Protein AF-A0A9E0H9I8-F1 (afdb_monomer_lite)

Sequence (476 aa):
MFTVLARSRVVARTRLLGCLLALVACGGPPPPRPHRPERPPDPFLEKHEAWVYVDEQRYVVADTCGMGPYEIVFPERAADDPRFAYGRRLVFLVYGPRKLSIDNRVETRRVQTGIHVSGDEIATEHLACRAGDGVPVGTVTGTARAGGTAQPVARVGAPAAPRNWHLALDAPSDALPKLAPHDGPAPRSPQLQQSGAMVFFPQGNPYYYADEYWSQRHVGEATAAVRLRFWFPMPSDLRGMVFRVIEEALVPEELPDYAADFARRVAMVTQRHDDERPAQRRAFEERLAHCKAFPDDATRCRPGRVSMSIPPPPRAEVRPKAPPGDDLAWVPGYWSFDDELADFVWISGTYVVRPKRPVVVAAAPVASPPVASPPVASPPVASPPVVVEPARELDAAIAAAPAPKVEAVAPPPPAVAAQPNAVWVAGHWVLVGRTWRWTPGAWINGPVGTRFRAPVVHVRNQLRIYLPGGWVRLGS

Radius of gyration: 30.49 Å; chains: 1; bounding box: 104×71×80 Å

Foldseek 3Di:
DVVVVVVVVVVVVVVVVVVVVVVVVPPDDDDPDPPPPPPPDPVCCVQWKDWAFDDKFKWAAPDQKFFWQEKDKDAFADLPPVLAQFKKKKKKKKFFQDDAFKKKWKDWPVDIDIDTQDDPDDPVQCVVVVVVQVPPPDPPPDDDDDDDDDDDDDDPHDPPDPPCVVVVVPPDNVPTRYIDTDPDDDPPDPRPMRIAMEMEGALADLDDDDDPHNYDYDDHRNRTMMMMTMTGPDIGRRVGMMIMMTMIGTDTDDDPCPVVSSNVSSVVVVVVCVVCVVVVVVVLVVLVVVCVVCVPPPVSNDPPDPDPPPAPPFDDDDDPDDDDDDFWDKDAWDWDQDPVSNHTDIDGIDIDGDDDDPPPPPDDPDPDDDDDDDDDDDDDDDDDPPPPDPDPDPPQDQPPAPDDDDDPDQDPADPVLPDPQWDWDAWAWACDPRDTDIDHIDTDRDPPQWDWDCWDWDADPNDTDIDGTGIDGNPD

Secondary structure (DSSP, 8-state):
-HHHHHHHHHHHHHHHHHHHHHHHHT-SPPPPPP--PPPPP-HHHHHHEEEEEEEEEEEEESSSEE---EEEEEPPPPTT-GGGSS-EEEEEEEESSS---EEEEEE-SS-EEEEEE-----GGGGHHHHHHTS----------------------PPPPPPS-HHHHTTS-GGGSPPEEE--SPPP-S----EEEEEEEESS---S----SSEEEEEES-TTS-EEEEEE-SS-EE-TT-EEEEEEEEEEE-S-TTHHHHHHHHHHHHHHHHHHHHHHHHHHHHHHHHHHHH-TT-TTT-S--S---PPPPPPP----PPPPS-TTEEEEPPEEEEETTTTEEEEE--EEEEPPPPP---PPP-PPPPPP--SPP-----PPPP------------PPPPPPPP---S-PPPPGGG-STTEEEE--EEEEETTEEEEE--EEEEPPTTEEEE--EEEEETTEEEEE--EEEETT-

Structure (mmCIF, N/CA/C/O backbone):
data_AF-A0A9E0H9I8-F1
#
_entry.id   AF-A0A9E0H9I8-F1
#
loop_
_atom_site.group_PDB
_atom_site.id
_atom_site.type_symbol
_atom_site.label_atom_id
_atom_site.label_alt_id
_atom_site.label_comp_id
_atom_site.label_asym_id
_atom_site.label_entity_id
_atom_site.label_seq_id
_atom_site.pdbx_PDB_ins_code
_atom_site.Cartn_x
_atom_site.Cartn_y
_atom_site.Cartn_z
_atom_site.occupancy
_atom_site.B_iso_or_equiv
_atom_site.auth_seq_id
_atom_site.auth_comp_id
_atom_site.auth_asym_id
_atom_site.auth_atom_id
_atom_site.pdbx_PDB_model_num
ATOM 1 N N . MET A 1 1 ? 49.877 42.343 43.416 1.00 49.94 1 MET A N 1
ATOM 2 C CA . MET A 1 1 ? 48.965 41.185 43.240 1.00 49.94 1 MET A CA 1
ATOM 3 C C . MET A 1 1 ? 47.496 41.591 43.024 1.00 49.94 1 MET A C 1
ATOM 5 O O . MET A 1 1 ? 46.814 40.928 42.256 1.00 49.94 1 MET A O 1
ATOM 9 N N . PHE A 1 2 ? 47.013 42.713 43.580 1.00 45.50 2 PHE A N 1
ATOM 10 C CA . PHE A 1 2 ? 45.635 43.205 43.362 1.00 45.50 2 PHE A CA 1
ATOM 11 C C . PHE A 1 2 ? 45.343 43.788 41.960 1.00 45.50 2 PHE A C 1
ATOM 13 O O . PHE A 1 2 ? 44.212 43.727 41.486 1.00 45.50 2 PHE A O 1
ATOM 20 N N . THR A 1 3 ? 46.348 44.288 41.241 1.00 47.25 3 THR A N 1
ATOM 21 C CA . THR A 1 3 ? 46.175 44.935 39.924 1.00 47.25 3 THR A CA 1
ATOM 22 C C . THR A 1 3 ? 45.948 43.959 38.762 1.00 47.25 3 THR A C 1
ATOM 24 O O . THR A 1 3 ? 45.385 44.340 37.737 1.00 47.25 3 THR A O 1
ATOM 27 N N . VAL A 1 4 ? 46.323 42.683 38.916 1.00 49.44 4 VAL A N 1
ATOM 28 C CA . VAL A 1 4 ? 46.158 41.653 37.869 1.00 49.44 4 VAL A CA 1
ATOM 29 C C . VAL A 1 4 ? 44.714 41.128 37.817 1.00 49.44 4 VAL A C 1
ATOM 31 O O . VAL A 1 4 ? 44.190 40.850 36.739 1.00 49.44 4 VAL A O 1
ATOM 34 N N . LEU A 1 5 ? 44.016 41.096 38.958 1.00 49.84 5 LEU A N 1
ATOM 35 C CA . LEU A 1 5 ? 42.621 40.641 39.053 1.00 49.84 5 LEU A CA 1
ATOM 36 C C . LEU A 1 5 ? 41.606 41.646 38.480 1.00 49.84 5 LEU A C 1
ATOM 38 O O . LEU A 1 5 ? 40.541 41.245 38.011 1.00 49.84 5 LEU A O 1
ATOM 42 N N . ALA A 1 6 ? 41.928 42.943 38.463 1.00 52.03 6 ALA A N 1
ATOM 43 C CA . ALA A 1 6 ? 41.040 43.964 37.904 1.00 52.03 6 ALA A CA 1
ATOM 44 C C . ALA A 1 6 ? 41.018 43.945 36.363 1.00 52.03 6 ALA A C 1
ATOM 46 O O . ALA A 1 6 ? 39.958 44.101 35.758 1.00 52.03 6 ALA A O 1
ATOM 47 N N . ARG A 1 7 ? 42.163 43.678 35.713 1.00 51.69 7 ARG A N 1
ATOM 48 C CA . ARG A 1 7 ? 42.245 43.609 34.243 1.00 51.69 7 ARG A CA 1
ATOM 49 C C . ARG A 1 7 ? 41.574 42.360 33.662 1.00 51.69 7 ARG A C 1
ATOM 51 O O . ARG A 1 7 ? 40.986 42.455 32.587 1.00 51.69 7 ARG A O 1
ATOM 58 N N . SER A 1 8 ? 41.569 41.224 34.369 1.00 50.66 8 SER A N 1
ATOM 59 C CA . SER A 1 8 ? 40.912 40.006 33.858 1.00 50.66 8 SER A CA 1
ATOM 60 C C . SER A 1 8 ? 39.381 40.122 33.828 1.00 50.66 8 SER A C 1
ATOM 62 O O . SER A 1 8 ? 38.741 39.621 32.904 1.00 50.66 8 SER A O 1
ATOM 64 N N . ARG A 1 9 ? 38.785 40.863 34.773 1.00 57.28 9 ARG A N 1
ATOM 65 C CA . ARG A 1 9 ? 37.329 41.078 34.833 1.00 57.28 9 ARG A CA 1
ATOM 66 C C . ARG A 1 9 ? 36.803 41.981 33.717 1.00 57.28 9 ARG A C 1
ATOM 68 O O . ARG A 1 9 ? 35.679 41.778 33.263 1.00 57.28 9 ARG A O 1
ATOM 75 N N . VAL A 1 10 ? 37.604 42.939 33.247 1.00 64.50 10 VAL A N 1
ATOM 76 C CA . VAL A 1 10 ? 37.220 43.818 32.130 1.00 64.50 10 VAL A CA 1
ATOM 77 C C . VAL A 1 10 ? 37.263 43.052 30.807 1.00 64.50 10 VAL A C 1
ATOM 79 O O . VAL A 1 10 ? 36.287 43.077 30.067 1.00 64.50 10 VAL A O 1
ATOM 82 N N . VAL A 1 11 ? 38.317 42.268 30.553 1.00 63.25 11 VAL A N 1
ATOM 83 C CA . VAL A 1 11 ? 38.434 41.466 29.318 1.00 63.25 11 VAL A CA 1
ATOM 84 C C . VAL A 1 11 ? 37.354 40.380 29.235 1.00 63.25 11 VAL A C 1
ATOM 86 O O . VAL A 1 11 ? 36.797 40.146 28.162 1.00 63.25 11 VAL A O 1
ATOM 89 N N . ALA A 1 12 ? 37.001 39.756 30.364 1.00 62.41 12 ALA A N 1
ATOM 90 C CA . ALA A 1 12 ? 35.911 38.783 30.413 1.00 62.41 12 ALA A CA 1
ATOM 91 C C . ALA A 1 12 ? 34.547 39.423 30.103 1.00 62.41 12 ALA A C 1
ATOM 93 O O . ALA A 1 12 ? 33.770 38.854 29.338 1.00 62.41 12 ALA A O 1
ATOM 94 N N . ARG A 1 13 ? 34.270 40.629 30.624 1.00 63.06 13 ARG A N 1
ATOM 95 C CA . ARG A 1 13 ? 33.018 41.353 30.343 1.00 63.06 13 ARG A CA 1
ATOM 96 C C . ARG A 1 13 ? 32.911 41.806 28.889 1.00 63.06 13 ARG A C 1
ATOM 98 O O . ARG A 1 13 ? 31.838 41.668 28.312 1.00 63.06 13 ARG A O 1
ATOM 105 N N . THR A 1 14 ? 34.001 42.258 28.269 1.00 67.31 14 THR A N 1
ATOM 106 C CA . THR A 1 14 ? 33.979 42.663 26.853 1.00 67.31 14 THR A CA 1
ATOM 107 C C . THR A 1 14 ? 33.774 41.466 25.918 1.00 67.31 14 THR A C 1
ATOM 109 O O . THR A 1 14 ? 33.039 41.573 24.940 1.00 67.31 14 THR A O 1
ATOM 112 N N . ARG A 1 15 ? 34.341 40.292 26.241 1.00 65.06 15 ARG A N 1
ATOM 113 C CA . ARG A 1 15 ? 34.101 39.054 25.472 1.00 65.06 15 ARG A CA 1
ATOM 114 C C . ARG A 1 15 ? 32.673 38.527 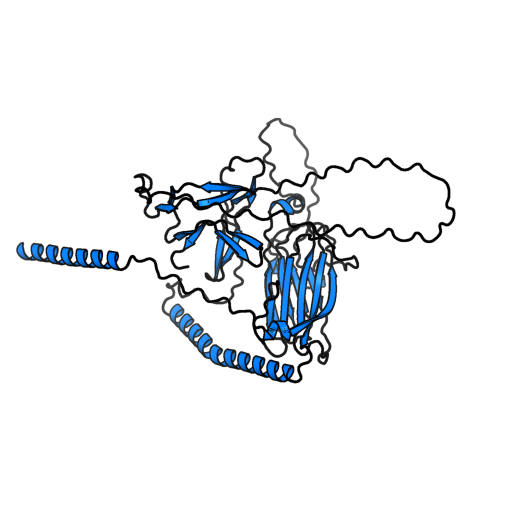25.628 1.00 65.06 15 ARG A C 1
ATOM 116 O O . ARG A 1 15 ? 32.098 38.056 24.650 1.00 65.06 15 ARG A O 1
ATOM 123 N N . LEU A 1 16 ? 32.088 38.654 26.821 1.00 64.56 16 LEU A N 1
ATOM 124 C CA . LEU A 1 16 ? 30.693 38.276 27.065 1.00 64.56 16 LEU A CA 1
ATOM 125 C C . LEU A 1 16 ? 29.713 39.196 26.327 1.00 64.56 16 LEU A C 1
ATOM 127 O O . LEU A 1 16 ? 28.754 38.703 25.740 1.00 64.56 16 LEU A O 1
ATOM 131 N N . LEU A 1 17 ? 29.983 40.507 26.286 1.00 67.62 17 LEU A N 1
ATOM 132 C CA . LEU A 1 17 ? 29.163 41.454 25.524 1.00 67.62 17 LEU A CA 1
ATOM 133 C C . LEU A 1 17 ? 29.261 41.210 24.009 1.00 67.62 17 LEU A C 1
ATOM 135 O O . LEU A 1 17 ? 28.250 41.270 23.315 1.00 67.62 17 LEU A O 1
ATOM 139 N N . GLY A 1 18 ? 30.455 40.873 23.506 1.00 66.44 18 GLY A N 1
ATOM 140 C CA . GLY A 1 18 ? 30.656 40.505 22.101 1.00 66.44 18 GLY A CA 1
ATOM 141 C C . GLY A 1 18 ? 29.903 39.231 21.700 1.00 66.44 18 GLY A C 1
ATOM 142 O O . GLY A 1 18 ? 29.285 39.195 20.640 1.00 66.44 18 GLY A O 1
ATOM 143 N N . CYS A 1 19 ? 29.875 38.212 22.567 1.00 59.19 19 CYS A N 1
ATOM 144 C CA . CYS A 1 19 ? 29.106 36.986 22.313 1.00 59.19 19 CYS A CA 1
ATOM 145 C C . CYS A 1 19 ? 27.587 37.218 22.388 1.00 59.19 19 CYS A C 1
ATOM 147 O O . CYS A 1 19 ? 26.845 36.648 21.592 1.00 59.19 19 CYS A O 1
ATOM 149 N N . LEU A 1 20 ? 27.119 38.081 23.297 1.00 55.62 20 LEU A N 1
ATOM 150 C CA . LEU A 1 20 ? 25.702 38.451 23.397 1.00 55.62 20 LEU A CA 1
ATOM 151 C C . LEU A 1 20 ? 25.220 39.239 22.171 1.00 55.62 20 LEU A C 1
ATOM 153 O O . LEU A 1 20 ? 24.131 38.972 21.674 1.00 55.62 20 LEU A O 1
ATOM 157 N N . LEU A 1 21 ? 26.037 40.148 21.631 1.00 56.88 21 LEU A N 1
ATOM 158 C CA . LEU A 1 21 ? 25.701 40.883 20.405 1.00 56.88 21 LEU A CA 1
ATOM 159 C C . LEU A 1 21 ? 25.719 39.985 19.155 1.00 56.88 21 LEU A C 1
ATOM 161 O O . LEU A 1 21 ? 24.870 40.149 18.280 1.00 56.88 21 LEU A O 1
ATOM 165 N N . ALA A 1 22 ? 26.610 38.990 19.093 1.00 52.50 22 ALA A N 1
ATOM 166 C CA . ALA A 1 22 ? 26.629 38.009 18.005 1.00 52.50 22 ALA A CA 1
ATOM 167 C C . ALA A 1 22 ? 25.407 37.066 18.024 1.00 52.50 22 ALA A C 1
ATOM 169 O O . ALA A 1 22 ? 24.909 36.680 16.969 1.00 52.50 22 ALA A O 1
ATOM 170 N N . LEU A 1 23 ? 24.875 36.737 19.207 1.00 54.03 23 LEU A N 1
ATOM 171 C CA . LEU A 1 23 ? 23.667 35.912 19.345 1.00 54.03 23 LEU A CA 1
ATOM 172 C C . LEU A 1 23 ? 22.386 36.645 18.917 1.00 54.03 23 LEU A C 1
ATOM 174 O O . LEU A 1 23 ? 21.474 36.010 18.393 1.00 54.03 23 LEU A O 1
ATOM 178 N N . VAL A 1 24 ? 22.322 37.971 19.079 1.00 56.88 24 VAL A N 1
ATOM 179 C CA . VAL A 1 24 ? 21.168 38.777 18.634 1.00 56.88 24 VAL A CA 1
ATOM 180 C C . VAL A 1 24 ? 21.157 38.959 17.109 1.00 56.88 24 VAL A C 1
ATOM 182 O O . VAL A 1 24 ? 20.087 38.992 16.509 1.00 56.88 24 VAL A O 1
ATOM 185 N N . ALA A 1 25 ? 22.325 38.996 16.457 1.00 51.19 25 ALA A N 1
ATOM 186 C CA . ALA A 1 25 ? 22.422 39.145 15.001 1.00 51.19 25 ALA A CA 1
ATOM 187 C C . ALA A 1 25 ? 22.087 37.861 14.209 1.00 51.19 25 ALA A C 1
ATOM 189 O O . ALA A 1 25 ? 21.708 37.946 13.043 1.00 51.19 25 ALA A O 1
ATOM 190 N N . CYS A 1 26 ? 22.173 36.679 14.830 1.00 48.44 26 CYS A N 1
ATOM 191 C CA . CYS A 1 26 ? 21.889 35.388 14.183 1.00 48.44 26 CYS A CA 1
ATOM 192 C C . CYS A 1 26 ? 20.483 34.829 14.483 1.00 48.44 26 CYS A C 1
ATOM 194 O O . CYS A 1 26 ? 20.163 33.724 14.053 1.00 48.44 26 CYS A O 1
ATOM 196 N N . GLY A 1 27 ? 19.633 35.574 15.202 1.00 46.78 27 GLY A N 1
ATOM 197 C CA . GLY A 1 27 ? 18.282 35.160 15.612 1.00 46.78 27 GLY A CA 1
ATOM 198 C C . GLY A 1 27 ? 17.185 35.317 14.550 1.00 46.78 27 GLY A C 1
ATOM 199 O O . GLY A 1 27 ? 16.004 35.325 14.896 1.00 46.78 27 GLY A O 1
ATOM 200 N N . GLY A 1 28 ? 17.542 35.475 13.272 1.00 58.34 28 GLY A N 1
ATOM 201 C CA . GLY A 1 28 ? 16.563 35.450 12.187 1.00 58.34 28 GLY A CA 1
ATOM 202 C C . GLY A 1 28 ? 15.927 34.058 12.074 1.00 58.34 28 GLY A C 1
ATOM 203 O O . GLY A 1 28 ? 16.632 33.059 12.247 1.00 58.34 28 GLY A O 1
ATOM 204 N N . PRO A 1 29 ? 14.613 33.945 11.799 1.00 56.31 29 PRO A N 1
ATOM 205 C CA . PRO A 1 29 ? 14.016 32.652 11.497 1.00 56.31 29 PRO A CA 1
ATOM 206 C C . PRO A 1 29 ? 14.809 31.998 10.353 1.00 56.31 29 PRO A C 1
ATOM 208 O O . PRO A 1 29 ? 15.195 32.704 9.415 1.00 56.31 29 PRO A O 1
ATOM 211 N N . PRO A 1 30 ? 15.079 30.680 10.415 1.00 47.31 30 PRO A N 1
ATOM 212 C CA . PRO A 1 30 ? 15.759 29.999 9.325 1.00 47.31 30 PRO A CA 1
ATOM 213 C C . PRO A 1 30 ? 14.996 30.287 8.026 1.00 47.31 30 PRO A C 1
ATOM 215 O O . PRO A 1 30 ? 13.757 30.284 8.051 1.00 47.31 30 PRO A O 1
ATOM 218 N N . PRO A 1 31 ? 15.697 30.562 6.910 1.00 54.28 31 PRO A N 1
ATOM 219 C CA . PRO A 1 31 ? 15.029 30.782 5.639 1.00 54.28 31 PRO A CA 1
ATOM 220 C C . PRO A 1 31 ? 14.098 29.592 5.379 1.00 54.28 31 PRO A C 1
ATOM 222 O O . PRO A 1 31 ? 14.485 28.451 5.671 1.00 54.28 31 PRO A O 1
ATOM 225 N N . PRO A 1 32 ? 12.862 29.829 4.900 1.00 47.81 32 PRO A N 1
ATOM 226 C CA . PRO A 1 32 ? 11.957 28.743 4.570 1.00 47.81 32 PRO A CA 1
ATOM 227 C C . PRO A 1 32 ? 12.714 27.780 3.663 1.00 47.81 32 PRO A C 1
ATOM 229 O O . PRO A 1 32 ? 13.294 28.200 2.658 1.00 47.81 32 PRO A O 1
ATOM 232 N N . ARG A 1 33 ? 12.774 26.501 4.060 1.00 38.34 33 ARG A N 1
ATOM 233 C CA . ARG A 1 33 ? 13.380 25.474 3.213 1.00 38.34 33 ARG A CA 1
ATOM 234 C C . ARG A 1 33 ? 12.737 25.607 1.835 1.00 38.34 33 ARG A C 1
ATOM 236 O O . ARG A 1 33 ? 11.507 25.697 1.784 1.00 38.34 33 ARG A O 1
ATOM 243 N N . PRO A 1 34 ? 13.525 25.656 0.749 1.00 39.00 34 PRO A N 1
ATOM 244 C CA . PRO A 1 34 ? 12.952 25.689 -0.582 1.00 39.00 34 PRO A CA 1
ATOM 245 C C . PRO A 1 34 ? 12.006 24.497 -0.677 1.00 39.00 34 PRO A C 1
ATOM 247 O O . PRO A 1 34 ? 12.425 23.358 -0.456 1.00 39.00 34 PRO A O 1
ATOM 250 N N . HIS A 1 35 ? 10.718 24.775 -0.907 1.00 35.47 35 HIS A N 1
ATOM 251 C CA . HIS A 1 35 ? 9.745 23.740 -1.217 1.00 35.47 35 HIS A CA 1
ATOM 252 C C . HIS A 1 35 ? 10.376 22.909 -2.322 1.00 35.47 35 HIS A C 1
ATOM 254 O O . HIS A 1 35 ? 10.637 23.438 -3.400 1.00 35.47 35 HIS A O 1
ATOM 260 N N . ARG A 1 36 ? 10.695 21.642 -2.036 1.00 30.22 36 ARG A N 1
ATOM 261 C CA . ARG A 1 36 ? 11.077 20.707 -3.087 1.00 30.22 36 ARG A CA 1
ATOM 262 C C . ARG A 1 36 ? 9.840 20.662 -3.983 1.00 30.22 36 ARG A C 1
ATOM 264 O O . ARG A 1 36 ? 8.804 20.223 -3.479 1.00 30.22 36 ARG A O 1
ATOM 271 N N . PRO A 1 37 ? 9.875 21.228 -5.202 1.00 36.69 37 PRO A N 1
ATOM 272 C CA . PRO A 1 37 ? 8.692 21.232 -6.043 1.00 36.69 37 PRO A CA 1
ATOM 273 C C . PRO A 1 37 ? 8.268 19.775 -6.194 1.00 36.69 37 PRO A C 1
ATOM 275 O O . PRO A 1 37 ? 9.114 18.921 -6.484 1.00 36.69 37 PRO A O 1
ATOM 278 N N . GLU A 1 38 ? 6.997 19.481 -5.903 1.00 42.16 38 GLU A N 1
ATOM 279 C CA . GLU A 1 38 ? 6.415 18.202 -6.300 1.00 42.16 38 GLU A CA 1
ATOM 280 C C . GLU A 1 38 ? 6.738 18.062 -7.786 1.00 42.16 38 GLU A C 1
ATOM 282 O O . GLU A 1 38 ? 6.465 18.962 -8.586 1.00 42.16 38 GLU A O 1
ATOM 287 N N . ARG A 1 39 ? 7.474 17.000 -8.122 1.00 41.16 39 ARG A N 1
ATOM 288 C CA . ARG A 1 39 ? 7.859 16.746 -9.503 1.00 41.16 39 ARG A CA 1
ATOM 289 C C . ARG A 1 39 ? 6.532 16.600 -10.253 1.00 41.16 39 ARG A C 1
ATOM 291 O O . ARG A 1 39 ? 5.743 15.758 -9.821 1.00 41.16 39 ARG A O 1
ATOM 298 N N . PRO A 1 40 ? 6.241 17.428 -11.272 1.00 47.69 40 PRO A N 1
ATOM 299 C CA . PRO A 1 40 ? 4.999 17.287 -12.016 1.00 47.69 40 PRO A CA 1
ATOM 300 C C . PRO A 1 40 ? 4.887 15.831 -12.488 1.00 47.69 40 PRO A C 1
ATOM 302 O O . PRO A 1 40 ? 5.932 15.243 -12.807 1.00 47.69 40 PRO A O 1
ATOM 305 N N . PRO A 1 41 ? 3.676 15.239 -12.469 1.00 52.62 41 PRO A N 1
ATOM 306 C CA . PRO A 1 41 ? 3.477 13.906 -13.019 1.00 52.62 41 PRO A CA 1
ATOM 307 C C . PRO A 1 41 ? 4.083 13.897 -14.417 1.00 52.62 41 PRO A C 1
ATOM 309 O O . PRO A 1 41 ? 3.890 14.845 -15.180 1.00 52.62 41 PRO A O 1
ATOM 312 N N . ASP A 1 42 ? 4.924 12.903 -14.695 1.00 56.28 42 ASP A N 1
ATOM 313 C CA . ASP A 1 42 ? 5.589 12.804 -15.985 1.00 56.28 42 ASP A CA 1
ATOM 314 C C . ASP A 1 42 ? 4.497 12.512 -17.026 1.00 56.28 42 ASP A C 1
ATOM 316 O O . ASP A 1 42 ? 3.927 11.417 -17.003 1.00 56.28 42 ASP A O 1
ATOM 320 N N . PRO A 1 43 ? 4.163 13.469 -17.914 1.00 61.66 43 PRO A N 1
ATOM 321 C CA . PRO A 1 43 ? 3.049 13.309 -18.841 1.00 61.66 43 PRO A CA 1
ATOM 322 C C . PRO A 1 43 ? 3.294 12.174 -19.844 1.00 61.66 43 PRO A C 1
ATOM 324 O O . PRO A 1 43 ? 2.363 11.733 -20.512 1.00 61.66 43 PRO A O 1
ATOM 327 N N . PHE A 1 44 ? 4.533 11.678 -19.943 1.00 61.44 44 PHE A N 1
ATOM 328 C CA . PHE A 1 44 ? 4.852 10.465 -20.680 1.00 61.44 44 PHE A CA 1
ATOM 329 C C . PHE A 1 44 ? 4.305 9.206 -19.985 1.00 61.44 44 PHE A C 1
ATOM 331 O O . PHE A 1 44 ? 3.787 8.319 -20.656 1.00 61.44 44 PHE A O 1
ATOM 338 N N . LEU A 1 45 ? 4.383 9.120 -18.652 1.00 59.84 45 LEU A N 1
ATOM 339 C CA . LEU A 1 45 ? 3.954 7.933 -17.900 1.00 59.84 45 LEU A CA 1
ATOM 340 C C . LEU A 1 45 ? 2.429 7.785 -17.906 1.00 59.84 45 LEU A C 1
ATOM 342 O O . LEU A 1 45 ? 1.928 6.698 -18.170 1.00 59.84 45 LEU A O 1
ATOM 346 N N . GLU A 1 46 ? 1.692 8.882 -17.702 1.00 61.38 46 GLU A N 1
ATOM 347 C CA . GLU A 1 46 ? 0.219 8.865 -17.742 1.00 61.38 46 GLU A CA 1
ATOM 348 C C . GLU A 1 46 ? -0.334 8.491 -19.124 1.00 61.38 46 GLU A C 1
ATOM 350 O O . GLU A 1 46 ? -1.439 7.963 -19.222 1.00 61.38 46 GLU A O 1
ATOM 355 N N . LYS A 1 47 ? 0.426 8.753 -20.193 1.00 65.69 47 LYS A N 1
ATOM 356 C CA . LYS A 1 47 ? -0.021 8.536 -21.571 1.00 65.69 47 LYS A CA 1
ATOM 357 C C . LYS A 1 47 ? 0.351 7.163 -22.138 1.00 65.69 47 LYS A C 1
ATOM 359 O O . LYS A 1 47 ? -0.231 6.763 -23.135 1.00 65.69 47 LYS A O 1
ATOM 364 N N . HIS A 1 48 ? 1.340 6.468 -21.577 1.00 66.62 48 HIS A N 1
ATOM 365 C CA . HIS A 1 48 ? 1.955 5.321 -22.265 1.00 66.62 48 HIS A CA 1
ATOM 366 C C . HIS A 1 48 ? 2.017 4.031 -21.450 1.00 66.62 48 HIS A C 1
ATOM 368 O O . HIS A 1 48 ? 2.454 3.004 -21.972 1.00 66.62 48 HIS A O 1
ATOM 374 N N . GLU A 1 49 ? 1.585 4.057 -20.191 1.00 73.06 49 GLU A N 1
ATOM 375 C CA . GLU A 1 49 ? 1.654 2.906 -19.294 1.00 73.06 49 GLU A CA 1
ATOM 376 C C . GLU A 1 49 ? 0.252 2.555 -18.794 1.00 73.06 49 GLU A C 1
ATOM 378 O O . GLU A 1 49 ? -0.240 3.104 -17.809 1.00 73.06 49 GLU A O 1
ATOM 383 N N . ALA A 1 50 ? -0.403 1.631 -19.503 1.00 82.38 50 ALA A N 1
ATOM 384 C CA . ALA A 1 50 ? -1.721 1.132 -19.147 1.00 82.38 50 ALA A CA 1
ATOM 385 C C . ALA A 1 50 ? -1.600 -0.181 -18.365 1.00 82.38 50 ALA A C 1
ATOM 387 O O . ALA A 1 50 ? -0.909 -1.121 -18.763 1.00 82.38 50 ALA A O 1
ATOM 388 N N . TRP A 1 51 ? -2.306 -0.260 -17.242 1.00 86.81 51 TRP A N 1
ATOM 389 C CA . TRP A 1 51 ? -2.483 -1.514 -16.523 1.00 86.81 51 TRP A CA 1
ATOM 390 C C . TRP A 1 51 ? -3.742 -2.195 -17.031 1.00 86.81 51 TRP A C 1
ATOM 392 O O . TRP A 1 51 ? -4.840 -1.645 -16.942 1.00 86.81 51 TRP A O 1
ATOM 402 N N . VAL A 1 52 ? -3.573 -3.389 -17.584 1.00 90.25 52 VAL A N 1
ATOM 403 C CA . VAL A 1 52 ? -4.676 -4.184 -18.111 1.00 90.25 52 VAL A CA 1
ATOM 404 C C . VAL A 1 52 ? -5.040 -5.243 -17.091 1.00 90.25 52 VAL A C 1
ATOM 406 O O . VAL A 1 52 ? -4.187 -5.992 -16.618 1.00 90.25 52 VAL A O 1
ATOM 409 N N . TYR A 1 53 ? -6.327 -5.308 -16.774 1.00 92.81 53 TYR A N 1
ATOM 410 C CA . TYR A 1 53 ? -6.905 -6.349 -15.941 1.00 92.81 53 TYR A CA 1
ATOM 411 C C . TYR A 1 53 ? -6.607 -7.738 -16.521 1.00 92.81 53 TYR A C 1
ATOM 413 O O . TYR A 1 53 ? -6.891 -8.005 -17.690 1.00 92.81 53 TYR A O 1
ATOM 421 N N . VAL A 1 54 ? -6.060 -8.630 -15.697 1.00 93.88 54 VAL A N 1
ATOM 422 C CA . VAL A 1 54 ? -5.776 -10.021 -16.070 1.00 93.88 54 VAL A CA 1
ATOM 423 C C . VAL A 1 54 ? -6.709 -10.978 -15.349 1.00 93.88 54 VAL A C 1
ATOM 425 O O . VAL A 1 54 ? -7.326 -11.827 -15.988 1.00 93.88 54 VAL A O 1
ATOM 428 N N . ASP A 1 55 ? -6.776 -10.865 -14.027 1.00 94.06 55 ASP A N 1
ATOM 429 C CA . ASP A 1 55 ? -7.485 -11.810 -13.171 1.00 94.06 55 ASP A CA 1
ATOM 430 C C . ASP A 1 55 ? -7.989 -11.108 -11.907 1.00 94.06 55 ASP A C 1
ATOM 432 O O . ASP A 1 55 ? -7.483 -10.055 -11.513 1.00 94.06 55 ASP A O 1
ATOM 436 N N . GLU A 1 56 ? -8.978 -11.698 -11.250 1.00 93.69 56 GLU A N 1
ATOM 437 C CA . GLU A 1 56 ? -9.491 -11.204 -9.981 1.00 93.69 56 GLU A CA 1
ATOM 438 C C . GLU A 1 56 ? -9.924 -12.350 -9.092 1.00 93.69 56 GLU A C 1
ATOM 440 O O . GLU A 1 56 ? -10.682 -13.234 -9.487 1.00 93.69 56 GLU A O 1
ATOM 445 N N . GLN A 1 57 ? -9.498 -12.271 -7.839 1.00 94.38 57 GLN A N 1
ATOM 446 C CA . GLN A 1 57 ? -9.901 -13.202 -6.806 1.00 94.38 57 GLN A CA 1
ATOM 447 C C . GLN A 1 57 ? -10.618 -12.433 -5.703 1.00 94.38 57 GLN A C 1
ATOM 449 O O . GLN A 1 57 ? -10.178 -11.366 -5.266 1.00 94.38 57 GLN A O 1
ATOM 454 N N . ARG A 1 58 ? -11.751 -12.972 -5.258 1.00 94.62 58 ARG A N 1
ATOM 455 C CA . ARG A 1 58 ? -12.551 -12.412 -4.170 1.00 94.62 58 ARG A CA 1
ATOM 456 C C . ARG A 1 58 ? -12.679 -13.426 -3.059 1.00 94.62 58 ARG A C 1
ATOM 458 O O . ARG A 1 58 ? -12.962 -14.598 -3.303 1.00 94.62 58 ARG A O 1
ATOM 465 N N . TYR A 1 59 ? -12.537 -12.934 -1.841 1.00 95.25 59 TYR A N 1
ATOM 466 C CA . TYR A 1 59 ? -12.545 -13.748 -0.647 1.00 95.25 59 TYR A CA 1
ATOM 467 C C . TYR A 1 59 ? -13.390 -13.126 0.450 1.00 95.25 59 TYR A C 1
ATOM 469 O O . TYR A 1 59 ? -13.422 -11.908 0.624 1.00 95.25 59 TYR A O 1
ATOM 477 N N . VAL A 1 60 ? -14.014 -13.991 1.238 1.00 93.69 60 VAL A N 1
ATOM 478 C CA . VAL A 1 60 ? -14.608 -13.659 2.531 1.00 93.69 60 VAL A CA 1
ATOM 479 C C . VAL A 1 60 ? -13.973 -14.529 3.607 1.00 93.69 60 VAL A C 1
ATOM 481 O O . VAL A 1 60 ? -13.504 -15.640 3.345 1.00 93.69 60 VAL A O 1
ATOM 484 N N . VAL A 1 61 ? -13.952 -14.024 4.833 1.00 89.31 61 VAL A N 1
ATOM 485 C CA . VAL A 1 61 ? -13.528 -14.805 5.997 1.00 89.31 61 VAL A CA 1
ATOM 486 C C . VAL A 1 61 ? -14.780 -15.410 6.622 1.00 89.31 61 VAL A C 1
ATOM 488 O O . VAL A 1 61 ? -15.757 -14.700 6.857 1.00 89.31 61 VAL A O 1
ATOM 491 N N . ALA A 1 62 ? -14.773 -16.727 6.845 1.00 82.62 62 ALA A N 1
ATOM 492 C CA . ALA A 1 62 ? -15.906 -17.425 7.456 1.00 82.62 62 ALA A CA 1
ATOM 493 C C . ALA A 1 62 ? -16.099 -17.014 8.924 1.00 82.62 62 ALA A C 1
ATOM 495 O O . ALA A 1 62 ? -17.227 -16.907 9.409 1.00 82.62 62 ALA A O 1
ATOM 496 N N . ASP A 1 63 ? -14.990 -16.748 9.612 1.00 81.06 63 ASP A N 1
ATOM 497 C CA . ASP A 1 63 ? -14.995 -16.327 11.002 1.00 81.06 63 ASP A CA 1
ATOM 498 C C . ASP A 1 63 ? -15.509 -14.898 11.149 1.00 81.06 63 ASP A C 1
ATOM 500 O O . ASP A 1 63 ? -15.117 -13.971 10.438 1.00 81.06 63 ASP A O 1
ATOM 504 N N . THR A 1 64 ? -16.356 -14.692 12.153 1.00 83.81 64 THR A N 1
ATOM 505 C CA . THR A 1 64 ? -16.823 -13.348 12.496 1.00 83.81 64 THR A CA 1
ATOM 506 C C . THR A 1 64 ? -15.705 -12.488 13.071 1.00 83.81 64 THR A C 1
ATOM 508 O O . THR A 1 64 ? -15.764 -11.268 12.955 1.00 83.81 64 THR A O 1
ATOM 511 N N . CYS A 1 65 ? -14.710 -13.115 13.699 1.00 89.88 65 CYS A N 1
ATOM 512 C CA . CYS A 1 65 ? -13.595 -12.465 14.366 1.00 89.88 65 CYS A CA 1
ATOM 513 C C . CYS A 1 65 ? -12.298 -13.197 14.037 1.00 89.88 65 CYS A C 1
ATOM 515 O O . CYS A 1 65 ? -12.234 -14.409 14.217 1.00 89.88 65 CYS A O 1
ATOM 517 N N . GLY A 1 66 ? -11.258 -12.482 13.616 1.00 88.12 66 GLY A N 1
ATOM 518 C CA . GLY A 1 66 ? -9.979 -13.123 13.328 1.00 88.12 66 GLY A CA 1
ATOM 519 C C . GLY A 1 66 ? -8.807 -12.158 13.232 1.00 88.12 66 GLY A C 1
ATOM 520 O O . GLY A 1 66 ? -8.982 -10.950 13.080 1.00 88.12 66 GLY A O 1
ATOM 521 N N . MET A 1 67 ? -7.603 -12.719 13.335 1.00 88.88 67 MET A N 1
ATOM 522 C CA . MET A 1 67 ? -6.329 -11.998 13.217 1.00 88.88 67 MET A CA 1
ATOM 523 C C . MET A 1 67 ? -5.485 -12.465 12.028 1.00 88.88 67 MET A C 1
ATOM 525 O O . MET A 1 67 ? -4.571 -11.754 11.635 1.00 88.88 67 MET A O 1
ATOM 529 N N . GLY A 1 68 ? -5.784 -13.622 11.433 1.00 88.50 68 GLY A N 1
ATOM 530 C CA . GLY A 1 68 ? -4.922 -14.249 10.431 1.00 88.50 68 GLY A CA 1
ATOM 531 C C . GLY A 1 68 ? -3.711 -14.970 11.054 1.00 88.50 68 GLY A C 1
ATOM 532 O O . GLY A 1 68 ? -3.775 -15.346 12.228 1.00 88.50 68 GLY A O 1
ATOM 533 N N . PRO A 1 69 ? -2.620 -15.178 10.293 1.00 92.31 69 PRO A N 1
ATOM 534 C CA . PRO A 1 69 ? -2.455 -14.739 8.912 1.00 92.31 69 PRO A CA 1
ATOM 535 C C . PRO A 1 69 ? -3.344 -15.527 7.947 1.00 92.31 69 PRO A C 1
ATOM 537 O O . PRO A 1 69 ? -3.478 -16.741 8.050 1.00 92.31 69 PRO A O 1
ATOM 540 N N . TYR A 1 70 ? -3.950 -14.810 7.010 1.00 92.88 70 TYR A N 1
ATOM 541 C CA . TYR A 1 70 ? -4.661 -15.357 5.861 1.00 92.88 70 TYR A CA 1
ATOM 542 C C . TYR A 1 70 ? -3.715 -15.410 4.674 1.00 92.88 70 TYR A C 1
ATOM 544 O O . TYR A 1 70 ? -2.781 -14.612 4.591 1.00 92.88 70 TYR A O 1
ATOM 552 N N . GLU A 1 71 ? -3.966 -16.324 3.745 1.00 94.12 71 GLU A N 1
ATOM 553 C CA . GLU A 1 71 ? -3.113 -16.521 2.580 1.00 94.12 71 GLU A CA 1
ATOM 554 C C . GLU A 1 71 ? -3.929 -16.535 1.290 1.00 94.12 71 GLU A C 1
ATOM 556 O O . GLU A 1 71 ? -4.966 -17.192 1.198 1.00 94.12 71 GLU A O 1
ATOM 561 N N . ILE A 1 72 ? -3.415 -15.824 0.290 1.00 93.75 72 ILE A N 1
ATOM 562 C CA . ILE A 1 72 ? -3.879 -15.839 -1.093 1.00 93.75 72 ILE A CA 1
ATOM 563 C C . ILE A 1 72 ? -2.678 -16.205 -1.963 1.00 93.75 72 ILE A C 1
ATOM 565 O O . ILE A 1 72 ? -1.601 -15.619 -1.827 1.00 93.75 72 ILE A O 1
ATOM 569 N N . VAL A 1 73 ? -2.850 -17.186 -2.847 1.00 93.12 73 VAL A N 1
ATOM 570 C CA . VAL A 1 73 ? -1.788 -17.659 -3.739 1.00 93.12 73 VAL A CA 1
ATOM 571 C C . VAL A 1 73 ? -2.174 -17.359 -5.177 1.00 93.12 73 VAL A C 1
ATOM 573 O O . VAL A 1 73 ? -3.156 -17.887 -5.695 1.00 93.12 73 VAL A O 1
ATOM 576 N N . PHE A 1 74 ? -1.350 -16.554 -5.835 1.00 92.44 74 PHE A N 1
ATOM 577 C CA . PHE A 1 74 ? -1.400 -16.348 -7.270 1.00 92.44 74 PHE A CA 1
ATOM 578 C C . PHE A 1 74 ? -0.465 -17.343 -7.941 1.00 92.44 74 PHE A C 1
ATOM 580 O O . PHE A 1 74 ? 0.719 -17.413 -7.578 1.00 92.44 74 PHE A O 1
ATOM 587 N N . PRO A 1 75 ? -0.968 -18.110 -8.918 1.00 93.06 75 PRO A N 1
ATOM 588 C CA . PRO A 1 75 ? -0.153 -19.096 -9.593 1.00 93.06 75 PRO A CA 1
ATOM 589 C C . PRO A 1 75 ? 1.002 -18.427 -10.342 1.00 93.06 75 PRO A C 1
ATOM 591 O O . PRO A 1 75 ? 0.963 -17.242 -10.700 1.00 93.06 75 PRO A O 1
ATOM 594 N N . GLU A 1 76 ? 2.038 -19.227 -10.575 1.00 93.56 76 GLU A N 1
ATOM 595 C CA . GLU A 1 76 ? 3.076 -18.901 -11.544 1.00 93.56 76 GLU A CA 1
ATOM 596 C C . GLU A 1 76 ? 2.429 -18.773 -12.929 1.00 93.56 76 GLU A C 1
ATOM 598 O O . GLU A 1 76 ? 1.584 -19.583 -13.320 1.00 93.56 76 GLU A O 1
ATOM 603 N N . ARG A 1 77 ? 2.787 -17.713 -13.646 1.00 93.69 77 ARG A N 1
ATOM 604 C CA . ARG A 1 77 ? 2.377 -17.471 -15.028 1.00 93.69 77 ARG A CA 1
ATOM 605 C C . ARG A 1 77 ? 3.413 -18.104 -15.959 1.00 93.69 77 ARG A C 1
ATOM 607 O O . ARG A 1 77 ? 4.555 -18.329 -15.560 1.00 93.69 77 ARG A O 1
ATOM 614 N N . ALA A 1 78 ? 3.018 -18.415 -17.192 1.00 92.38 78 ALA A N 1
ATOM 615 C CA . ALA A 1 78 ? 3.955 -18.966 -18.165 1.00 92.38 78 ALA A CA 1
ATOM 616 C C . ALA A 1 78 ? 5.109 -17.973 -18.387 1.00 92.38 78 ALA A C 1
ATOM 618 O O . ALA A 1 78 ? 4.882 -16.765 -18.459 1.00 92.38 78 ALA A O 1
ATOM 619 N N . ALA A 1 79 ? 6.347 -18.470 -18.439 1.00 86.38 79 ALA A N 1
ATOM 620 C CA . ALA A 1 79 ? 7.535 -17.620 -18.548 1.00 86.38 79 ALA A CA 1
ATOM 621 C C . ALA A 1 79 ? 7.547 -16.774 -19.835 1.00 86.38 79 ALA A C 1
ATOM 623 O O . ALA A 1 79 ? 8.187 -15.727 -19.880 1.00 86.38 79 ALA A O 1
ATOM 624 N N . ASP A 1 80 ? 6.831 -17.234 -20.857 1.00 87.19 80 ASP A N 1
ATOM 625 C CA . ASP A 1 80 ? 6.649 -16.622 -22.167 1.00 87.19 80 ASP A CA 1
ATOM 626 C C . ASP A 1 80 ? 5.314 -15.870 -22.315 1.00 87.19 80 ASP A C 1
ATOM 628 O O . ASP A 1 80 ? 5.005 -15.425 -23.417 1.00 87.19 80 ASP A O 1
ATOM 632 N N . ASP A 1 81 ? 4.528 -15.692 -21.242 1.00 89.94 81 ASP A N 1
ATOM 633 C CA . ASP A 1 81 ? 3.278 -14.924 -21.299 1.00 89.94 81 ASP A CA 1
ATOM 634 C C . ASP A 1 81 ? 3.585 -13.440 -21.590 1.00 89.94 81 ASP A C 1
ATOM 636 O O . ASP A 1 81 ? 4.085 -12.723 -20.710 1.00 89.94 81 ASP A O 1
ATOM 640 N N . PRO A 1 82 ? 3.274 -12.938 -22.803 1.00 87.62 82 PRO A N 1
ATOM 641 C CA . PRO A 1 82 ? 3.693 -11.608 -23.232 1.00 87.62 82 PRO A CA 1
ATOM 642 C C . PRO A 1 82 ? 3.032 -10.494 -22.415 1.00 87.62 82 PRO A C 1
ATOM 644 O O . PRO A 1 82 ? 3.550 -9.379 -22.374 1.00 87.62 82 PRO A O 1
ATOM 647 N N . ARG A 1 83 ? 1.924 -10.785 -21.719 1.00 88.25 83 ARG A N 1
ATOM 648 C CA . ARG A 1 83 ? 1.243 -9.818 -20.847 1.00 88.25 83 ARG A CA 1
ATOM 649 C C . ARG A 1 83 ? 2.131 -9.385 -19.683 1.00 88.25 83 ARG A C 1
ATOM 651 O O . ARG A 1 83 ? 2.065 -8.242 -19.257 1.00 88.25 83 ARG A O 1
ATOM 658 N N . PHE A 1 84 ? 2.996 -10.268 -19.190 1.00 89.62 84 PHE A N 1
ATOM 659 C CA . PHE A 1 84 ? 3.859 -9.989 -18.038 1.00 89.62 84 PHE A CA 1
ATOM 660 C C . PHE A 1 84 ? 5.291 -9.615 -18.428 1.00 89.62 84 PHE A C 1
ATOM 662 O O . PHE A 1 84 ? 6.161 -9.537 -17.560 1.00 89.62 84 PHE A O 1
ATOM 669 N N . ALA A 1 85 ? 5.545 -9.348 -19.714 1.00 86.44 85 ALA A N 1
ATOM 670 C CA . ALA A 1 85 ? 6.869 -8.986 -20.213 1.00 86.44 85 ALA A CA 1
ATOM 671 C C . ALA A 1 85 ? 7.414 -7.688 -19.586 1.00 86.44 85 ALA A C 1
ATOM 673 O O . ALA A 1 85 ? 8.622 -7.562 -19.388 1.00 86.44 85 ALA A O 1
ATOM 674 N N . TYR A 1 86 ? 6.529 -6.744 -19.246 1.00 83.88 86 TYR A N 1
ATOM 675 C CA . TYR A 1 86 ? 6.908 -5.420 -18.736 1.00 83.88 86 TYR A CA 1
ATOM 676 C C . TYR A 1 86 ? 6.644 -5.243 -17.241 1.00 83.88 86 TYR A C 1
ATOM 678 O O . TYR A 1 86 ? 7.375 -4.515 -16.569 1.00 83.88 86 TYR A O 1
ATOM 686 N N . GLY A 1 87 ? 5.640 -5.925 -16.692 1.00 88.81 87 GLY A N 1
ATOM 687 C CA . GLY A 1 87 ? 5.305 -5.817 -15.279 1.00 88.81 87 GLY A CA 1
ATOM 688 C C . GLY A 1 87 ? 4.051 -6.588 -14.894 1.00 88.81 87 GLY A C 1
ATOM 689 O O . GLY A 1 87 ? 3.192 -6.876 -15.728 1.00 88.81 87 GLY A O 1
ATOM 690 N N . ARG A 1 88 ? 3.949 -6.897 -13.603 1.00 90.81 88 ARG A N 1
ATOM 691 C CA . ARG A 1 88 ? 2.780 -7.498 -12.958 1.00 90.81 88 ARG A CA 1
ATOM 692 C C . ARG A 1 88 ? 2.419 -6.687 -11.728 1.00 90.81 88 ARG A C 1
ATOM 694 O O . ARG A 1 88 ? 3.289 -6.416 -10.905 1.00 90.81 88 ARG A O 1
ATOM 701 N N . ARG A 1 89 ? 1.149 -6.340 -11.562 1.00 90.06 89 ARG A N 1
ATOM 702 C CA . ARG A 1 89 ? 0.637 -5.637 -10.384 1.00 90.06 89 ARG A CA 1
ATOM 703 C C . ARG A 1 89 ? -0.440 -6.473 -9.709 1.00 90.06 89 ARG A C 1
ATOM 705 O O . ARG A 1 89 ? -1.290 -7.042 -10.380 1.00 90.06 89 ARG A O 1
ATOM 712 N N . LEU A 1 90 ? -0.389 -6.551 -8.384 1.00 90.75 90 LEU A N 1
ATOM 713 C CA . LEU A 1 90 ? -1.460 -7.074 -7.545 1.00 90.75 90 LEU A CA 1
ATOM 714 C C . LEU A 1 90 ? -2.051 -5.911 -6.751 1.00 90.75 90 LEU A C 1
ATOM 716 O O . LEU A 1 90 ? -1.368 -5.321 -5.913 1.00 90.75 90 LEU A O 1
ATOM 720 N N . VAL A 1 91 ? -3.309 -5.575 -7.011 1.00 89.19 91 VAL A N 1
ATOM 721 C CA . VAL A 1 91 ? -4.047 -4.540 -6.283 1.00 89.19 91 VAL A CA 1
ATOM 722 C C . VAL A 1 91 ? -4.902 -5.221 -5.227 1.00 89.19 91 VAL A C 1
ATOM 724 O O . VAL A 1 91 ? -5.842 -5.945 -5.547 1.00 89.19 91 VAL A O 1
ATOM 727 N N . PHE A 1 92 ? -4.564 -4.998 -3.962 1.00 89.31 92 PHE A N 1
ATOM 728 C CA . PHE A 1 92 ? -5.283 -5.523 -2.813 1.00 89.31 92 PHE A CA 1
ATOM 729 C C . PHE A 1 92 ? -6.298 -4.491 -2.327 1.00 89.31 92 PHE A C 1
ATOM 731 O O . PHE A 1 92 ? -5.938 -3.416 -1.845 1.00 89.31 92 PHE A O 1
ATOM 738 N N . LEU A 1 93 ? -7.576 -4.824 -2.471 1.00 89.00 93 LEU A N 1
ATOM 739 C CA . LEU A 1 93 ? -8.714 -3.986 -2.129 1.00 89.00 93 LEU A CA 1
ATOM 740 C C . LEU A 1 93 ? -9.530 -4.665 -1.037 1.00 89.00 93 LEU A C 1
ATOM 742 O O . LEU A 1 93 ? -9.887 -5.839 -1.141 1.00 89.00 93 LEU A O 1
ATOM 746 N N . VAL A 1 94 ? -9.885 -3.909 -0.008 1.00 88.94 94 VAL A N 1
ATOM 747 C CA . VAL A 1 94 ? -10.748 -4.393 1.066 1.00 88.94 94 VAL A CA 1
ATOM 748 C C . VAL A 1 94 ? -12.011 -3.557 1.101 1.00 88.94 94 VAL A C 1
ATOM 750 O O . VAL A 1 94 ? -11.957 -2.330 1.195 1.00 88.94 94 VAL A O 1
ATOM 753 N N . TYR A 1 95 ? -13.143 -4.249 1.007 1.00 88.81 95 TYR A N 1
ATOM 754 C CA . TYR A 1 95 ? -14.477 -3.674 1.073 1.00 88.81 95 TYR A CA 1
ATOM 755 C C . TYR A 1 95 ? -15.169 -4.145 2.338 1.00 88.81 95 TYR A C 1
ATOM 757 O O . TYR A 1 95 ? -15.080 -5.316 2.706 1.00 88.81 95 TYR A O 1
ATOM 765 N N . GLY A 1 96 ? -15.915 -3.252 2.970 1.00 86.75 96 GLY A N 1
ATOM 766 C CA . GLY A 1 96 ? -16.811 -3.636 4.045 1.00 86.75 96 GLY A CA 1
ATOM 767 C C . GLY A 1 96 ? -17.252 -2.459 4.901 1.00 86.75 96 GLY A C 1
ATOM 768 O O . GLY A 1 96 ? -16.857 -1.314 4.675 1.00 86.75 96 GLY A O 1
ATOM 769 N N . PRO A 1 97 ? -18.092 -2.714 5.913 1.00 83.94 97 PRO A N 1
ATOM 770 C CA . PRO A 1 97 ? -18.745 -1.661 6.687 1.00 83.94 97 PRO A CA 1
ATOM 771 C C . PRO A 1 97 ? -17.799 -0.844 7.589 1.00 83.94 97 PRO A C 1
ATOM 773 O O . PRO A 1 97 ? -18.281 0.001 8.341 1.00 83.94 97 PRO A O 1
ATOM 776 N N . ARG A 1 98 ? -16.487 -1.105 7.561 1.00 83.44 98 ARG A N 1
ATOM 777 C CA . ARG A 1 98 ? -15.481 -0.578 8.495 1.00 83.44 98 ARG A CA 1
ATOM 778 C C . ARG A 1 98 ? -14.076 -0.597 7.896 1.00 83.44 98 ARG A C 1
ATOM 780 O O . ARG A 1 98 ? -13.818 -1.349 6.959 1.00 83.44 98 ARG A O 1
ATOM 787 N N . LYS A 1 99 ? -13.180 0.206 8.474 1.00 83.44 99 LYS A N 1
ATOM 788 C CA . LYS A 1 99 ? -11.743 0.201 8.165 1.00 83.44 99 LYS A CA 1
ATOM 789 C C . LYS A 1 99 ? -11.048 -0.908 8.955 1.00 83.44 99 LYS A C 1
ATOM 791 O O . LYS A 1 99 ? -11.423 -1.177 10.089 1.00 83.44 99 LYS A O 1
ATOM 796 N N . LEU A 1 100 ? -10.020 -1.510 8.370 1.00 82.38 100 LEU A N 1
ATOM 797 C CA . LEU A 1 100 ? -9.131 -2.470 9.018 1.00 82.38 100 LEU A CA 1
ATOM 798 C C . LEU A 1 100 ? -7.683 -1.966 8.946 1.00 82.38 100 LEU A C 1
ATOM 800 O O . LEU A 1 100 ? -7.260 -1.365 7.963 1.00 82.38 100 LEU A O 1
ATOM 804 N N . SER A 1 101 ? -6.904 -2.201 9.986 1.00 82.69 101 SER A N 1
ATOM 805 C CA . SER A 1 101 ? -5.454 -2.074 9.960 1.00 82.69 101 SER A CA 1
ATOM 806 C C . SER A 1 101 ? -4.914 -3.406 9.482 1.00 82.69 101 SER A C 1
ATOM 808 O O . SER A 1 101 ? -5.141 -4.435 10.120 1.00 82.69 101 SER A O 1
ATOM 810 N N . ILE A 1 102 ? -4.280 -3.403 8.316 1.00 84.19 102 ILE A N 1
ATOM 811 C CA . ILE A 1 102 ? -3.876 -4.627 7.636 1.00 84.19 102 ILE A CA 1
ATOM 812 C C . ILE A 1 102 ? -2.375 -4.612 7.493 1.00 84.19 102 ILE A C 1
ATOM 814 O O . ILE A 1 102 ? -1.804 -3.792 6.782 1.00 84.19 102 ILE A O 1
ATOM 818 N N . ASP A 1 103 ? -1.745 -5.590 8.108 1.00 83.75 103 ASP A N 1
ATOM 819 C CA . ASP A 1 103 ? -0.389 -5.946 7.763 1.00 83.75 103 ASP A CA 1
ATOM 820 C C . ASP A 1 103 ? -0.408 -7.003 6.669 1.00 83.75 103 ASP A C 1
ATOM 822 O O . ASP A 1 103 ? -1.286 -7.868 6.629 1.00 83.75 103 ASP A O 1
ATOM 826 N N . ASN A 1 104 ? 0.569 -6.964 5.776 1.00 86.56 104 ASN A N 1
ATOM 827 C CA . ASN A 1 104 ? 0.767 -8.030 4.818 1.00 86.56 104 ASN A CA 1
ATOM 828 C C . ASN A 1 104 ? 2.245 -8.338 4.572 1.00 86.56 104 ASN A C 1
ATOM 830 O O . ASN A 1 104 ? 3.145 -7.569 4.895 1.00 86.56 104 ASN A O 1
ATOM 834 N N . ARG A 1 105 ? 2.492 -9.537 4.062 1.00 85.50 105 ARG A N 1
ATOM 835 C CA . ARG A 1 105 ? 3.789 -10.078 3.693 1.00 85.50 105 ARG A CA 1
ATOM 836 C C . ARG A 1 105 ? 3.638 -10.729 2.338 1.00 85.50 105 ARG A C 1
ATOM 838 O O . ARG A 1 105 ? 2.735 -11.536 2.129 1.00 85.50 105 ARG A O 1
ATOM 845 N N . VAL A 1 106 ? 4.539 -10.391 1.437 1.00 84.31 106 VAL A N 1
ATOM 846 C CA . VAL A 1 106 ? 4.532 -10.915 0.081 1.00 84.31 106 VAL A CA 1
ATOM 847 C C . VAL A 1 106 ? 5.726 -11.811 -0.093 1.00 84.31 106 VAL A C 1
ATOM 849 O O . VAL A 1 106 ? 6.844 -11.449 0.268 1.00 84.31 106 VAL A O 1
ATOM 852 N N . GLU A 1 107 ? 5.478 -12.983 -0.651 1.00 86.62 107 GLU A N 1
ATOM 853 C CA . GLU A 1 107 ? 6.495 -13.979 -0.914 1.00 86.62 107 GLU A CA 1
ATOM 854 C C . GLU A 1 107 ? 6.465 -14.367 -2.385 1.00 86.62 107 GLU A C 1
ATOM 856 O O . GLU A 1 107 ? 5.434 -14.722 -2.951 1.00 86.62 107 GLU A O 1
ATOM 861 N N . THR A 1 108 ? 7.639 -14.331 -2.992 1.00 85.94 108 THR A N 1
ATOM 862 C CA . THR A 1 108 ? 7.943 -14.961 -4.275 1.00 85.94 108 THR A CA 1
ATOM 863 C C . THR A 1 108 ? 9.142 -15.885 -4.070 1.00 85.94 108 THR A C 1
ATOM 865 O O . THR A 1 108 ? 9.739 -15.906 -2.992 1.00 85.94 108 THR A O 1
ATOM 868 N N . ARG A 1 109 ? 9.575 -16.608 -5.110 1.00 81.69 109 ARG A N 1
ATOM 869 C CA . ARG A 1 109 ? 10.787 -17.449 -5.036 1.00 81.69 109 ARG A CA 1
ATOM 870 C C . ARG A 1 109 ? 12.044 -16.698 -4.570 1.00 81.69 109 ARG A C 1
ATOM 872 O O . ARG A 1 109 ? 12.950 -17.329 -4.038 1.00 81.69 109 ARG A O 1
ATOM 879 N N . ARG A 1 110 ? 12.132 -15.382 -4.807 1.00 74.50 110 ARG A N 1
ATOM 880 C CA . ARG A 1 110 ? 13.350 -14.582 -4.565 1.00 74.50 110 ARG A CA 1
ATOM 881 C C . ARG A 1 110 ? 13.159 -13.402 -3.619 1.00 74.50 110 ARG A C 1
ATOM 883 O O . ARG A 1 110 ? 14.146 -12.818 -3.183 1.00 74.50 110 ARG A O 1
ATOM 890 N N . VAL A 1 111 ? 11.918 -13.021 -3.339 1.00 71.81 111 VAL A N 1
ATOM 891 C CA . VAL A 1 111 ? 11.595 -11.792 -2.613 1.00 71.81 111 VAL A CA 1
ATOM 892 C C . VAL A 1 111 ? 10.613 -12.113 -1.502 1.00 71.81 111 VAL A C 1
ATOM 894 O O . VAL A 1 111 ? 9.561 -12.689 -1.761 1.00 71.81 111 VAL A O 1
ATOM 897 N N . GLN A 1 112 ? 10.961 -11.698 -0.287 1.00 75.00 112 GLN A N 1
ATOM 898 C CA . GLN A 1 112 ? 10.083 -11.690 0.873 1.00 75.00 112 GLN A CA 1
ATOM 899 C C . GLN A 1 112 ? 10.027 -10.258 1.406 1.00 75.00 112 GLN A C 1
ATOM 901 O O . GLN A 1 112 ? 11.065 -9.697 1.761 1.00 75.00 112 GLN A O 1
ATOM 906 N N . THR A 1 113 ? 8.842 -9.659 1.459 1.00 70.75 113 THR A N 1
ATOM 907 C CA . THR A 1 113 ? 8.656 -8.283 1.947 1.00 70.75 113 THR A CA 1
ATOM 908 C C . THR A 1 113 ? 7.506 -8.175 2.926 1.00 70.75 113 THR A C 1
ATOM 910 O O . THR A 1 113 ? 6.608 -9.008 2.918 1.00 70.75 113 THR A O 1
ATOM 913 N N . GLY A 1 114 ? 7.561 -7.156 3.786 1.00 61.19 114 GLY A N 1
ATOM 914 C CA . GLY A 1 114 ? 6.486 -6.774 4.696 1.00 61.19 114 GLY A CA 1
ATOM 915 C C . GLY A 1 114 ? 5.911 -5.411 4.315 1.00 61.19 114 GLY A C 1
ATOM 916 O O . GLY A 1 114 ? 6.633 -4.504 3.897 1.00 61.19 114 GLY A O 1
ATOM 917 N N . ILE A 1 115 ? 4.605 -5.273 4.471 1.00 61.44 115 ILE A N 1
ATOM 918 C CA . ILE A 1 115 ? 3.826 -4.073 4.213 1.00 61.44 115 ILE A CA 1
ATOM 919 C C . ILE A 1 115 ? 2.948 -3.819 5.432 1.00 61.44 115 ILE A C 1
ATOM 921 O O . ILE A 1 115 ? 2.216 -4.709 5.854 1.00 61.44 115 ILE A O 1
ATOM 925 N N . HIS A 1 116 ? 2.956 -2.591 5.937 1.00 65.06 116 HIS A N 1
ATOM 926 C CA . HIS A 1 116 ? 1.954 -2.126 6.886 1.00 65.06 116 HIS A CA 1
ATOM 927 C C . HIS A 1 116 ? 0.986 -1.195 6.151 1.00 65.06 116 HIS A C 1
ATOM 929 O O . HIS A 1 116 ? 1.391 -0.127 5.692 1.00 65.06 116 HIS A O 1
ATOM 935 N N . VAL A 1 117 ? -0.280 -1.589 6.017 1.00 61.53 117 VAL A N 1
ATOM 936 C CA . VAL A 1 117 ? -1.363 -0.703 5.576 1.00 61.53 117 VAL A CA 1
ATOM 937 C C . VAL A 1 117 ? -2.093 -0.228 6.828 1.00 61.53 117 VAL A C 1
ATOM 939 O O . VAL A 1 117 ? -2.957 -0.924 7.365 1.00 61.53 117 VAL A O 1
ATOM 942 N N . SER A 1 118 ? -1.742 0.965 7.313 1.00 57.28 118 SER A N 1
ATOM 943 C CA . SER A 1 118 ? -2.424 1.552 8.464 1.00 57.28 118 SER A CA 1
ATOM 944 C C . SER A 1 118 ? -3.815 2.050 8.064 1.00 57.28 118 SER A C 1
ATOM 946 O O . SER A 1 118 ? -3.989 2.910 7.200 1.00 57.28 118 SER A O 1
ATOM 948 N N . GLY A 1 119 ? -4.840 1.499 8.708 1.00 58.94 119 GLY A N 1
ATOM 949 C CA . GLY A 1 119 ? -6.157 2.120 8.773 1.00 58.94 119 GLY A CA 1
ATOM 950 C C . GLY A 1 119 ? -6.260 2.983 10.028 1.00 58.94 119 GLY A C 1
ATOM 951 O O . GLY A 1 119 ? -5.708 2.620 11.065 1.00 58.94 119 GLY A O 1
ATOM 952 N N . ASP A 1 120 ? -7.009 4.088 9.967 1.00 56.03 120 ASP A N 1
ATOM 953 C CA . ASP A 1 120 ? -7.505 4.770 11.173 1.00 56.03 120 ASP A CA 1
ATOM 954 C C . ASP A 1 120 ? -8.534 3.860 11.870 1.00 56.03 120 ASP A C 1
ATOM 956 O O . ASP A 1 120 ? -9.745 4.056 11.746 1.00 56.03 120 ASP A O 1
ATOM 960 N N . GLU A 1 121 ? -8.069 2.801 12.530 1.00 59.38 121 GLU A N 1
ATOM 961 C CA . GLU A 1 121 ? -8.929 1.904 13.295 1.00 59.38 121 GLU A CA 1
ATOM 962 C C . GLU A 1 121 ? -9.426 2.614 14.553 1.00 59.38 121 GLU A C 1
ATOM 964 O O . GLU A 1 121 ? -8.654 3.089 15.391 1.00 59.38 121 GLU A O 1
ATOM 969 N N . ILE A 1 122 ? -10.745 2.645 14.732 1.00 56.19 122 ILE A N 1
ATOM 970 C CA . ILE A 1 122 ? -11.340 3.122 15.974 1.00 56.19 122 ILE A CA 1
ATOM 971 C C . ILE A 1 122 ? -11.496 1.908 16.888 1.00 56.19 122 ILE A C 1
ATOM 973 O O . ILE A 1 122 ? -12.247 0.986 16.577 1.00 56.19 122 ILE A O 1
ATOM 977 N N . ALA A 1 123 ? -10.849 1.918 18.059 1.00 58.25 123 ALA A N 1
ATOM 978 C CA . ALA A 1 123 ? -10.871 0.817 19.037 1.00 58.25 123 ALA A CA 1
ATOM 979 C C . ALA A 1 123 ? -12.283 0.286 19.391 1.00 58.25 123 ALA A C 1
ATOM 981 O O . ALA A 1 123 ? -12.434 -0.830 19.891 1.00 58.25 123 ALA A O 1
ATOM 982 N N . THR A 1 124 ? -13.329 1.074 19.134 1.00 61.41 124 THR A N 1
ATOM 983 C CA . THR A 1 124 ? -14.734 0.702 19.317 1.00 61.41 124 THR A CA 1
ATOM 984 C C . THR A 1 124 ? -15.253 -0.334 18.318 1.00 61.41 124 THR A C 1
ATOM 986 O O . THR A 1 124 ? -16.178 -1.065 18.663 1.00 61.41 124 THR A O 1
ATOM 989 N N . GLU A 1 125 ? -14.678 -0.433 17.117 1.00 61.97 125 GLU A N 1
ATOM 990 C CA . GLU A 1 125 ? -15.153 -1.333 16.051 1.00 61.97 125 GLU A CA 1
ATOM 991 C C . GLU A 1 125 ? -14.820 -2.813 16.325 1.00 61.97 125 GLU A C 1
ATOM 993 O O . GLU A 1 125 ? -15.428 -3.707 15.739 1.00 61.97 125 GLU A O 1
ATOM 998 N N . HIS A 1 126 ? -13.946 -3.078 17.304 1.00 66.62 126 HIS A N 1
ATOM 999 C CA . HIS A 1 126 ? -13.452 -4.414 17.664 1.00 66.62 126 HIS A CA 1
ATOM 1000 C C . HIS A 1 126 ? -14.030 -4.959 18.980 1.00 66.62 126 HIS A C 1
ATOM 1002 O O . HIS A 1 126 ? -13.705 -6.074 19.392 1.00 66.62 126 HIS A O 1
ATOM 1008 N N . LEU A 1 127 ? -14.882 -4.195 19.679 1.00 64.38 127 LEU A N 1
ATOM 1009 C CA . LEU A 1 127 ? -15.376 -4.574 21.012 1.00 64.38 127 LEU A CA 1
ATOM 1010 C C . LEU A 1 127 ? -16.146 -5.900 21.007 1.00 64.38 127 LEU A C 1
ATOM 1012 O O . LEU A 1 127 ? -16.035 -6.662 21.963 1.00 64.38 127 LEU A O 1
ATOM 1016 N N . ALA A 1 128 ? -16.878 -6.193 19.927 1.00 67.75 128 ALA A N 1
ATOM 1017 C CA . ALA A 1 128 ? -17.611 -7.450 19.787 1.00 67.75 128 ALA A CA 1
ATOM 1018 C C . ALA A 1 128 ? -16.671 -8.666 19.763 1.00 67.75 128 ALA A C 1
ATOM 1020 O O . ALA A 1 128 ? -16.959 -9.667 20.411 1.00 67.75 128 ALA A O 1
ATOM 1021 N N . CYS A 1 129 ? -15.523 -8.551 19.089 1.00 75.94 129 CYS A N 1
ATOM 1022 C CA . CYS A 1 129 ? -14.533 -9.623 19.032 1.00 75.94 129 CYS A CA 1
ATOM 1023 C C . CYS A 1 129 ? -13.731 -9.751 20.326 1.00 75.94 129 CYS A C 1
ATOM 1025 O O . CYS A 1 129 ? -13.434 -10.858 20.751 1.00 75.94 129 CYS A O 1
ATOM 1027 N N . ARG A 1 130 ? -13.465 -8.640 21.022 1.00 67.62 130 ARG A N 1
ATOM 1028 C CA . ARG A 1 130 ? -12.766 -8.666 22.320 1.00 67.62 130 ARG A CA 1
ATOM 1029 C C . ARG A 1 130 ? -13.620 -9.202 23.470 1.00 67.62 130 ARG A C 1
ATOM 1031 O O . ARG A 1 130 ? -13.077 -9.710 24.445 1.00 67.62 130 ARG A O 1
ATOM 1038 N N . ALA A 1 131 ? -14.946 -9.075 23.387 1.00 59.62 131 ALA A N 1
ATOM 1039 C CA . ALA A 1 131 ? -15.856 -9.531 24.437 1.00 59.62 131 ALA A CA 1
ATOM 1040 C C . ALA A 1 131 ? -15.969 -11.068 24.522 1.00 59.62 131 ALA A C 1
ATOM 1042 O O . ALA A 1 131 ? -16.310 -11.591 25.584 1.00 59.62 131 ALA A O 1
ATOM 1043 N N . GLY A 1 132 ? -15.668 -11.785 23.431 1.00 54.50 132 GLY A N 1
ATOM 1044 C CA . GLY A 1 132 ? -15.698 -13.252 23.370 1.00 54.50 132 GLY A CA 1
ATOM 1045 C C . GLY A 1 132 ? -14.525 -13.941 24.078 1.00 54.50 132 GLY A C 1
ATOM 1046 O O . GLY A 1 132 ? -14.691 -15.049 24.581 1.00 54.50 132 GLY A O 1
ATOM 1047 N N . ASP A 1 133 ? -13.382 -13.263 24.222 1.00 50.31 133 ASP A N 1
ATOM 1048 C CA . ASP A 1 133 ? -12.144 -13.828 24.790 1.00 50.31 133 ASP A CA 1
ATOM 1049 C C . ASP A 1 133 ? -12.171 -13.981 26.322 1.00 50.31 133 ASP A C 1
ATOM 1051 O O . ASP A 1 133 ? -11.154 -14.241 26.966 1.00 50.31 133 ASP A O 1
ATOM 1055 N N . GLY A 1 134 ? -13.324 -13.759 26.960 1.00 42.62 134 GLY A N 1
ATOM 1056 C CA . GLY A 1 134 ? -13.468 -13.847 28.413 1.00 42.62 134 GLY A CA 1
ATOM 1057 C C . GLY A 1 134 ? -12.695 -12.778 29.195 1.00 42.62 134 GLY A C 1
ATOM 1058 O O . GLY A 1 134 ? -12.809 -12.753 30.425 1.00 42.62 134 GLY A O 1
ATOM 1059 N N . VAL A 1 135 ? -11.974 -11.881 28.511 1.00 39.22 135 VAL A N 1
ATOM 1060 C CA . VAL A 1 135 ? -11.404 -10.660 29.078 1.00 39.22 135 VAL A CA 1
ATOM 1061 C C . VAL A 1 135 ? -12.582 -9.753 29.431 1.00 39.22 135 VAL A C 1
ATOM 1063 O O . VAL A 1 135 ? -13.345 -9.383 28.536 1.00 39.22 135 VAL A O 1
ATOM 1066 N N . PRO A 1 136 ? -12.790 -9.398 30.710 1.00 34.78 136 PRO A N 1
ATOM 1067 C CA . PRO A 1 136 ? -13.852 -8.480 31.071 1.00 34.78 136 PRO A CA 1
ATOM 1068 C C . PRO A 1 136 ? -13.567 -7.153 30.372 1.00 34.78 136 PRO A C 1
ATOM 1070 O O . PRO A 1 136 ? -12.660 -6.413 30.756 1.00 34.78 136 PRO A O 1
ATOM 1073 N N . VAL A 1 137 ? -14.342 -6.839 29.336 1.00 42.12 137 VAL A N 1
ATOM 1074 C CA . VAL A 1 137 ? -14.486 -5.463 28.880 1.00 42.12 137 VAL A CA 1
ATOM 1075 C C . VAL A 1 137 ? -15.185 -4.773 30.037 1.00 42.12 137 VAL A C 1
ATOM 1077 O O . VAL A 1 137 ? -16.390 -4.915 30.210 1.00 42.12 137 VAL A O 1
ATOM 1080 N N . GLY A 1 138 ? -14.404 -4.145 30.914 1.00 34.84 138 GLY A N 1
ATOM 1081 C CA . GLY A 1 138 ? -14.917 -3.469 32.091 1.00 34.84 138 GLY A CA 1
ATOM 1082 C C . GLY A 1 138 ? -15.867 -2.355 31.673 1.00 34.84 138 GLY A C 1
ATOM 1083 O O . GLY A 1 138 ? -15.456 -1.212 31.493 1.00 34.84 138 GLY A O 1
ATOM 1084 N N . THR A 1 139 ? -17.154 -2.667 31.555 1.00 35.41 139 THR A N 1
ATOM 1085 C CA . THR A 1 139 ? -18.210 -1.706 31.833 1.00 35.41 139 THR A CA 1
ATOM 1086 C C . THR A 1 139 ? -18.046 -1.333 33.295 1.00 35.41 139 THR A C 1
ATOM 1088 O O . THR A 1 139 ? -18.516 -2.028 34.192 1.00 35.41 139 THR A O 1
ATOM 1091 N N . VAL A 1 140 ? -17.337 -0.233 33.544 1.00 33.06 140 VAL A N 1
ATOM 1092 C CA . VAL A 1 140 ? -17.435 0.498 34.805 1.00 33.06 140 VAL A CA 1
ATOM 1093 C C . VAL A 1 140 ? -18.816 1.151 34.812 1.00 33.06 140 VAL A C 1
ATOM 1095 O O . VAL A 1 140 ? -18.975 2.342 34.565 1.00 33.06 140 VAL A O 1
ATOM 1098 N N . THR A 1 141 ? -19.849 0.341 35.022 1.00 36.91 141 THR A N 1
ATOM 1099 C CA . THR A 1 141 ? -21.092 0.819 35.612 1.00 36.91 141 THR A CA 1
ATOM 1100 C C . THR A 1 141 ? -20.809 1.052 37.084 1.00 36.91 141 THR A C 1
ATOM 1102 O O . THR A 1 141 ? -20.242 0.191 37.760 1.00 36.91 141 THR A O 1
ATOM 1105 N N . GLY A 1 142 ? -21.138 2.259 37.539 1.00 34.38 142 GLY A N 1
ATOM 1106 C CA . GLY A 1 142 ? -20.913 2.721 38.897 1.00 34.38 142 GLY A CA 1
ATOM 1107 C C . GLY A 1 142 ? -21.339 1.698 39.945 1.00 34.38 142 GLY A C 1
ATOM 1108 O O . GLY A 1 142 ? -22.333 0.989 39.809 1.00 34.38 142 GLY A O 1
ATOM 1109 N N . THR A 1 143 ? -20.542 1.652 41.001 1.00 34.75 143 THR A N 1
ATOM 1110 C CA . THR A 1 143 ? -20.788 0.926 42.240 1.00 34.75 143 THR A CA 1
ATOM 1111 C C . THR A 1 143 ? -22.221 1.118 42.740 1.00 34.75 143 THR A C 1
ATOM 1113 O O . THR A 1 143 ? -22.548 2.164 43.297 1.00 34.75 143 THR A O 1
ATOM 1116 N N . ALA A 1 144 ? -23.038 0.072 42.634 1.00 35.09 144 ALA A N 1
ATOM 1117 C CA . ALA A 1 144 ? -24.116 -0.197 43.573 1.00 35.09 144 ALA A CA 1
ATOM 1118 C C . ALA A 1 144 ? -23.861 -1.580 44.182 1.00 35.09 144 ALA A C 1
ATOM 1120 O O . ALA A 1 144 ? -23.777 -2.596 43.497 1.00 35.09 144 ALA A O 1
ATOM 1121 N N . ARG A 1 145 ? -23.635 -1.570 45.492 1.00 40.44 145 ARG A N 1
ATOM 1122 C CA . ARG A 1 145 ? -23.300 -2.707 46.342 1.00 40.44 145 ARG A CA 1
ATOM 1123 C C . ARG A 1 145 ? -24.600 -3.390 46.768 1.00 40.44 145 ARG A C 1
ATOM 1125 O O . ARG A 1 145 ? -25.398 -2.747 47.435 1.00 40.44 145 ARG A O 1
ATOM 1132 N N . ALA A 1 146 ? -24.781 -4.670 46.454 1.00 39.56 146 ALA A N 1
ATOM 1133 C CA . ALA A 1 146 ? -25.632 -5.586 47.221 1.00 39.56 146 ALA A CA 1
ATOM 1134 C C . ALA A 1 146 ? -25.267 -7.038 46.878 1.00 39.56 146 ALA A C 1
ATOM 1136 O O . ALA A 1 146 ? -25.045 -7.371 45.718 1.00 39.56 146 ALA A O 1
ATOM 1137 N N . GLY A 1 147 ? -25.121 -7.862 47.914 1.00 46.59 147 GLY A N 1
ATOM 1138 C CA . GLY A 1 147 ? -24.556 -9.204 47.846 1.00 46.59 147 GLY A CA 1
ATOM 1139 C C . GLY A 1 147 ? -25.494 -10.250 47.247 1.00 46.59 147 GLY A C 1
ATOM 1140 O O . GLY A 1 147 ? -26.705 -10.206 47.434 1.00 46.59 147 GLY A O 1
ATOM 1141 N N . GLY A 1 148 ? -24.891 -11.228 46.577 1.00 41.16 148 GLY A N 1
ATOM 1142 C CA . GLY A 1 148 ? -25.539 -12.447 46.116 1.00 41.16 148 GLY A CA 1
ATOM 1143 C C . GLY A 1 148 ? -24.477 -13.456 45.690 1.00 41.16 148 GLY A C 1
ATOM 1144 O O . GLY A 1 148 ? -23.682 -13.185 44.795 1.00 41.16 148 GLY A O 1
ATOM 1145 N N . THR A 1 149 ? -24.426 -14.599 46.365 1.00 48.91 149 THR A N 1
ATOM 1146 C CA . THR A 1 149 ? -23.562 -15.741 46.043 1.00 48.91 149 THR A CA 1
ATOM 1147 C C . THR A 1 149 ? -24.044 -16.418 44.761 1.00 48.91 149 THR A C 1
ATOM 1149 O O . THR A 1 149 ? -25.048 -17.125 44.788 1.00 48.91 149 THR A O 1
ATOM 1152 N N . ALA A 1 150 ? -23.336 -16.216 43.647 1.00 38.75 150 ALA A N 1
ATOM 1153 C CA . ALA A 1 150 ? -23.570 -16.933 42.393 1.00 38.75 150 ALA A CA 1
ATOM 1154 C C . ALA A 1 150 ? -22.500 -18.018 42.175 1.00 38.75 150 ALA A C 1
ATOM 1156 O O . ALA A 1 150 ? -21.302 -17.756 42.292 1.00 38.75 150 ALA A O 1
ATOM 1157 N N . GLN A 1 151 ? -22.956 -19.237 41.874 1.00 39.66 151 GLN A N 1
ATOM 1158 C CA . GLN A 1 151 ? -22.130 -20.401 41.542 1.00 39.66 151 GLN A CA 1
ATOM 1159 C C . GLN A 1 151 ? -21.344 -20.213 40.228 1.00 39.66 151 GLN A C 1
ATOM 1161 O O . GLN A 1 151 ? -21.814 -19.517 39.325 1.00 39.66 151 GLN A O 1
ATOM 1166 N N . PRO A 1 152 ? -20.175 -20.866 40.079 1.00 39.22 152 PRO A N 1
ATOM 1167 C CA . PRO A 1 152 ? -19.367 -20.766 38.873 1.00 39.22 152 PRO A CA 1
ATOM 1168 C C . PRO A 1 152 ? -19.978 -21.602 37.741 1.00 39.22 152 PRO A C 1
ATOM 1170 O O . PRO A 1 152 ? -20.012 -22.829 37.797 1.00 39.22 152 PRO A O 1
ATOM 1173 N N . VAL A 1 153 ? -20.429 -20.931 36.682 1.00 36.03 153 VAL A N 1
ATOM 1174 C CA . VAL A 1 153 ? -20.723 -21.572 35.395 1.00 36.03 153 VAL A CA 1
ATOM 1175 C C . VAL A 1 153 ? -19.391 -21.847 34.696 1.00 36.03 153 VAL A C 1
ATOM 1177 O O . VAL A 1 153 ? -18.598 -20.929 34.478 1.00 36.03 153 VAL A O 1
ATOM 1180 N N . ALA A 1 154 ? -19.133 -23.111 34.359 1.00 34.38 154 ALA A N 1
ATOM 1181 C CA . ALA A 1 154 ? -17.942 -23.523 33.626 1.00 34.38 154 ALA A CA 1
ATOM 1182 C C . ALA A 1 154 ? -17.910 -22.851 32.241 1.00 34.38 154 ALA A C 1
ATOM 1184 O O . ALA A 1 154 ? -18.733 -23.142 31.373 1.00 34.38 154 ALA A O 1
ATOM 1185 N N . ARG A 1 155 ? -16.956 -21.934 32.034 1.00 37.97 155 ARG A N 1
ATOM 1186 C CA . ARG A 1 155 ? -16.648 -21.375 30.714 1.00 37.97 155 ARG A CA 1
ATOM 1187 C C . ARG A 1 155 ? -15.897 -22.424 29.901 1.00 37.97 155 ARG A C 1
ATOM 1189 O O . ARG A 1 155 ? -14.787 -22.805 30.263 1.00 37.97 155 ARG A O 1
ATOM 1196 N N . VAL A 1 156 ? -16.484 -22.835 28.781 1.00 33.41 156 VAL A N 1
ATOM 1197 C CA . VAL A 1 156 ? -15.750 -23.477 27.687 1.00 33.41 156 VAL A CA 1
ATOM 1198 C C . VAL A 1 156 ? -14.755 -22.438 27.168 1.00 33.41 156 VAL A C 1
ATOM 1200 O O . VAL A 1 156 ? -15.155 -21.388 26.668 1.00 33.41 156 VAL A O 1
ATOM 1203 N N . GLY A 1 157 ? -13.463 -22.670 27.400 1.00 32.53 157 GLY A N 1
ATOM 1204 C CA . GLY A 1 157 ? -12.409 -21.737 27.019 1.00 32.53 157 GLY A CA 1
ATOM 1205 C C . GLY A 1 157 ? -12.273 -21.670 25.503 1.00 32.53 157 GLY A C 1
ATOM 1206 O O . GLY A 1 157 ? -11.909 -22.663 24.877 1.00 32.53 157 GLY A O 1
ATOM 1207 N N . ALA A 1 158 ? -12.536 -20.500 24.920 1.00 40.69 158 ALA A N 1
ATOM 1208 C CA . ALA A 1 158 ? -12.017 -20.184 23.597 1.00 40.69 158 ALA A CA 1
ATOM 1209 C C . ALA A 1 158 ? -10.475 -20.240 23.656 1.00 40.69 158 ALA A C 1
ATOM 1211 O O . ALA A 1 158 ? -9.895 -19.806 24.661 1.00 40.69 158 ALA A O 1
ATOM 1212 N N . PRO A 1 159 ? -9.794 -20.798 22.640 1.00 42.22 159 PRO A N 1
ATOM 1213 C CA . PRO A 1 159 ? -8.339 -20.823 22.610 1.00 42.22 159 PRO A CA 1
ATOM 1214 C C . PRO A 1 159 ? -7.811 -19.387 22.676 1.00 42.22 159 PRO A C 1
ATOM 1216 O O . PRO A 1 159 ? -8.215 -18.532 21.891 1.00 42.22 159 PRO A O 1
ATOM 1219 N N . ALA A 1 160 ? -6.926 -19.116 23.638 1.00 47.44 160 ALA A N 1
ATOM 1220 C CA . ALA A 1 160 ? -6.298 -17.810 23.769 1.00 47.44 160 ALA A CA 1
ATOM 1221 C C . ALA A 1 160 ? -5.580 -17.460 22.459 1.00 47.44 160 ALA A C 1
ATOM 1223 O O . ALA A 1 160 ? -4.754 -18.243 21.985 1.00 47.44 160 ALA A O 1
ATOM 1224 N N . ALA A 1 161 ? -5.879 -16.287 21.892 1.00 46.47 161 ALA A N 1
ATOM 1225 C CA . ALA A 1 161 ? -5.164 -15.789 20.726 1.00 46.47 161 ALA A CA 1
ATOM 1226 C C . ALA A 1 161 ? -3.647 -15.822 21.010 1.00 46.47 161 ALA A C 1
ATOM 1228 O O . ALA A 1 161 ? -3.210 -15.351 22.071 1.00 46.47 161 ALA A O 1
ATOM 1229 N N . PRO A 1 162 ? -2.828 -16.406 20.119 1.00 46.97 162 PRO A N 1
ATOM 1230 C CA . PRO A 1 162 ? -1.398 -16.504 20.347 1.00 46.97 162 PRO A CA 1
ATOM 1231 C C . PRO A 1 162 ? -0.821 -15.095 20.493 1.00 46.97 162 PRO A C 1
ATOM 1233 O O . PRO A 1 162 ? -0.940 -14.262 19.598 1.00 46.97 162 PRO A O 1
ATOM 1236 N N . ARG A 1 163 ? -0.147 -14.831 21.621 1.00 53.81 163 ARG A N 1
ATOM 1237 C CA . ARG A 1 163 ? 0.520 -13.542 21.903 1.00 53.81 163 ARG A CA 1
ATOM 1238 C C . ARG A 1 163 ? 1.599 -13.168 20.871 1.00 53.81 163 ARG A C 1
ATOM 1240 O O . ARG A 1 163 ? 2.089 -12.046 20.894 1.00 53.81 163 ARG A O 1
ATOM 1247 N N . ASN A 1 164 ? 1.938 -14.084 19.963 1.00 60.53 164 ASN A N 1
ATOM 1248 C CA . ASN A 1 164 ? 3.028 -13.975 19.006 1.00 60.53 164 ASN A CA 1
ATOM 1249 C C . ASN A 1 164 ? 2.527 -14.219 17.571 1.00 60.53 164 ASN A C 1
ATOM 1251 O O . ASN A 1 164 ? 2.879 -15.218 16.948 1.00 60.53 164 ASN A O 1
ATOM 1255 N N . TRP A 1 165 ? 1.708 -13.315 17.031 1.00 58.66 165 TRP A N 1
ATOM 1256 C CA . TRP A 1 165 ? 1.226 -13.385 15.640 1.00 58.66 165 TRP A CA 1
ATOM 1257 C C . TRP A 1 165 ? 2.367 -13.477 14.609 1.00 58.66 165 TRP A C 1
ATOM 1259 O O . TRP A 1 165 ? 2.207 -14.094 13.562 1.00 58.66 165 TRP A O 1
ATOM 1269 N N . HIS A 1 166 ? 3.552 -12.953 14.934 1.00 63.59 166 HIS A N 1
ATOM 1270 C CA . HIS A 1 166 ? 4.747 -13.063 14.096 1.00 63.59 166 HIS A CA 1
ATOM 1271 C C . HIS A 1 166 ? 5.238 -14.512 13.938 1.00 63.59 166 HIS A C 1
ATOM 1273 O O . HIS A 1 166 ? 5.762 -14.847 12.884 1.00 63.59 166 HIS A O 1
ATOM 1279 N N . LEU A 1 167 ? 5.019 -15.394 14.925 1.00 57.88 167 LEU A N 1
ATOM 1280 C CA . LEU A 1 167 ? 5.352 -16.823 14.800 1.00 57.88 167 LEU A CA 1
ATOM 1281 C C . LEU A 1 167 ? 4.392 -17.555 13.853 1.00 57.88 167 LEU A C 1
ATOM 1283 O O . LEU A 1 167 ? 4.755 -18.577 13.279 1.00 57.88 167 LEU A O 1
ATOM 1287 N N . ALA A 1 168 ? 3.180 -17.028 13.662 1.00 63.34 168 ALA A N 1
ATOM 1288 C CA . ALA A 1 168 ? 2.228 -17.571 12.701 1.00 63.34 168 ALA A CA 1
ATOM 1289 C C . ALA A 1 168 ? 2.569 -17.182 11.250 1.00 63.34 168 ALA A C 1
ATOM 1291 O O . ALA A 1 168 ? 2.077 -17.822 10.325 1.00 63.34 168 ALA A O 1
ATOM 1292 N N . LEU A 1 169 ? 3.442 -16.188 11.024 1.00 72.56 169 LEU A N 1
ATOM 1293 C CA . LEU A 1 169 ? 3.864 -15.796 9.672 1.00 72.56 169 LEU A CA 1
ATOM 1294 C C . LEU A 1 169 ? 4.689 -16.857 8.957 1.00 72.56 169 LEU A C 1
ATOM 1296 O O . LEU A 1 169 ? 4.749 -16.818 7.732 1.00 72.56 169 LEU A O 1
ATOM 1300 N N . ASP A 1 170 ? 5.302 -17.780 9.694 1.00 78.81 170 ASP A N 1
ATOM 1301 C CA . ASP A 1 170 ? 6.067 -18.897 9.137 1.00 78.81 170 ASP A CA 1
ATOM 1302 C C . ASP A 1 170 ? 5.308 -20.228 9.264 1.00 78.81 170 ASP A C 1
ATOM 1304 O O . ASP A 1 170 ? 5.839 -21.286 8.925 1.00 78.81 170 ASP A O 1
ATOM 1308 N N . ALA A 1 171 ? 4.046 -20.190 9.715 1.00 81.75 171 ALA A N 1
ATOM 1309 C CA . ALA A 1 171 ? 3.205 -21.375 9.736 1.00 81.75 171 ALA A CA 1
ATOM 1310 C C . ALA A 1 171 ? 2.997 -21.910 8.303 1.00 81.75 171 ALA A C 1
ATOM 1312 O O . ALA A 1 171 ? 2.912 -21.131 7.337 1.00 81.75 171 ALA A O 1
ATOM 1313 N N . PRO A 1 172 ? 2.936 -23.242 8.139 1.00 85.56 172 PRO A N 1
ATOM 1314 C CA . PRO A 1 172 ? 2.680 -23.842 6.841 1.00 85.56 172 PRO A CA 1
ATOM 1315 C C . PRO A 1 172 ? 1.248 -23.516 6.385 1.00 85.56 172 PRO A C 1
ATOM 1317 O O . PRO A 1 172 ? 0.336 -23.354 7.196 1.00 85.56 172 PRO A O 1
ATOM 1320 N N . SER A 1 173 ? 1.057 -23.370 5.071 1.00 83.88 173 SER A N 1
ATOM 1321 C CA . SER A 1 173 ? -0.190 -22.878 4.462 1.00 83.88 173 SER A CA 1
ATOM 1322 C C . SER A 1 173 ? -1.435 -23.697 4.821 1.00 83.88 173 SER A C 1
ATOM 1324 O O . SER A 1 173 ? -2.552 -23.177 4.831 1.00 83.88 173 SER A O 1
ATOM 1326 N N . ASP A 1 174 ? -1.275 -24.990 5.090 1.00 86.38 174 ASP A N 1
ATOM 1327 C CA . ASP A 1 174 ? -2.334 -25.905 5.516 1.00 86.38 174 ASP A CA 1
ATOM 1328 C C . ASP A 1 174 ? -2.847 -25.608 6.933 1.00 86.38 174 ASP A C 1
ATOM 1330 O O . ASP A 1 174 ? -4.036 -25.791 7.179 1.00 86.38 174 ASP A O 1
ATOM 1334 N N . ALA A 1 175 ? -2.000 -25.060 7.806 1.00 86.25 175 ALA A N 1
ATOM 1335 C CA . ALA A 1 175 ? -2.346 -24.661 9.170 1.00 86.25 175 ALA A CA 1
ATOM 1336 C C . ALA A 1 175 ? -2.974 -23.256 9.277 1.00 86.25 175 ALA A C 1
ATOM 1338 O O . ALA A 1 175 ? -3.435 -22.873 10.353 1.00 86.25 175 ALA A O 1
ATOM 1339 N N . LEU A 1 176 ? -2.982 -22.475 8.192 1.00 88.00 176 LEU A N 1
ATOM 1340 C CA . LEU A 1 176 ? -3.536 -21.120 8.189 1.00 88.00 176 LEU A CA 1
ATOM 1341 C C . LEU A 1 176 ? -5.073 -21.119 8.076 1.00 88.00 176 LEU A C 1
ATOM 1343 O O . LEU A 1 176 ? -5.628 -21.945 7.338 1.00 88.00 176 LEU A O 1
ATOM 1347 N N . PRO A 1 177 ? -5.766 -20.164 8.735 1.00 86.62 177 PRO A N 1
ATOM 1348 C CA . PRO A 1 177 ? -7.186 -19.908 8.507 1.00 86.62 177 PRO A CA 1
ATOM 1349 C C . PRO A 1 177 ? -7.506 -19.768 7.016 1.00 86.62 177 PRO A C 1
ATOM 1351 O O . PRO A 1 177 ? -6.805 -19.074 6.272 1.00 86.62 177 PRO A O 1
ATOM 1354 N N . LYS A 1 178 ? -8.571 -20.439 6.566 1.00 89.38 178 LYS A N 1
ATOM 1355 C CA . LYS A 1 178 ? -8.940 -20.481 5.148 1.00 89.38 178 LYS A CA 1
ATOM 1356 C C . LYS A 1 178 ? -9.865 -19.327 4.786 1.00 89.38 178 LYS A C 1
ATOM 1358 O O . LYS A 1 178 ? -10.864 -19.073 5.453 1.00 89.38 178 LYS A O 1
ATOM 1363 N N . LEU A 1 179 ? -9.536 -18.667 3.683 1.00 92.25 179 LEU A N 1
ATOM 1364 C CA . LEU A 1 179 ? -10.432 -17.749 3.001 1.00 92.25 179 LEU A CA 1
ATOM 1365 C C . LEU A 1 179 ? -11.409 -18.547 2.137 1.00 92.25 179 LEU A C 1
ATOM 1367 O O . LEU A 1 179 ? -11.003 -19.465 1.424 1.00 92.25 179 LEU A O 1
ATOM 1371 N N . ALA A 1 180 ? -12.689 -18.191 2.192 1.00 93.81 180 ALA A N 1
ATOM 1372 C CA . ALA A 1 180 ? -13.692 -18.765 1.309 1.00 93.81 180 ALA A CA 1
ATOM 1373 C C . ALA A 1 180 ? -13.787 -17.914 0.031 1.00 93.81 180 ALA A C 1
ATOM 1375 O O . ALA A 1 180 ? -13.899 -16.688 0.144 1.00 93.81 180 ALA A O 1
ATOM 1376 N N . PRO A 1 181 ? -13.751 -18.522 -1.170 1.00 94.81 181 PRO A N 1
ATOM 1377 C CA . PRO A 1 181 ? -14.034 -17.813 -2.414 1.00 94.81 181 PRO A CA 1
ATOM 1378 C C . PRO A 1 181 ? -15.393 -17.107 -2.365 1.00 94.81 181 PRO A C 1
ATOM 1380 O O . PRO A 1 181 ? -16.339 -17.599 -1.744 1.00 94.81 181 PRO A O 1
ATOM 1383 N N . HIS A 1 182 ? -15.489 -15.948 -3.009 1.00 92.50 182 HIS A N 1
ATOM 1384 C CA . HIS A 1 182 ? -16.699 -15.136 -3.024 1.00 92.50 182 HIS A CA 1
ATOM 1385 C C . HIS A 1 182 ? -17.109 -14.742 -4.445 1.00 92.50 182 HIS A C 1
ATOM 1387 O O . HIS A 1 182 ? -16.583 -13.789 -5.012 1.00 92.50 182 HIS A O 1
ATOM 1393 N N . ASP A 1 183 ? -18.125 -15.418 -4.978 1.00 91.06 183 ASP A N 1
ATOM 1394 C CA . ASP A 1 183 ? -18.650 -15.156 -6.328 1.00 91.06 183 ASP A CA 1
ATOM 1395 C C . ASP A 1 183 ? -19.649 -13.984 -6.381 1.00 91.06 183 ASP A C 1
ATOM 1397 O O . ASP A 1 183 ? -20.129 -13.595 -7.448 1.00 91.06 183 ASP A O 1
ATOM 1401 N N . GLY A 1 184 ? -19.995 -13.407 -5.225 1.00 86.62 184 GLY A N 1
ATOM 1402 C CA . GLY A 1 184 ? -20.932 -12.291 -5.140 1.00 86.62 184 GLY A CA 1
ATOM 1403 C C . GLY A 1 184 ? -20.395 -11.015 -5.803 1.00 86.62 184 GLY A C 1
ATOM 1404 O O . GLY A 1 184 ? -19.178 -10.836 -5.951 1.00 86.62 184 GLY A O 1
ATOM 1405 N N . PRO A 1 185 ? -21.285 -10.094 -6.224 1.00 79.62 185 PRO A N 1
ATOM 1406 C CA . PRO A 1 185 ? -20.854 -8.803 -6.737 1.00 79.62 185 PRO A CA 1
ATOM 1407 C C . PRO A 1 185 ? -20.072 -8.059 -5.653 1.00 79.62 185 PRO A C 1
ATOM 1409 O O . PRO A 1 185 ? -20.489 -8.028 -4.494 1.00 79.62 185 PRO A O 1
ATOM 1412 N N . ALA A 1 186 ? -18.972 -7.410 -6.042 1.00 65.62 186 ALA A N 1
ATOM 1413 C CA . ALA A 1 186 ? -18.306 -6.467 -5.155 1.00 65.62 186 ALA A CA 1
ATOM 1414 C C . ALA A 1 186 ? -19.343 -5.434 -4.658 1.00 65.62 186 ALA A C 1
ATOM 1416 O O . ALA A 1 186 ? -20.168 -4.975 -5.463 1.00 65.62 186 ALA A O 1
ATOM 1417 N N . PRO A 1 187 ? -19.352 -5.083 -3.358 1.00 72.12 187 PRO A N 1
ATOM 1418 C CA . PRO A 1 187 ? -20.286 -4.098 -2.829 1.00 72.12 187 PRO A CA 1
ATOM 1419 C C . PRO A 1 187 ? -20.226 -2.808 -3.663 1.00 72.12 187 PRO A C 1
ATOM 1421 O O . PRO A 1 187 ? -19.179 -2.180 -3.768 1.00 72.12 187 PRO A O 1
ATOM 1424 N N . ARG A 1 188 ? -21.347 -2.414 -4.287 1.00 59.94 188 ARG A N 1
ATOM 1425 C CA . ARG A 1 188 ? -21.413 -1.270 -5.228 1.00 59.94 188 ARG A CA 1
ATOM 1426 C C . ARG A 1 188 ? -21.382 0.117 -4.552 1.00 59.94 188 ARG A C 1
ATOM 1428 O O . ARG A 1 188 ? -21.451 1.126 -5.241 1.00 59.94 188 ARG A O 1
ATOM 1435 N N . SER A 1 189 ? -21.344 0.179 -3.221 1.00 49.72 189 SER A N 1
ATOM 1436 C CA . SER A 1 189 ? -21.482 1.399 -2.402 1.00 49.72 189 SER A CA 1
ATOM 1437 C C . SER A 1 189 ? -20.138 1.763 -1.752 1.00 49.72 189 SER A C 1
ATOM 1439 O O . SER A 1 189 ? -19.364 0.833 -1.518 1.00 49.72 189 SER A O 1
ATOM 1441 N N . PRO A 1 190 ? -19.834 3.047 -1.430 1.00 48.25 190 PRO A N 1
ATOM 1442 C CA . PRO A 1 190 ? -18.572 3.466 -0.808 1.00 48.25 190 PRO A CA 1
ATOM 1443 C C . PRO A 1 190 ? -18.505 3.017 0.660 1.00 48.25 190 PRO A C 1
ATOM 1445 O O . PRO A 1 190 ? -18.551 3.796 1.610 1.00 48.25 190 PRO A O 1
ATOM 1448 N N . GLN A 1 191 ? -18.429 1.712 0.845 1.00 55.62 191 GLN A N 1
ATOM 1449 C CA . GLN A 1 191 ? -18.058 1.051 2.073 1.00 55.62 191 GLN A CA 1
ATOM 1450 C C . GLN A 1 191 ? -16.534 1.119 2.151 1.00 55.62 191 GLN A C 1
ATOM 1452 O O . GLN A 1 191 ? -15.867 0.352 1.467 1.00 55.62 191 GLN A O 1
ATOM 1457 N N . LEU A 1 192 ? -16.032 2.129 2.877 1.00 62.12 192 LEU A N 1
ATOM 1458 C CA . LEU A 1 192 ? -14.630 2.381 3.262 1.00 62.12 192 LEU A CA 1
ATOM 1459 C C . LEU A 1 192 ? -13.614 1.514 2.502 1.00 62.12 192 LEU A C 1
ATOM 1461 O O . LEU A 1 192 ? -13.124 0.517 3.022 1.00 62.12 192 LEU A O 1
ATOM 1465 N N . GLN A 1 193 ? -13.317 1.903 1.260 1.00 65.12 193 GLN A N 1
ATOM 1466 C CA . GLN A 1 193 ? -12.310 1.221 0.459 1.00 65.12 193 GLN A CA 1
ATOM 1467 C C . GLN A 1 193 ? -10.938 1.461 1.086 1.00 65.12 193 GLN A C 1
ATOM 1469 O O . GLN A 1 193 ? -10.508 2.603 1.255 1.00 65.12 193 GLN A O 1
ATOM 1474 N N . GLN A 1 194 ? -10.253 0.375 1.419 1.00 69.94 194 GLN A N 1
ATOM 1475 C CA . GLN A 1 194 ? -8.831 0.396 1.729 1.00 69.94 194 GLN A CA 1
ATOM 1476 C C . GLN A 1 194 ? -8.094 -0.306 0.607 1.00 69.94 194 GLN A C 1
ATOM 1478 O O . GLN A 1 194 ? -8.520 -1.365 0.144 1.00 69.94 194 GLN A O 1
ATOM 1483 N N . SER A 1 195 ? -7.014 0.306 0.142 1.00 70.56 195 SER A N 1
ATOM 1484 C CA . SER A 1 195 ? -6.336 -0.146 -1.059 1.00 70.56 195 SER A CA 1
ATOM 1485 C C . SER A 1 195 ? -4.829 -0.032 -0.928 1.00 70.56 195 SER A C 1
ATOM 1487 O O . SER A 1 195 ? -4.310 1.019 -0.554 1.00 70.56 195 SER A O 1
ATOM 1489 N N . GLY A 1 196 ? -4.139 -1.104 -1.295 1.00 70.81 196 GLY A N 1
ATOM 1490 C CA . GLY A 1 196 ? -2.703 -1.125 -1.534 1.00 70.81 196 GLY A CA 1
ATOM 1491 C C . GLY A 1 196 ? -2.420 -1.811 -2.864 1.00 70.81 196 GLY A C 1
ATOM 1492 O O . GLY A 1 196 ? -3.204 -2.643 -3.317 1.00 70.81 196 GLY A O 1
ATOM 1493 N N . ALA A 1 197 ? -1.306 -1.469 -3.496 1.00 68.50 197 ALA A N 1
ATOM 1494 C CA . ALA A 1 197 ? -0.841 -2.131 -4.704 1.00 68.50 197 ALA A CA 1
ATOM 1495 C C . ALA A 1 197 ? 0.571 -2.683 -4.498 1.00 68.50 197 ALA A C 1
ATOM 1497 O O . ALA A 1 197 ? 1.382 -2.159 -3.736 1.00 68.50 197 ALA A O 1
ATOM 1498 N N . MET A 1 198 ? 0.882 -3.771 -5.184 1.00 72.94 198 MET A N 1
ATOM 1499 C CA . MET A 1 198 ? 2.205 -4.385 -5.181 1.00 72.94 198 MET A CA 1
ATOM 1500 C C . MET A 1 198 ? 2.602 -4.611 -6.623 1.00 72.94 198 MET A C 1
ATOM 1502 O O . MET A 1 198 ? 1.844 -5.216 -7.375 1.00 72.94 198 MET A O 1
ATOM 1506 N N . VAL A 1 199 ? 3.764 -4.107 -7.019 1.00 72.69 199 VAL A N 1
ATOM 1507 C CA . VAL A 1 199 ? 4.183 -4.081 -8.418 1.00 72.69 199 VAL A CA 1
ATOM 1508 C C . VAL A 1 199 ? 5.525 -4.782 -8.581 1.00 72.69 199 VAL A C 1
ATOM 1510 O O . VAL A 1 199 ? 6.515 -4.435 -7.931 1.00 72.69 199 VAL A O 1
ATOM 1513 N N . PHE A 1 200 ? 5.550 -5.767 -9.471 1.00 74.50 200 PHE A N 1
ATOM 1514 C CA . PHE A 1 200 ? 6.705 -6.569 -9.844 1.00 74.50 200 PHE A CA 1
ATOM 1515 C C . PHE A 1 200 ? 7.154 -6.192 -11.250 1.00 74.50 200 PHE A C 1
ATOM 1517 O O . PHE A 1 200 ? 6.370 -6.273 -12.196 1.00 74.50 200 PHE A O 1
ATOM 1524 N N . PHE A 1 201 ? 8.425 -5.826 -11.394 1.00 75.06 201 PHE A N 1
ATOM 1525 C CA . PHE A 1 201 ? 9.020 -5.524 -12.692 1.00 75.06 201 PHE A CA 1
ATOM 1526 C C . PHE A 1 201 ? 10.116 -6.548 -13.025 1.00 75.06 201 PHE A C 1
ATOM 1528 O O . PHE A 1 201 ? 11.073 -6.674 -12.251 1.00 75.06 201 PHE A O 1
ATOM 1535 N N . PRO A 1 202 ? 10.017 -7.252 -14.170 1.00 65.75 202 PRO A N 1
ATOM 1536 C CA . PRO A 1 202 ? 10.946 -8.315 -14.545 1.00 65.75 202 PRO A CA 1
ATOM 1537 C C . PRO A 1 202 ? 12.325 -7.792 -14.934 1.00 65.75 202 PRO A C 1
ATOM 1539 O O . PRO A 1 202 ? 13.326 -8.453 -14.667 1.00 65.75 202 PRO A O 1
ATOM 1542 N N . GLN A 1 203 ? 12.390 -6.608 -15.545 1.00 63.69 203 GLN A N 1
ATOM 1543 C CA . GLN A 1 203 ? 13.638 -6.078 -16.097 1.00 63.69 203 GLN A CA 1
ATOM 1544 C C . GLN A 1 203 ? 14.220 -4.924 -15.279 1.00 63.69 203 GLN A C 1
ATOM 1546 O O . GLN A 1 203 ? 15.411 -4.674 -15.371 1.00 63.69 203 GLN A O 1
ATOM 1551 N N . GLY A 1 204 ? 13.440 -4.252 -14.434 1.00 59.00 204 GLY A N 1
ATOM 1552 C CA . GLY A 1 204 ? 13.918 -3.133 -13.620 1.00 59.00 204 GLY A CA 1
ATOM 1553 C C . GLY A 1 204 ? 12.852 -2.057 -13.441 1.00 59.00 204 GLY A C 1
ATOM 1554 O O . GLY A 1 204 ? 11.734 -2.194 -13.917 1.00 59.00 204 GLY A O 1
ATOM 1555 N N . ASN A 1 205 ? 13.188 -0.994 -12.715 1.00 61.84 205 ASN A N 1
ATOM 1556 C CA . ASN A 1 205 ? 12.249 0.034 -12.256 1.00 61.84 205 ASN A CA 1
ATOM 1557 C C . ASN A 1 205 ? 12.203 1.217 -13.248 1.00 61.84 205 ASN A C 1
ATOM 1559 O O . ASN A 1 205 ? 13.166 1.982 -13.268 1.00 61.84 205 ASN A O 1
ATOM 1563 N N . PRO A 1 206 ? 11.149 1.401 -14.068 1.00 52.50 206 PRO A N 1
ATOM 1564 C CA . PRO A 1 206 ? 11.154 2.429 -15.110 1.00 52.50 206 PRO A CA 1
ATOM 1565 C C . PRO A 1 206 ? 11.025 3.867 -14.576 1.00 52.50 206 PRO A C 1
ATOM 1567 O O . PRO A 1 206 ? 11.687 4.724 -15.140 1.00 52.50 206 PRO A O 1
ATOM 1570 N N . TYR A 1 207 ? 10.249 4.147 -13.518 1.00 51.00 207 TYR A N 1
ATOM 1571 C CA . TYR A 1 207 ? 10.233 5.363 -12.667 1.00 51.00 207 TYR A CA 1
ATOM 1572 C C . TYR A 1 207 ? 9.043 5.267 -11.674 1.00 51.00 207 TYR A C 1
ATOM 1574 O O . TYR A 1 207 ? 8.313 4.283 -11.662 1.00 51.00 207 TYR A O 1
ATOM 1582 N N . TYR A 1 208 ? 8.890 6.248 -10.770 1.00 49.38 208 TYR A N 1
ATOM 1583 C CA . TYR A 1 208 ? 7.820 6.323 -9.757 1.00 49.38 208 TYR A CA 1
ATOM 1584 C C . TYR A 1 208 ? 6.419 6.339 -10.402 1.00 49.38 208 TYR A C 1
ATOM 1586 O O . TYR A 1 208 ? 6.045 7.347 -10.991 1.00 49.38 208 TYR A O 1
ATOM 1594 N N . TYR A 1 209 ? 5.645 5.264 -10.238 1.00 51.97 209 TYR A N 1
ATOM 1595 C CA . TYR A 1 209 ? 4.208 5.267 -10.525 1.00 51.97 209 TYR A CA 1
ATOM 1596 C C . TYR A 1 209 ? 3.460 5.983 -9.402 1.00 51.97 209 TYR A C 1
ATOM 1598 O O . TYR A 1 209 ? 3.708 5.716 -8.223 1.00 51.97 209 TYR A O 1
ATOM 1606 N N . ALA A 1 210 ? 2.582 6.905 -9.787 1.00 43.84 210 ALA A N 1
ATOM 1607 C CA . ALA A 1 210 ? 1.676 7.633 -8.913 1.00 43.84 210 ALA A CA 1
ATOM 1608 C C . ALA A 1 210 ? 0.238 7.318 -9.344 1.00 43.84 210 ALA A C 1
ATOM 1610 O O . ALA A 1 210 ? -0.384 8.083 -10.071 1.00 43.84 210 ALA A O 1
ATOM 1611 N N . ASP A 1 211 ? -0.264 6.154 -8.947 1.00 55.38 211 ASP A N 1
ATOM 1612 C CA . ASP A 1 211 ? -1.700 5.907 -8.851 1.00 55.38 211 ASP A CA 1
ATOM 1613 C C . ASP A 1 211 ? -2.204 6.315 -7.449 1.00 55.38 211 ASP A C 1
ATOM 1615 O O . ASP A 1 211 ? -1.425 6.677 -6.565 1.00 55.38 211 ASP A O 1
ATOM 1619 N N . GLU A 1 212 ? -3.520 6.282 -7.221 1.00 58.62 212 GLU A N 1
ATOM 1620 C CA . GLU A 1 212 ? -4.127 6.539 -5.899 1.00 58.62 212 GLU A CA 1
ATOM 1621 C C . GLU A 1 212 ? -3.798 5.442 -4.859 1.00 58.62 212 GLU A C 1
ATOM 1623 O O . GLU A 1 212 ? -4.283 5.480 -3.725 1.00 58.62 212 GLU A O 1
ATOM 1628 N N . TYR A 1 213 ? -2.978 4.453 -5.229 1.00 63.50 213 TYR A N 1
ATOM 1629 C CA . TYR A 1 213 ? -2.637 3.305 -4.407 1.00 63.50 213 TYR A CA 1
ATOM 1630 C C . TYR A 1 213 ? -1.268 3.466 -3.758 1.00 63.50 213 TYR A C 1
ATOM 1632 O O . TYR A 1 213 ? -0.285 3.890 -4.364 1.00 63.50 213 TYR A O 1
ATOM 1640 N N . TRP A 1 214 ? -1.169 3.039 -2.501 1.00 62.16 214 TRP A N 1
ATOM 1641 C CA . TRP A 1 214 ? 0.134 2.870 -1.880 1.00 62.16 214 TRP A CA 1
ATOM 1642 C C . TRP A 1 214 ? 0.821 1.652 -2.510 1.00 62.16 214 TRP A C 1
ATOM 1644 O O . TRP A 1 214 ? 0.381 0.521 -2.290 1.00 62.16 214 TRP A O 1
ATOM 1654 N N . SER A 1 215 ? 1.842 1.886 -3.343 1.00 64.25 215 SER A N 1
ATOM 1655 C CA . SER A 1 215 ? 2.499 0.844 -4.136 1.00 64.25 215 SER A CA 1
ATOM 1656 C C . SER A 1 215 ? 3.870 0.435 -3.587 1.00 64.25 215 SER A C 1
ATOM 1658 O O . SER A 1 215 ? 4.783 1.254 -3.461 1.00 64.25 215 SER A O 1
ATOM 1660 N N . GLN A 1 216 ? 4.050 -0.860 -3.308 1.00 66.06 216 GLN A N 1
ATOM 1661 C CA . GLN A 1 216 ? 5.378 -1.437 -3.077 1.00 66.06 216 GLN A CA 1
ATOM 1662 C C . GLN A 1 216 ? 5.971 -2.021 -4.347 1.00 66.06 216 GLN A C 1
ATOM 1664 O O . GLN A 1 216 ? 5.259 -2.523 -5.213 1.00 66.06 216 GLN A O 1
ATOM 1669 N N . ARG A 1 217 ? 7.298 -1.942 -4.452 1.00 71.00 217 ARG A N 1
ATOM 1670 C CA . ARG A 1 217 ? 8.034 -2.294 -5.665 1.00 71.00 217 ARG A CA 1
ATOM 1671 C C . ARG A 1 217 ? 8.964 -3.450 -5.408 1.00 71.00 217 ARG A C 1
ATOM 1673 O O . ARG A 1 217 ? 9.752 -3.425 -4.462 1.00 71.00 217 ARG A O 1
ATOM 1680 N N . HIS A 1 218 ? 8.934 -4.400 -6.325 1.00 71.25 218 HIS A N 1
ATOM 1681 C CA . HIS A 1 218 ? 9.800 -5.558 -6.295 1.00 71.25 218 HIS A CA 1
ATOM 1682 C C . HIS A 1 218 ? 10.449 -5.742 -7.665 1.00 71.25 218 HIS A C 1
ATOM 1684 O O . HIS A 1 218 ? 9.780 -5.745 -8.698 1.00 71.25 218 HIS A O 1
ATOM 1690 N N . VAL A 1 219 ? 11.773 -5.888 -7.670 1.00 69.88 219 VAL A N 1
ATOM 1691 C CA . VAL A 1 219 ? 12.510 -6.352 -8.848 1.00 69.88 219 VAL A CA 1
ATOM 1692 C C . VAL A 1 219 ? 12.552 -7.870 -8.762 1.00 69.88 219 VAL A C 1
ATOM 1694 O O . VAL A 1 219 ? 13.026 -8.419 -7.767 1.00 69.88 219 VAL A O 1
ATOM 1697 N N . GLY A 1 220 ? 12.022 -8.552 -9.769 1.00 73.00 220 GLY A N 1
ATOM 1698 C CA . GLY A 1 220 ? 11.925 -10.006 -9.752 1.00 73.00 220 GLY A CA 1
ATOM 1699 C C . GLY A 1 220 ? 11.112 -10.546 -10.915 1.00 73.00 220 GLY A C 1
ATOM 1700 O O . GLY A 1 220 ? 10.543 -9.791 -11.691 1.00 73.00 220 GLY A O 1
ATOM 1701 N N . GLU A 1 221 ? 11.057 -11.868 -11.027 1.00 80.00 221 GLU A N 1
ATOM 1702 C CA . GLU A 1 221 ? 10.305 -12.565 -12.071 1.00 80.00 221 GLU A CA 1
ATOM 1703 C C . GLU A 1 221 ? 8.812 -12.207 -11.975 1.00 80.00 221 GLU A C 1
ATOM 1705 O O . GLU A 1 221 ? 8.116 -12.680 -11.078 1.00 80.00 221 GLU A O 1
ATOM 1710 N N . ALA A 1 222 ? 8.311 -11.379 -12.898 1.00 82.12 222 ALA A N 1
ATOM 1711 C CA . ALA A 1 222 ? 6.895 -11.002 -12.947 1.00 82.12 222 ALA A CA 1
ATOM 1712 C C . ALA A 1 222 ? 5.980 -12.230 -13.080 1.00 82.12 222 ALA A C 1
ATOM 1714 O O . ALA A 1 222 ? 4.854 -12.234 -12.595 1.00 82.12 222 ALA A O 1
ATOM 1715 N N . THR A 1 223 ? 6.486 -13.307 -13.672 1.00 88.69 223 THR A N 1
ATOM 1716 C CA . THR A 1 223 ? 5.765 -14.562 -13.855 1.00 88.69 223 THR A CA 1
ATOM 1717 C C . THR A 1 223 ? 5.799 -15.478 -12.632 1.00 88.69 223 THR A C 1
ATOM 1719 O O . THR A 1 223 ? 5.016 -16.419 -12.588 1.00 88.69 223 THR A O 1
ATOM 1722 N N . ALA A 1 224 ? 6.633 -15.224 -11.616 1.00 89.00 224 ALA A N 1
ATOM 1723 C CA . ALA A 1 224 ? 6.739 -16.109 -10.455 1.00 89.00 224 ALA A CA 1
ATOM 1724 C C . ALA A 1 224 ? 5.408 -16.243 -9.700 1.00 89.00 224 ALA A C 1
ATOM 1726 O O . ALA A 1 224 ? 4.597 -15.318 -9.665 1.00 89.00 224 ALA A O 1
ATOM 1727 N N . ALA A 1 225 ? 5.190 -17.382 -9.040 1.00 93.19 225 ALA A N 1
ATOM 1728 C CA . ALA A 1 225 ? 4.095 -17.497 -8.081 1.00 93.19 225 ALA A CA 1
ATOM 1729 C C . ALA A 1 225 ? 4.237 -16.418 -6.996 1.00 93.19 225 ALA A C 1
ATOM 1731 O O . ALA A 1 225 ? 5.336 -16.194 -6.474 1.00 93.19 225 ALA A O 1
ATOM 1732 N N . VAL A 1 226 ? 3.122 -15.772 -6.657 1.00 91.81 226 VAL A N 1
ATOM 1733 C CA . VAL A 1 226 ? 3.073 -14.755 -5.604 1.00 91.81 226 VAL A CA 1
ATOM 1734 C C . VAL A 1 226 ? 2.169 -15.257 -4.500 1.00 91.81 226 VAL A C 1
ATOM 1736 O O . VAL A 1 226 ? 1.002 -15.564 -4.723 1.00 91.81 226 VAL A O 1
ATOM 1739 N N . ARG A 1 227 ? 2.700 -15.321 -3.288 1.00 92.31 227 ARG A N 1
ATOM 1740 C CA . ARG A 1 227 ? 1.937 -15.624 -2.088 1.00 92.31 227 ARG A CA 1
ATOM 1741 C C . ARG A 1 227 ? 1.782 -14.340 -1.287 1.00 92.31 227 ARG A C 1
ATOM 1743 O O . ARG A 1 227 ? 2.763 -13.766 -0.823 1.00 92.31 227 ARG A O 1
ATOM 1750 N N . LEU A 1 228 ? 0.541 -13.904 -1.133 1.00 91.38 228 LEU A N 1
ATOM 1751 C CA . LEU A 1 228 ? 0.161 -12.775 -0.302 1.00 91.38 228 LEU A CA 1
ATOM 1752 C C . LEU A 1 228 ? -0.359 -13.310 1.030 1.00 91.38 228 LEU A C 1
ATOM 1754 O O . LEU A 1 228 ? -1.404 -13.957 1.080 1.00 91.38 228 LEU A O 1
ATOM 1758 N N . ARG A 1 229 ? 0.364 -13.028 2.110 1.00 91.81 229 ARG A N 1
ATOM 1759 C CA . ARG A 1 229 ? -0.088 -13.265 3.481 1.00 91.81 229 ARG A CA 1
ATOM 1760 C C . ARG A 1 229 ? -0.531 -11.951 4.091 1.00 91.81 229 ARG A C 1
ATOM 1762 O O . ARG A 1 229 ? 0.184 -10.970 3.959 1.00 91.81 229 ARG A O 1
ATOM 1769 N N . PHE A 1 230 ? -1.663 -11.908 4.776 1.00 91.06 230 PHE A N 1
ATOM 1770 C CA . PHE A 1 230 ? -2.093 -10.702 5.488 1.00 91.06 230 PHE A CA 1
ATOM 1771 C C . PHE A 1 230 ? -2.695 -11.031 6.846 1.00 91.06 230 PHE A C 1
ATOM 1773 O O . PHE A 1 230 ? -3.237 -12.115 7.053 1.00 91.06 230 PHE A O 1
ATOM 1780 N N . TRP A 1 231 ? -2.569 -10.114 7.792 1.00 90.88 231 TRP A N 1
ATOM 1781 C CA . TRP A 1 231 ? -3.029 -10.282 9.163 1.00 90.88 231 TRP A CA 1
ATOM 1782 C C . TRP A 1 231 ? -3.468 -8.945 9.749 1.00 90.88 231 TRP A C 1
ATOM 1784 O O . TRP A 1 231 ? -3.248 -7.878 9.177 1.00 90.88 231 TRP A O 1
ATOM 1794 N N . PHE A 1 232 ? -4.113 -9.027 10.905 1.00 88.06 232 PHE A N 1
ATOM 1795 C CA . PHE A 1 232 ? -4.570 -7.875 11.662 1.00 88.06 232 PHE A CA 1
ATOM 1796 C C . PHE A 1 232 ? -3.759 -7.792 12.959 1.00 88.06 232 PHE A C 1
ATOM 1798 O O . PHE A 1 232 ? -3.605 -8.810 13.645 1.00 88.06 232 PHE A O 1
ATOM 1805 N N . PRO A 1 233 ? -3.256 -6.605 13.344 1.00 81.25 233 PRO A N 1
ATOM 1806 C CA . PRO A 1 233 ? -2.469 -6.445 14.567 1.00 81.25 233 PRO A CA 1
ATOM 1807 C C . PRO A 1 233 ? -3.301 -6.699 15.837 1.00 81.25 233 PRO A C 1
ATOM 1809 O O . PRO A 1 233 ? -2.750 -6.882 16.923 1.00 81.25 233 PRO A O 1
ATOM 1812 N N . MET A 1 234 ? -4.633 -6.717 15.715 1.00 82.50 234 MET A N 1
ATOM 1813 C CA . MET A 1 234 ? -5.595 -6.971 16.787 1.00 82.50 234 MET A CA 1
ATOM 1814 C C . MET A 1 234 ? -6.764 -7.829 16.266 1.00 82.50 234 MET A C 1
ATOM 1816 O O . MET A 1 234 ? -6.995 -7.849 15.059 1.00 82.50 234 MET A O 1
ATOM 1820 N N . PRO A 1 235 ? -7.538 -8.509 17.140 1.00 87.38 235 PRO A N 1
ATOM 1821 C CA . PRO A 1 235 ? -8.752 -9.210 16.724 1.00 87.38 235 PRO A CA 1
ATOM 1822 C C . PRO A 1 235 ? -9.727 -8.270 16.012 1.00 87.38 235 PRO A C 1
ATOM 1824 O O . PRO A 1 235 ? -10.202 -7.293 16.603 1.00 87.38 235 PRO A O 1
ATOM 1827 N N . SER A 1 236 ? -10.035 -8.580 14.756 1.00 86.12 236 SER A N 1
ATOM 1828 C CA . SER A 1 236 ? -10.880 -7.761 13.887 1.00 86.12 236 SER A CA 1
ATOM 1829 C C . SER A 1 236 ? -12.204 -8.437 13.600 1.00 86.12 236 SER A C 1
ATOM 1831 O O . SER A 1 236 ? -12.250 -9.652 13.447 1.00 86.12 236 SER A O 1
ATOM 1833 N N . ASP A 1 237 ? -13.286 -7.655 13.553 1.00 88.44 237 ASP A N 1
ATOM 1834 C CA . ASP A 1 237 ? -14.598 -8.151 13.132 1.00 88.44 237 ASP A CA 1
ATOM 1835 C C . ASP A 1 237 ? -14.627 -8.192 11.603 1.00 88.44 237 ASP A C 1
ATOM 1837 O O . ASP A 1 237 ? -14.536 -7.163 10.935 1.00 88.44 237 ASP A O 1
ATOM 1841 N N . LEU A 1 238 ? -14.723 -9.396 11.049 1.00 89.94 238 LEU A N 1
ATOM 1842 C CA . LEU A 1 238 ? -14.577 -9.658 9.616 1.00 89.94 238 LEU A CA 1
ATOM 1843 C C . LEU A 1 238 ? -15.925 -9.895 8.929 1.00 89.94 238 LEU A C 1
ATOM 1845 O O . LEU A 1 238 ? -15.985 -10.136 7.725 1.00 89.94 238 LEU A O 1
ATOM 1849 N N . ARG A 1 239 ? -17.039 -9.748 9.663 1.00 88.12 239 ARG A N 1
ATOM 1850 C CA . ARG A 1 239 ? -18.388 -9.873 9.091 1.00 88.12 239 ARG A CA 1
ATOM 1851 C C . ARG A 1 239 ? -18.618 -8.856 7.977 1.00 88.12 239 ARG A C 1
ATOM 1853 O O . ARG A 1 239 ? -18.443 -7.655 8.180 1.00 88.12 239 ARG A O 1
ATOM 1860 N N . GLY A 1 240 ? -19.049 -9.343 6.817 1.00 87.94 240 GLY A N 1
ATOM 1861 C CA . GLY A 1 240 ? -19.322 -8.503 5.651 1.00 87.94 240 GLY A CA 1
ATOM 1862 C C . GLY A 1 240 ? -18.077 -7.870 5.023 1.00 87.94 240 GLY A C 1
ATOM 1863 O O . GLY A 1 240 ? -18.233 -6.977 4.196 1.00 87.94 240 GLY A O 1
ATOM 1864 N N . MET A 1 241 ? -16.872 -8.300 5.414 1.00 90.38 241 MET A N 1
ATOM 1865 C CA . MET A 1 241 ? -15.638 -7.898 4.746 1.00 90.38 241 MET A CA 1
ATOM 1866 C C . MET A 1 241 ? -15.427 -8.755 3.498 1.00 90.38 241 MET A C 1
ATOM 1868 O O . MET A 1 241 ? -15.564 -9.978 3.553 1.00 90.38 241 MET A O 1
ATOM 1872 N N . VAL A 1 242 ? -15.066 -8.113 2.392 1.00 92.25 242 VAL A N 1
ATOM 1873 C CA . VAL A 1 242 ? -14.692 -8.758 1.131 1.00 92.25 242 VAL A CA 1
ATOM 1874 C C . VAL A 1 242 ? -13.287 -8.304 0.761 1.00 92.25 242 VAL A C 1
ATOM 1876 O O . VAL A 1 242 ? -13.032 -7.111 0.592 1.00 92.25 242 VAL A O 1
ATOM 1879 N N . PHE A 1 243 ? -12.382 -9.264 0.616 1.00 92.38 243 PHE A N 1
ATOM 1880 C CA . PHE A 1 243 ? -11.014 -9.049 0.160 1.00 92.38 243 PHE A CA 1
ATOM 1881 C C . PHE A 1 243 ? -10.976 -9.336 -1.334 1.00 92.38 243 PHE A C 1
ATOM 1883 O O . PHE A 1 243 ? -11.188 -10.468 -1.763 1.00 92.38 243 PHE A O 1
ATOM 1890 N N . ARG A 1 244 ? -10.754 -8.299 -2.130 1.00 92.62 244 ARG A N 1
ATOM 1891 C CA . ARG A 1 244 ? -10.670 -8.367 -3.585 1.00 92.62 244 ARG A CA 1
ATOM 1892 C C . ARG A 1 244 ? -9.226 -8.132 -3.977 1.00 92.62 244 ARG A C 1
ATOM 1894 O O . ARG A 1 244 ? -8.638 -7.127 -3.594 1.00 92.62 244 ARG A O 1
ATOM 1901 N N . VAL A 1 245 ? -8.666 -9.035 -4.759 1.00 92.31 245 VAL A N 1
ATOM 1902 C CA . VAL A 1 245 ? -7.307 -8.896 -5.263 1.00 92.31 245 VAL A CA 1
ATOM 1903 C C . VAL A 1 245 ? -7.352 -8.956 -6.772 1.00 92.31 245 VAL A C 1
ATOM 1905 O O . VAL A 1 245 ? -7.844 -9.930 -7.336 1.00 92.31 245 VAL A O 1
ATOM 1908 N N . ILE A 1 246 ? -6.883 -7.891 -7.407 1.00 92.56 246 ILE A N 1
ATOM 1909 C CA . ILE A 1 246 ? -6.864 -7.749 -8.858 1.00 92.56 246 ILE A CA 1
ATOM 1910 C C . ILE A 1 246 ? -5.433 -7.977 -9.321 1.00 92.56 246 ILE A C 1
ATOM 1912 O O . ILE A 1 246 ? -4.511 -7.351 -8.804 1.00 92.56 246 ILE A O 1
ATOM 1916 N N . GLU A 1 247 ? -5.251 -8.859 -10.289 1.00 93.81 247 GLU A N 1
ATOM 1917 C CA . GLU A 1 247 ? -3.998 -9.010 -11.007 1.00 93.81 247 GLU A CA 1
ATOM 1918 C C . GLU A 1 247 ? -4.066 -8.230 -12.312 1.00 93.81 247 GLU A C 1
ATOM 1920 O O . GLU A 1 247 ? -4.995 -8.386 -13.105 1.00 93.81 247 GLU A O 1
ATOM 1925 N N . GLU A 1 248 ? -3.057 -7.404 -12.541 1.00 92.88 248 GLU A N 1
ATOM 1926 C CA . GLU A 1 248 ? -2.928 -6.586 -13.733 1.00 92.88 248 GLU A CA 1
ATOM 1927 C C . GLU A 1 248 ? -1.557 -6.788 -14.372 1.00 92.88 248 GLU A C 1
ATOM 1929 O O . GLU A 1 248 ? -0.549 -7.060 -13.710 1.00 92.88 248 GLU A O 1
ATOM 1934 N N . ALA A 1 249 ? -1.535 -6.635 -15.685 1.00 91.56 249 ALA A N 1
ATOM 1935 C CA . ALA A 1 249 ? -0.355 -6.671 -16.522 1.00 91.56 249 ALA A CA 1
ATOM 1936 C C . ALA A 1 249 ? -0.045 -5.256 -17.007 1.00 91.56 249 ALA A C 1
ATOM 1938 O O . ALA A 1 249 ? -0.957 -4.522 -17.394 1.00 91.56 249 ALA A O 1
ATOM 1939 N N . LEU A 1 250 ? 1.232 -4.880 -17.006 1.00 87.94 250 LEU A N 1
ATOM 1940 C CA . LEU A 1 250 ? 1.651 -3.637 -17.643 1.00 87.94 250 LEU A CA 1
ATOM 1941 C C . LEU A 1 250 ? 1.671 -3.856 -19.155 1.00 87.94 250 LEU A C 1
ATOM 1943 O O . LEU A 1 250 ? 2.515 -4.598 -19.662 1.00 87.94 250 LEU A O 1
ATOM 1947 N N . VAL A 1 251 ? 0.754 -3.205 -19.864 1.00 84.12 251 VAL A N 1
ATOM 1948 C CA . VAL A 1 251 ? 0.691 -3.230 -21.324 1.00 84.12 251 VAL A CA 1
ATOM 1949 C C . VAL A 1 251 ? 1.009 -1.826 -21.827 1.00 84.12 251 VAL A C 1
ATOM 1951 O O . VAL A 1 251 ? 0.243 -0.896 -21.570 1.00 84.12 251 VAL A O 1
ATOM 1954 N N . PRO A 1 252 ? 2.137 -1.630 -22.521 1.00 77.00 252 PRO A N 1
ATOM 1955 C CA . PRO A 1 252 ? 2.385 -0.353 -23.162 1.00 77.00 252 PRO A CA 1
ATOM 1956 C C . PRO A 1 252 ? 1.381 -0.123 -24.285 1.00 77.00 252 PRO A C 1
ATOM 1958 O O . PRO A 1 252 ? 1.123 -1.026 -25.082 1.00 77.00 252 PRO A O 1
ATOM 1961 N N . GLU A 1 253 ? 0.830 1.086 -24.368 1.00 74.00 253 GLU A N 1
ATOM 1962 C CA . GLU A 1 253 ? 0.070 1.481 -25.556 1.00 74.00 253 GLU A CA 1
ATOM 1963 C C . GLU A 1 253 ? 0.992 1.486 -26.783 1.00 74.00 253 GLU A C 1
ATOM 1965 O O . GLU A 1 253 ? 2.178 1.793 -26.653 1.00 74.00 253 GLU A O 1
ATOM 1970 N N . GLU A 1 254 ? 0.448 1.114 -27.950 1.00 62.62 254 GLU A N 1
ATOM 1971 C CA . GLU A 1 254 ? 1.143 0.884 -29.227 1.00 62.62 254 GLU A CA 1
ATOM 1972 C C . GLU A 1 254 ? 2.182 1.963 -29.576 1.00 62.62 254 GLU A C 1
ATOM 1974 O O . GLU A 1 254 ? 1.935 2.923 -30.306 1.00 62.62 254 GLU A O 1
ATOM 1979 N N . LEU A 1 255 ? 3.393 1.770 -29.071 1.00 60.12 255 LEU A N 1
ATOM 1980 C CA . LEU A 1 255 ? 4.554 2.584 -29.362 1.00 60.12 255 LEU A CA 1
ATOM 1981 C C . LEU A 1 255 ? 5.636 1.637 -29.877 1.00 60.12 255 LEU A C 1
ATOM 1983 O O . LEU A 1 255 ? 6.167 0.848 -29.088 1.00 60.12 255 LEU A O 1
ATOM 1987 N N . PRO A 1 256 ? 5.999 1.724 -31.170 1.00 66.62 256 PRO A N 1
ATOM 1988 C CA . PRO A 1 256 ? 7.090 0.944 -31.756 1.00 66.62 256 PRO A CA 1
ATOM 1989 C C . PRO A 1 256 ? 8.393 1.025 -30.943 1.00 66.62 256 PRO A C 1
ATOM 1991 O O . PRO A 1 256 ? 9.170 0.074 -30.920 1.00 66.62 256 PRO A O 1
ATOM 1994 N N . ASP A 1 257 ? 8.581 2.128 -30.211 1.00 76.31 257 ASP A N 1
ATOM 1995 C CA . ASP A 1 257 ? 9.784 2.415 -29.436 1.00 76.31 257 ASP A CA 1
ATOM 1996 C C . ASP A 1 257 ? 9.647 2.156 -27.925 1.00 76.31 257 ASP A C 1
ATOM 1998 O O . ASP A 1 257 ? 10.646 2.250 -27.212 1.00 76.31 257 ASP A O 1
ATOM 2002 N N . TYR A 1 258 ? 8.467 1.792 -27.393 1.00 76.75 258 TYR A N 1
ATOM 2003 C CA . TYR A 1 258 ? 8.306 1.643 -25.935 1.00 76.75 258 TYR A CA 1
ATOM 2004 C C . TYR A 1 258 ? 9.244 0.588 -25.360 1.00 76.75 258 TYR A C 1
ATOM 2006 O O . TYR A 1 258 ? 9.864 0.827 -24.329 1.00 76.75 258 TYR A O 1
ATOM 2014 N N . ALA A 1 259 ? 9.386 -0.561 -26.024 1.00 74.12 259 ALA A N 1
ATOM 2015 C CA . ALA A 1 259 ? 10.276 -1.621 -25.559 1.00 74.12 259 ALA A CA 1
ATOM 2016 C C . ALA A 1 259 ? 11.734 -1.137 -25.472 1.00 74.12 259 ALA A C 1
ATOM 2018 O O . ALA A 1 259 ? 12.421 -1.397 -24.482 1.00 74.12 259 ALA A O 1
ATOM 2019 N N . ALA A 1 260 ? 12.191 -0.379 -26.475 1.00 78.94 260 ALA A N 1
ATOM 2020 C CA . ALA A 1 260 ? 13.528 0.203 -26.488 1.00 78.94 260 ALA A CA 1
ATOM 2021 C C . ALA A 1 260 ? 13.682 1.262 -25.388 1.00 78.94 260 ALA A C 1
ATOM 2023 O O . ALA A 1 260 ? 14.670 1.261 -24.656 1.00 78.94 260 ALA A O 1
ATOM 2024 N N . ASP A 1 261 ? 12.696 2.138 -25.227 1.00 75.69 261 ASP A N 1
ATOM 2025 C CA . ASP A 1 261 ? 12.676 3.181 -24.207 1.00 75.69 261 ASP A CA 1
ATOM 2026 C C . ASP A 1 261 ? 12.650 2.600 -22.789 1.00 75.69 261 ASP A C 1
ATOM 2028 O O . ASP A 1 261 ? 13.409 3.041 -21.924 1.00 75.69 261 ASP A O 1
ATOM 2032 N N . PHE A 1 262 ? 11.828 1.579 -22.555 1.00 77.25 262 PHE A N 1
ATOM 2033 C CA . PHE A 1 262 ? 11.746 0.835 -21.303 1.00 77.25 262 PHE A CA 1
ATOM 2034 C C . PHE A 1 262 ? 13.084 0.168 -20.977 1.00 77.25 262 PHE A C 1
ATOM 2036 O O . PHE A 1 262 ? 13.615 0.374 -19.885 1.00 77.25 262 PHE A O 1
ATOM 2043 N N . ALA A 1 263 ? 13.693 -0.528 -21.943 1.00 78.00 263 ALA A N 1
ATOM 2044 C CA . ALA A 1 263 ? 15.018 -1.124 -21.782 1.00 78.00 263 ALA A CA 1
ATOM 2045 C C . ALA A 1 263 ? 16.094 -0.067 -21.466 1.00 78.00 263 ALA A C 1
ATOM 2047 O O . ALA A 1 263 ? 16.922 -0.275 -20.577 1.00 78.00 263 ALA A O 1
ATOM 2048 N N . ARG A 1 264 ? 16.059 1.105 -22.121 1.00 78.25 264 ARG A N 1
ATOM 2049 C CA . ARG A 1 264 ? 16.963 2.227 -21.803 1.00 78.25 264 ARG A CA 1
ATOM 2050 C C . ARG A 1 264 ? 16.744 2.757 -20.383 1.00 78.25 264 ARG A C 1
ATOM 2052 O O . ARG A 1 264 ? 17.724 3.015 -19.685 1.00 78.25 264 ARG A O 1
ATOM 2059 N N . ARG A 1 265 ? 15.492 2.904 -19.927 1.00 75.25 265 ARG A N 1
ATOM 2060 C CA . ARG A 1 265 ? 15.168 3.339 -18.550 1.00 75.25 265 ARG A CA 1
ATOM 2061 C C . ARG A 1 265 ? 15.676 2.338 -17.517 1.00 75.25 265 ARG A C 1
ATOM 2063 O O . ARG A 1 265 ? 16.350 2.729 -16.566 1.00 75.25 265 ARG A O 1
ATOM 2070 N N . VAL A 1 266 ? 15.412 1.055 -17.748 1.00 72.62 266 VAL A N 1
ATOM 2071 C CA . VAL A 1 266 ? 15.921 -0.059 -16.944 1.00 72.62 266 VAL A CA 1
ATOM 2072 C C . VAL A 1 266 ? 17.447 -0.017 -16.845 1.00 72.62 266 VAL A C 1
ATOM 2074 O O . VAL A 1 266 ? 17.989 -0.072 -15.738 1.00 72.62 266 VAL A O 1
ATOM 2077 N N . ALA A 1 267 ? 18.144 0.133 -17.974 1.00 76.00 267 ALA A N 1
ATOM 2078 C CA . ALA A 1 267 ? 19.601 0.201 -18.010 1.00 76.00 267 ALA A CA 1
ATOM 2079 C C . ALA A 1 267 ? 20.127 1.417 -17.236 1.00 76.00 267 ALA A C 1
ATOM 2081 O O . ALA A 1 267 ? 21.043 1.283 -16.433 1.00 76.00 267 ALA A O 1
ATOM 2082 N N . MET A 1 268 ? 19.506 2.589 -17.401 1.00 73.31 268 MET A N 1
ATOM 2083 C CA . MET A 1 268 ? 19.878 3.802 -16.668 1.00 73.31 268 MET A CA 1
ATOM 2084 C C . MET A 1 268 ? 19.688 3.649 -15.152 1.00 73.31 268 MET A C 1
ATOM 2086 O O . MET A 1 268 ? 20.524 4.114 -14.378 1.00 73.31 268 MET A O 1
ATOM 2090 N N . VAL A 1 269 ? 18.595 3.025 -14.705 1.00 65.44 269 VAL A N 1
ATOM 2091 C CA . VAL A 1 269 ? 18.346 2.798 -13.273 1.00 65.44 269 VAL A CA 1
ATOM 2092 C C . VAL A 1 269 ? 19.298 1.753 -12.704 1.00 65.44 269 VAL A C 1
ATOM 2094 O O . VAL A 1 269 ? 19.819 1.948 -11.608 1.00 65.44 269 VAL A O 1
ATOM 2097 N N . THR A 1 270 ? 19.576 0.691 -13.458 1.00 70.81 270 THR A N 1
ATOM 2098 C CA . THR A 1 270 ? 20.580 -0.318 -13.092 1.00 70.81 270 THR A CA 1
ATOM 2099 C C . THR A 1 270 ? 21.957 0.324 -12.950 1.00 70.81 270 THR A C 1
ATOM 2101 O O . THR A 1 270 ? 22.571 0.201 -11.895 1.00 70.81 270 THR A O 1
ATOM 2104 N N . GLN A 1 271 ? 22.381 1.112 -13.945 1.00 76.25 271 GLN A N 1
ATOM 2105 C CA . GLN A 1 271 ? 23.639 1.859 -13.916 1.00 76.25 271 GLN A CA 1
ATOM 2106 C C . GLN A 1 271 ? 23.709 2.784 -12.699 1.00 76.25 271 GLN A C 1
ATOM 2108 O O . GLN A 1 271 ? 24.684 2.745 -11.961 1.00 76.25 271 GLN A O 1
ATOM 2113 N N . ARG A 1 272 ? 22.652 3.563 -12.426 1.00 71.62 272 ARG A N 1
ATOM 2114 C CA . ARG A 1 272 ? 22.598 4.430 -11.241 1.00 71.62 272 ARG A CA 1
ATOM 2115 C C . ARG A 1 272 ? 22.760 3.630 -9.951 1.00 71.62 272 ARG A C 1
ATOM 2117 O O . ARG A 1 272 ? 23.513 4.039 -9.075 1.00 71.62 272 ARG A O 1
ATOM 2124 N N . HIS A 1 273 ? 22.067 2.500 -9.824 1.00 68.19 273 HIS A N 1
ATOM 2125 C CA . HIS A 1 273 ? 22.212 1.628 -8.662 1.00 68.19 273 HIS A CA 1
ATOM 2126 C C . HIS A 1 273 ? 23.636 1.089 -8.527 1.00 68.19 273 HIS A C 1
ATOM 2128 O O . HIS A 1 273 ? 24.153 1.037 -7.412 1.00 68.19 273 HIS A O 1
ATOM 2134 N N . ASP A 1 274 ? 24.265 0.692 -9.628 1.00 73.75 274 ASP A N 1
ATOM 2135 C CA . ASP A 1 274 ? 25.637 0.192 -9.632 1.00 73.75 274 ASP A CA 1
ATOM 2136 C C . ASP A 1 274 ? 26.659 1.299 -9.330 1.00 73.75 274 ASP A C 1
ATOM 2138 O O . ASP A 1 274 ? 27.624 1.034 -8.616 1.00 73.75 274 ASP A O 1
ATOM 2142 N N . ASP A 1 275 ? 26.414 2.540 -9.754 1.00 76.25 275 ASP A N 1
ATOM 2143 C CA . ASP A 1 275 ? 27.238 3.711 -9.429 1.00 76.25 275 ASP A CA 1
ATOM 2144 C C . ASP A 1 275 ? 27.078 4.134 -7.955 1.00 76.25 275 ASP A C 1
ATOM 2146 O O . ASP A 1 275 ? 28.044 4.501 -7.277 1.00 76.25 275 ASP A O 1
ATOM 2150 N N . GLU A 1 276 ? 25.855 4.058 -7.419 1.00 73.81 276 GLU A N 1
ATOM 2151 C CA . GLU A 1 276 ? 25.539 4.419 -6.035 1.00 73.81 276 GLU A CA 1
ATOM 2152 C C . GLU A 1 276 ? 25.983 3.346 -5.031 1.00 73.81 276 GLU A C 1
ATOM 2154 O O . GLU A 1 276 ? 26.367 3.678 -3.905 1.00 73.81 276 GLU A O 1
ATOM 2159 N N . ARG A 1 277 ? 25.967 2.058 -5.406 1.00 77.81 277 ARG A N 1
ATOM 2160 C CA . ARG A 1 277 ? 26.251 0.939 -4.490 1.00 77.81 277 ARG A CA 1
ATOM 2161 C C . ARG A 1 277 ? 27.644 1.028 -3.845 1.00 77.81 277 ARG A C 1
ATOM 2163 O O . ARG A 1 277 ? 27.714 0.841 -2.630 1.00 77.81 277 ARG A O 1
ATOM 2170 N N . PRO A 1 278 ? 28.746 1.359 -4.549 1.00 86.00 278 PRO A N 1
ATOM 2171 C CA . PRO A 1 278 ? 30.047 1.594 -3.926 1.00 86.00 278 PRO A CA 1
ATOM 2172 C C . PRO A 1 278 ? 30.035 2.749 -2.923 1.00 86.00 278 PRO A C 1
ATOM 2174 O O . PRO A 1 278 ? 30.668 2.655 -1.874 1.00 86.00 278 PRO A O 1
ATOM 2177 N N . ALA A 1 279 ? 29.315 3.838 -3.210 1.00 77.62 279 ALA A N 1
ATOM 2178 C CA . ALA A 1 279 ? 29.199 4.972 -2.295 1.00 77.62 279 ALA A CA 1
ATOM 2179 C C . ALA A 1 279 ? 28.385 4.606 -1.046 1.00 77.62 279 ALA A C 1
ATOM 2181 O O . ALA A 1 279 ? 28.828 4.875 0.068 1.00 77.62 279 ALA A O 1
ATOM 2182 N N . GLN A 1 280 ? 27.252 3.919 -1.214 1.00 72.06 280 GLN A N 1
ATOM 2183 C CA . GLN A 1 280 ? 26.439 3.411 -0.107 1.00 72.06 280 GLN A CA 1
ATOM 2184 C C . GLN A 1 280 ? 27.213 2.397 0.742 1.00 72.06 280 GLN A C 1
ATOM 2186 O O . GLN A 1 280 ? 27.171 2.464 1.970 1.00 72.06 280 GLN A O 1
ATOM 2191 N N . ARG A 1 281 ? 27.964 1.490 0.101 1.00 73.94 281 ARG A N 1
ATOM 2192 C CA . ARG A 1 281 ? 28.819 0.517 0.784 1.00 73.94 281 ARG A CA 1
ATOM 2193 C C . ARG A 1 281 ? 29.927 1.205 1.579 1.00 73.94 281 ARG A C 1
ATOM 2195 O O . ARG A 1 281 ? 30.075 0.887 2.753 1.00 73.94 281 ARG A O 1
ATOM 2202 N N . ARG A 1 282 ? 30.640 2.173 0.992 1.00 80.88 282 ARG A N 1
ATOM 2203 C CA . ARG A 1 282 ? 31.644 2.977 1.713 1.00 80.88 282 ARG A CA 1
ATOM 2204 C C . ARG A 1 282 ? 31.028 3.723 2.891 1.00 80.88 282 ARG A C 1
ATOM 2206 O O . ARG A 1 282 ? 31.529 3.599 3.996 1.00 80.88 282 ARG A O 1
ATOM 2213 N N . ALA A 1 283 ? 29.893 4.394 2.701 1.00 79.88 283 ALA A N 1
ATOM 2214 C CA . ALA A 1 283 ? 29.204 5.105 3.780 1.00 79.88 283 ALA A CA 1
ATOM 2215 C C . ALA A 1 283 ? 28.727 4.168 4.908 1.00 79.88 283 ALA A C 1
ATOM 2217 O O . ALA A 1 283 ? 28.665 4.565 6.073 1.00 79.88 283 ALA A O 1
ATOM 2218 N N . PHE A 1 284 ? 28.365 2.925 4.581 1.00 75.38 284 PHE A N 1
ATOM 2219 C CA . PHE A 1 284 ? 28.035 1.899 5.567 1.00 75.38 284 PHE A CA 1
ATOM 2220 C C . PHE A 1 284 ? 29.281 1.402 6.314 1.00 75.38 284 PHE A C 1
ATOM 2222 O O . PHE A 1 284 ? 29.260 1.323 7.540 1.00 75.38 284 PHE A O 1
ATOM 2229 N N . GLU A 1 285 ? 30.372 1.114 5.601 1.00 83.19 285 GLU A N 1
ATOM 2230 C CA . GLU A 1 285 ? 31.655 0.690 6.178 1.00 83.19 285 GLU A CA 1
ATOM 2231 C C . GLU A 1 285 ? 32.275 1.784 7.064 1.00 83.19 285 GLU A C 1
ATOM 2233 O O . GLU A 1 285 ? 32.693 1.497 8.184 1.00 83.19 285 GLU A O 1
ATOM 2238 N N . GLU A 1 286 ? 32.255 3.046 6.629 1.00 88.38 286 GLU A N 1
ATOM 2239 C CA . GLU A 1 286 ? 32.688 4.214 7.409 1.00 88.38 286 GLU A CA 1
ATOM 2240 C C . GLU A 1 286 ? 31.865 4.375 8.689 1.00 88.38 286 GLU A C 1
ATOM 2242 O O . GLU A 1 286 ? 32.416 4.622 9.762 1.00 88.38 286 GLU A O 1
ATOM 2247 N N . ARG A 1 287 ? 30.545 4.173 8.610 1.00 80.38 287 ARG A N 1
ATOM 2248 C CA . ARG A 1 287 ? 29.665 4.208 9.783 1.00 80.38 287 ARG A CA 1
ATOM 2249 C C . ARG A 1 287 ? 29.965 3.067 10.746 1.00 80.38 287 ARG A C 1
ATOM 2251 O O . ARG A 1 287 ? 30.058 3.303 11.944 1.00 80.38 287 ARG A O 1
ATOM 2258 N N . LEU A 1 288 ? 30.160 1.846 10.246 1.00 79.31 288 LEU A N 1
ATOM 2259 C CA . LEU A 1 288 ? 30.575 0.713 11.075 1.00 79.31 288 LEU A CA 1
ATOM 2260 C C . LEU A 1 288 ? 31.924 0.974 11.756 1.00 79.31 288 LEU A C 1
ATOM 2262 O O . LEU A 1 288 ? 32.070 0.690 12.944 1.00 79.31 288 LEU A O 1
ATOM 2266 N N . ALA A 1 289 ? 32.891 1.539 11.029 1.00 88.56 289 ALA A N 1
ATOM 2267 C CA . ALA A 1 289 ? 34.191 1.911 11.576 1.00 88.56 289 ALA A CA 1
ATOM 2268 C C . ALA A 1 289 ? 34.058 2.983 12.670 1.00 88.56 289 ALA A C 1
ATOM 2270 O O . ALA A 1 289 ? 34.626 2.815 13.750 1.00 88.56 289 ALA A O 1
ATOM 2271 N N . HIS A 1 290 ? 33.251 4.026 12.434 1.00 88.06 290 HIS A N 1
ATOM 2272 C CA . HIS A 1 290 ? 32.917 5.045 13.435 1.00 88.06 290 HIS A CA 1
ATOM 2273 C C . HIS A 1 290 ? 32.326 4.403 14.690 1.00 88.06 290 HIS A C 1
ATOM 2275 O O . HIS A 1 290 ? 32.778 4.675 15.793 1.00 88.06 290 HIS A O 1
ATOM 2281 N N . CYS A 1 291 ? 31.387 3.477 14.537 1.00 86.81 291 CYS A N 1
ATOM 2282 C CA . CYS A 1 291 ? 30.722 2.851 15.678 1.00 86.81 291 CYS A CA 1
ATOM 2283 C C . CYS A 1 291 ? 31.584 1.889 16.465 1.00 86.81 291 CYS A C 1
ATOM 2285 O O . CYS A 1 291 ? 31.435 1.774 17.679 1.00 86.81 291 CYS A O 1
ATOM 2287 N N . LYS A 1 292 ? 32.529 1.238 15.794 1.00 85.81 292 LYS A N 1
ATOM 2288 C CA . LYS A 1 292 ? 33.554 0.457 16.473 1.00 85.81 292 LYS A CA 1
ATOM 2289 C C . LYS A 1 292 ? 34.514 1.352 17.264 1.00 85.81 292 LYS A C 1
ATOM 2291 O O . LYS A 1 292 ? 34.950 0.954 18.339 1.00 85.81 292 LYS A O 1
ATOM 2296 N N . ALA A 1 293 ? 34.852 2.530 16.737 1.00 94.31 293 ALA A N 1
ATOM 2297 C CA . ALA A 1 293 ? 35.752 3.482 17.387 1.00 94.31 293 ALA A CA 1
ATOM 2298 C C . ALA A 1 293 ? 35.077 4.280 18.520 1.00 94.31 293 ALA A C 1
ATOM 2300 O O . ALA A 1 293 ? 35.738 4.633 19.494 1.00 94.31 293 ALA A O 1
ATOM 2301 N N . PHE A 1 294 ? 33.773 4.539 18.406 1.00 93.00 294 PHE A N 1
ATOM 2302 C CA . PHE A 1 294 ? 32.990 5.373 19.319 1.00 93.00 294 PHE A CA 1
ATOM 2303 C C . PHE A 1 294 ? 31.700 4.651 19.751 1.00 93.00 294 PHE A C 1
ATOM 2305 O O . PHE A 1 294 ? 30.607 5.055 19.349 1.00 93.00 294 PHE A O 1
ATOM 2312 N N . PRO A 1 295 ? 31.795 3.583 20.566 1.00 85.69 295 PRO A N 1
ATOM 2313 C CA . PRO A 1 295 ? 30.632 2.782 20.959 1.00 85.69 295 PRO A CA 1
ATOM 2314 C C . PRO A 1 295 ? 29.566 3.582 21.730 1.00 85.69 295 PRO A C 1
ATOM 2316 O O . PRO A 1 295 ? 28.387 3.239 21.668 1.00 85.69 295 PRO A O 1
ATOM 2319 N N . ASP A 1 296 ? 29.957 4.673 22.394 1.00 90.69 296 ASP A N 1
ATOM 2320 C CA . ASP A 1 296 ? 29.049 5.545 23.149 1.00 90.69 296 ASP A CA 1
ATOM 2321 C C . ASP A 1 296 ? 28.325 6.594 22.277 1.00 90.69 296 ASP A C 1
ATOM 2323 O O . ASP A 1 296 ? 27.407 7.265 22.755 1.00 90.69 296 ASP A O 1
ATOM 2327 N N . ASP A 1 297 ? 28.676 6.739 20.989 1.00 87.31 297 ASP A N 1
ATOM 2328 C CA . ASP A 1 297 ? 27.963 7.618 20.046 1.00 87.31 297 ASP A CA 1
ATOM 2329 C C . ASP A 1 297 ? 26.680 6.941 19.537 1.00 87.31 297 ASP A C 1
ATOM 2331 O O . ASP A 1 297 ? 26.496 6.628 18.355 1.00 87.31 297 ASP A O 1
ATOM 2335 N N . ALA A 1 298 ? 25.753 6.722 20.470 1.00 72.31 298 ALA A N 1
ATOM 2336 C CA . ALA A 1 298 ? 24.469 6.080 20.221 1.00 72.31 298 ALA A CA 1
ATOM 2337 C C . ALA A 1 298 ? 23.627 6.808 19.160 1.00 72.31 298 ALA A C 1
ATOM 2339 O 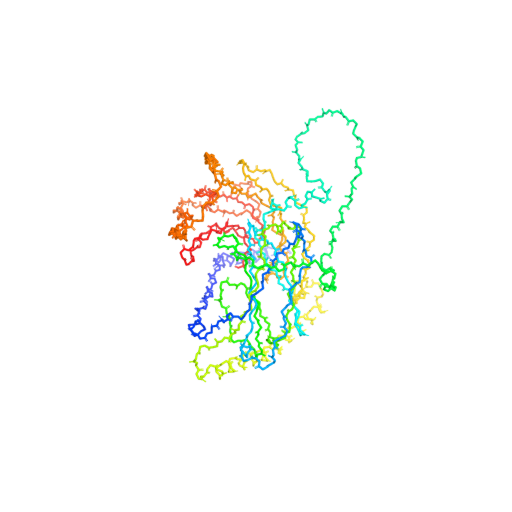O . ALA A 1 298 ? 22.707 6.213 18.608 1.00 72.31 298 ALA A O 1
ATOM 2340 N N . THR A 1 299 ? 23.914 8.078 18.859 1.00 74.50 299 THR A N 1
ATOM 2341 C CA . THR A 1 299 ? 23.223 8.851 17.822 1.00 74.50 299 THR A CA 1
ATOM 2342 C C . THR A 1 299 ? 23.676 8.509 16.407 1.00 74.50 299 THR A C 1
ATOM 2344 O O . THR A 1 299 ? 22.832 8.414 15.518 1.00 74.50 299 THR A O 1
ATOM 2347 N N . ARG A 1 300 ? 24.976 8.277 16.176 1.00 71.44 300 ARG A N 1
ATOM 2348 C CA . ARG A 1 300 ? 25.494 7.868 14.854 1.00 71.44 300 ARG A CA 1
ATOM 2349 C C . ARG A 1 300 ? 25.523 6.358 14.651 1.00 71.44 300 ARG A C 1
ATOM 2351 O O . ARG A 1 300 ? 25.625 5.902 13.512 1.00 71.44 300 ARG A O 1
ATOM 2358 N N . CYS A 1 301 ? 25.401 5.602 15.738 1.00 78.00 301 CYS A N 1
ATOM 2359 C CA . CYS A 1 301 ? 25.571 4.153 15.747 1.00 78.00 301 CYS A CA 1
ATOM 2360 C C . CYS A 1 301 ? 24.304 3.333 15.817 1.00 78.00 301 CYS A C 1
ATOM 2362 O O . CYS A 1 301 ? 24.363 2.109 15.946 1.00 78.00 301 CYS A O 1
ATOM 2364 N N . ARG A 1 302 ? 23.154 3.978 15.619 1.00 68.50 302 ARG A N 1
ATOM 2365 C CA . ARG A 1 302 ? 21.935 3.243 15.301 1.00 68.50 302 ARG A CA 1
ATOM 2366 C C . ARG A 1 302 ? 22.130 2.568 13.943 1.00 68.50 302 ARG A C 1
ATOM 2368 O O . ARG A 1 302 ? 22.430 3.261 12.965 1.00 68.50 302 ARG A O 1
ATOM 2375 N N . PRO A 1 303 ? 22.014 1.233 13.856 1.00 55.16 303 PRO A N 1
ATOM 2376 C CA . PRO A 1 303 ? 22.127 0.541 12.589 1.00 55.16 303 PRO A CA 1
ATOM 2377 C C . PRO A 1 303 ? 21.049 1.077 11.652 1.00 55.16 303 PRO A C 1
ATOM 2379 O O . PRO A 1 303 ? 19.865 0.813 11.820 1.00 55.16 303 PRO A O 1
ATOM 2382 N N . GLY A 1 304 ? 21.479 1.834 10.644 1.00 56.75 304 GLY A N 1
ATOM 2383 C CA . GLY A 1 304 ? 20.672 2.138 9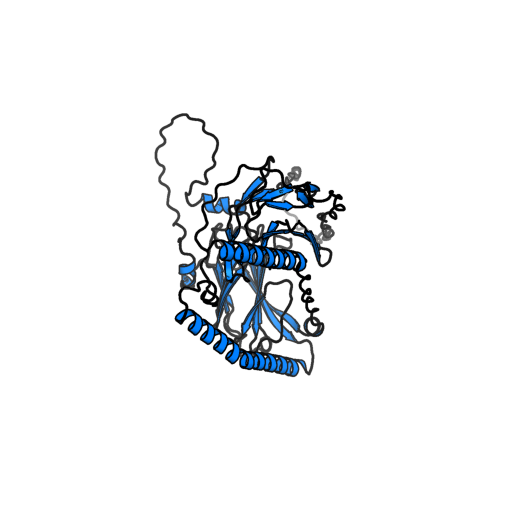.474 1.00 56.75 304 GLY A CA 1
ATOM 2384 C C . GLY A 1 304 ? 20.517 0.864 8.654 1.00 56.75 304 GLY A C 1
ATOM 2385 O O . GLY A 1 304 ? 21.193 0.673 7.649 1.00 56.75 304 GLY A O 1
ATOM 2386 N N . ARG A 1 305 ? 19.671 -0.036 9.134 1.00 45.97 305 ARG A N 1
ATOM 2387 C CA . ARG A 1 305 ? 18.994 -1.056 8.349 1.00 45.97 305 ARG A CA 1
ATOM 2388 C C . ARG A 1 305 ? 17.532 -0.941 8.710 1.00 45.97 305 ARG A C 1
ATOM 2390 O O . ARG A 1 305 ? 17.207 -0.625 9.848 1.00 45.97 305 ARG A O 1
ATOM 2397 N N . VAL A 1 306 ? 16.697 -1.238 7.726 1.00 42.78 306 VAL A N 1
ATOM 2398 C CA . VAL A 1 306 ? 15.291 -1.600 7.873 1.00 42.78 306 VAL A CA 1
ATOM 2399 C C . VAL A 1 306 ? 15.210 -2.754 8.878 1.00 42.78 306 VAL A C 1
ATOM 2401 O O . VAL A 1 306 ? 15.169 -3.927 8.524 1.00 42.78 306 VAL A O 1
ATOM 2404 N N . SER A 1 307 ? 15.318 -2.432 10.159 1.00 39.75 307 SER A N 1
ATOM 2405 C CA . SER A 1 307 ? 14.827 -3.273 11.217 1.00 39.75 307 SER A CA 1
ATOM 2406 C C . SER A 1 307 ? 13.328 -3.108 11.089 1.00 39.75 307 SER A C 1
ATOM 2408 O O . SER A 1 307 ? 12.806 -2.013 11.298 1.00 39.75 307 SER A O 1
ATOM 2410 N N . MET A 1 308 ? 12.638 -4.189 10.734 1.00 42.69 308 MET A N 1
ATOM 2411 C CA . MET A 1 308 ? 11.275 -4.401 11.207 1.00 42.69 308 MET A CA 1
ATOM 2412 C C . MET A 1 308 ? 11.349 -4.465 12.739 1.00 42.69 308 MET A C 1
ATOM 2414 O O . MET A 1 308 ? 11.205 -5.528 13.338 1.00 42.69 308 MET A O 1
ATOM 2418 N N . SER A 1 309 ? 11.710 -3.349 13.377 1.00 50.06 309 SER A N 1
ATOM 2419 C CA . SER A 1 309 ? 11.693 -3.228 14.816 1.00 50.06 309 SER A CA 1
ATOM 2420 C C . SER A 1 309 ? 10.251 -3.506 15.185 1.00 50.06 309 SER A C 1
ATOM 2422 O O . SER A 1 309 ? 9.324 -2.919 14.634 1.00 50.06 309 SER A O 1
ATOM 2424 N N . ILE A 1 310 ? 10.042 -4.487 16.045 1.00 52.91 310 ILE A N 1
ATOM 2425 C CA . ILE A 1 310 ? 8.723 -4.680 16.621 1.00 52.91 310 ILE A CA 1
ATOM 2426 C C . ILE A 1 310 ? 8.476 -3.401 17.436 1.00 52.91 310 ILE A C 1
ATOM 2428 O O . ILE A 1 310 ? 9.371 -3.024 18.206 1.00 52.91 310 ILE A O 1
ATOM 2432 N N . PRO A 1 311 ? 7.342 -2.693 17.252 1.00 69.25 311 PRO A N 1
ATOM 2433 C CA . PRO A 1 311 ? 7.038 -1.544 18.093 1.00 69.25 311 PRO A CA 1
ATOM 2434 C C . PRO A 1 311 ? 7.173 -1.969 19.558 1.00 69.25 311 PRO A C 1
ATOM 2436 O O . PRO A 1 311 ? 6.798 -3.100 19.897 1.00 69.25 311 PRO A O 1
ATOM 2439 N N . PRO A 1 312 ? 7.706 -1.116 20.448 1.00 81.81 312 PRO A N 1
ATOM 2440 C CA . PRO A 1 312 ? 7.749 -1.453 21.862 1.00 81.81 312 PRO A CA 1
ATOM 2441 C C . PRO A 1 312 ? 6.346 -1.840 22.370 1.00 81.81 312 PRO A C 1
ATOM 2443 O O . PRO A 1 312 ? 5.337 -1.450 21.774 1.00 81.81 312 PRO A O 1
ATOM 2446 N N . PRO A 1 313 ? 6.222 -2.573 23.487 1.00 79.50 313 PRO A N 1
ATOM 2447 C CA . PRO A 1 313 ? 4.913 -2.823 24.080 1.00 79.50 313 PRO A CA 1
ATOM 2448 C C . PRO A 1 313 ? 4.130 -1.508 24.275 1.00 79.50 313 PRO A C 1
ATOM 2450 O O . PRO A 1 313 ? 4.747 -0.479 24.592 1.00 79.50 313 PRO A O 1
ATOM 2453 N N . PRO A 1 314 ? 2.795 -1.495 24.080 1.00 79.19 314 PRO A N 1
ATOM 2454 C CA . PRO A 1 314 ? 1.983 -0.306 24.320 1.00 79.19 314 PRO A CA 1
ATOM 2455 C C . PRO A 1 314 ? 2.252 0.283 25.709 1.00 79.19 314 PRO A C 1
ATOM 2457 O O . PRO A 1 314 ? 2.322 -0.450 26.700 1.00 79.19 314 PRO A O 1
ATOM 2460 N N . ARG A 1 315 ? 2.424 1.606 25.797 1.00 84.00 315 ARG A N 1
ATOM 2461 C CA . ARG A 1 315 ? 2.677 2.272 27.079 1.00 84.00 315 ARG A CA 1
ATOM 2462 C C . ARG A 1 315 ? 1.377 2.356 27.872 1.00 84.00 315 ARG A C 1
ATOM 2464 O O . ARG A 1 315 ? 0.315 2.634 27.321 1.00 84.00 315 ARG A O 1
ATOM 2471 N N . ALA A 1 316 ? 1.468 2.143 29.182 1.00 86.81 316 ALA A N 1
ATOM 2472 C CA . ALA A 1 316 ? 0.347 2.403 30.072 1.00 86.81 316 ALA A CA 1
ATOM 2473 C C . ALA A 1 316 ? 0.055 3.911 30.076 1.00 86.81 316 ALA A C 1
ATOM 2475 O O . ALA A 1 316 ? 0.877 4.708 30.529 1.00 86.81 316 ALA A O 1
ATOM 2476 N N . GLU A 1 317 ? -1.110 4.297 29.565 1.00 85.25 317 GLU A N 1
ATOM 2477 C CA . GLU A 1 317 ? -1.561 5.684 29.569 1.00 85.25 317 GLU A CA 1
ATOM 2478 C C . GLU A 1 317 ? -2.604 5.926 30.646 1.00 85.25 317 GLU A C 1
ATOM 2480 O O . GLU A 1 317 ? -3.576 5.181 30.792 1.00 85.25 317 GLU A O 1
ATOM 2485 N N . VAL A 1 318 ? -2.436 7.034 31.363 1.00 89.75 318 VAL A N 1
ATOM 2486 C CA . VAL A 1 318 ? -3.490 7.559 32.221 1.00 89.75 318 VAL A CA 1
ATOM 2487 C C . VAL A 1 318 ? -4.469 8.309 31.330 1.00 89.75 318 VAL A C 1
ATOM 2489 O O . VAL A 1 318 ? -4.145 9.371 30.801 1.00 89.75 318 VAL A O 1
ATOM 2492 N N . ARG A 1 319 ? -5.676 7.762 31.175 1.00 91.25 319 ARG A N 1
ATOM 2493 C CA . ARG A 1 319 ? -6.771 8.435 30.474 1.00 91.25 319 ARG A CA 1
ATOM 2494 C C . ARG A 1 319 ? -7.062 9.781 31.166 1.00 91.25 319 ARG A C 1
ATOM 2496 O O . ARG A 1 319 ? -7.498 9.771 32.320 1.00 91.25 319 ARG A O 1
ATOM 2503 N N . PRO A 1 320 ? -6.862 10.933 30.500 1.00 84.81 320 PRO A N 1
ATOM 2504 C CA . PRO A 1 320 ? -7.204 12.229 31.062 1.00 84.81 320 PRO A CA 1
ATOM 2505 C C . PRO A 1 320 ? -8.721 12.339 31.226 1.00 84.81 320 PRO A C 1
ATOM 2507 O O . PRO A 1 320 ? -9.486 11.640 30.555 1.00 84.81 320 PRO A O 1
ATOM 2510 N N . LYS A 1 321 ? -9.184 13.226 32.111 1.00 91.06 321 LYS A N 1
ATOM 2511 C CA . LYS A 1 321 ? -10.620 13.486 32.283 1.00 91.06 321 LYS A CA 1
ATOM 2512 C C . LYS A 1 321 ? -11.232 13.889 30.936 1.00 91.06 321 LYS A C 1
ATOM 2514 O O . LYS A 1 321 ? -10.681 14.745 30.247 1.00 91.06 321 LYS A O 1
ATOM 2519 N N . ALA A 1 322 ? -12.345 13.257 30.564 1.00 87.75 322 ALA A N 1
ATOM 2520 C CA . ALA A 1 322 ? -13.026 13.566 29.312 1.00 87.75 322 ALA A CA 1
ATOM 2521 C C . ALA A 1 322 ? -13.437 15.047 29.276 1.00 87.75 322 ALA A C 1
ATOM 2523 O O . ALA A 1 322 ? -13.955 15.550 30.281 1.00 87.75 322 ALA A O 1
ATOM 2524 N N . PRO A 1 323 ? -13.218 15.749 28.150 1.00 86.06 323 PRO A N 1
ATOM 2525 C CA . PRO A 1 323 ? -13.836 17.045 27.924 1.00 86.06 323 PRO A CA 1
ATOM 2526 C C . PRO A 1 323 ? -15.367 16.942 28.051 1.00 86.06 323 PRO A C 1
ATOM 2528 O O . PRO A 1 323 ? -15.926 15.872 27.808 1.00 86.06 323 PRO A O 1
ATOM 2531 N N . PRO A 1 324 ? -16.066 18.030 28.412 1.00 84.69 324 PRO A N 1
ATOM 2532 C CA . PRO A 1 324 ? -17.525 18.044 28.394 1.00 84.69 324 PRO A CA 1
ATOM 2533 C C . PRO A 1 324 ? -18.050 17.790 26.968 1.00 84.69 324 PRO A C 1
ATOM 2535 O O . PRO A 1 324 ? -17.655 18.484 26.029 1.00 84.69 324 PRO A O 1
ATOM 2538 N N . GLY A 1 325 ? -18.922 16.789 26.814 1.00 78.94 325 GLY A N 1
ATOM 2539 C CA . GLY A 1 325 ? -19.556 16.397 25.550 1.00 78.94 325 GLY A CA 1
ATOM 2540 C C . GLY A 1 325 ? -20.002 14.929 25.557 1.00 78.94 325 GLY A C 1
ATOM 2541 O O . GLY A 1 325 ? -19.235 14.057 25.961 1.00 78.94 325 GLY A O 1
ATOM 2542 N N . ASP A 1 326 ? -21.222 14.654 25.089 1.00 73.06 326 ASP A N 1
ATOM 2543 C CA . ASP A 1 326 ? -21.890 13.350 25.275 1.00 73.06 326 ASP A CA 1
ATOM 2544 C C . ASP A 1 326 ? -21.456 12.240 24.296 1.00 73.06 326 ASP A C 1
ATOM 2546 O O . ASP A 1 326 ? -21.926 11.113 24.397 1.00 73.06 326 ASP A O 1
ATOM 2550 N N . ASP A 1 327 ? -20.501 12.503 23.400 1.00 85.44 327 ASP A N 1
ATOM 2551 C CA . ASP A 1 327 ? -20.133 11.577 22.316 1.00 85.44 327 ASP A CA 1
ATOM 2552 C C . ASP A 1 327 ? -18.611 11.376 22.170 1.00 85.44 327 ASP A C 1
ATOM 2554 O O . ASP A 1 327 ? -18.107 11.112 21.079 1.00 85.44 327 ASP A O 1
ATOM 2558 N N . LEU A 1 328 ? -17.836 11.510 23.250 1.00 77.00 328 LEU A N 1
ATOM 2559 C CA . LEU A 1 328 ? -16.376 11.355 23.190 1.00 77.00 328 LEU A CA 1
ATOM 2560 C C . LEU A 1 328 ? -15.927 9.917 23.496 1.00 77.00 328 LEU A C 1
ATOM 2562 O O . LEU A 1 328 ? -16.177 9.374 24.572 1.00 77.00 328 LEU A O 1
ATOM 2566 N N . ALA A 1 329 ? -15.195 9.305 22.564 1.00 80.06 329 ALA A N 1
ATOM 2567 C CA . ALA A 1 329 ? -14.490 8.043 22.772 1.00 80.06 329 ALA A CA 1
ATOM 2568 C C . ALA A 1 329 ? -13.017 8.310 23.090 1.00 80.06 329 ALA A C 1
ATOM 2570 O O . ALA A 1 329 ? -12.372 9.093 22.401 1.00 80.06 329 ALA A O 1
ATOM 2571 N N . TRP A 1 330 ? -12.473 7.646 24.111 1.00 89.25 330 TRP A N 1
ATOM 2572 C CA . TRP A 1 330 ? -11.026 7.616 24.323 1.00 89.25 330 TRP A CA 1
ATOM 2573 C C . TRP A 1 330 ? -10.396 6.593 23.380 1.00 89.25 330 TRP A C 1
ATOM 2575 O O . TRP A 1 330 ? -10.774 5.420 23.418 1.00 89.25 330 TRP A O 1
ATOM 2585 N N . VAL A 1 331 ? -9.443 7.033 22.565 1.00 74.88 331 VAL A N 1
ATOM 2586 C CA . VAL A 1 331 ? -8.574 6.170 21.763 1.00 74.88 331 VAL A CA 1
ATOM 2587 C C . VAL A 1 331 ? -7.224 6.123 22.479 1.00 74.88 331 VAL A C 1
ATOM 2589 O O . VAL A 1 331 ? -6.634 7.187 22.676 1.00 74.88 331 VAL A O 1
ATOM 2592 N N . PRO A 1 332 ? -6.757 4.946 22.939 1.00 80.38 332 PRO A N 1
ATOM 2593 C CA . PRO A 1 332 ? -5.451 4.839 23.582 1.00 80.38 332 PRO A CA 1
ATOM 2594 C C . PRO A 1 332 ? -4.336 5.184 22.592 1.00 80.38 332 PRO A C 1
ATOM 2596 O O . PRO A 1 332 ? -4.504 5.019 21.383 1.00 80.38 332 PRO A O 1
ATOM 2599 N N . GLY A 1 333 ? -3.204 5.653 23.111 1.00 83.19 333 GLY A N 1
ATOM 2600 C CA . GLY A 1 333 ? -2.027 5.927 22.300 1.00 83.19 333 GLY A CA 1
ATOM 2601 C C . GLY A 1 333 ? -1.482 4.686 21.600 1.00 83.19 333 GLY A C 1
ATOM 2602 O O . GLY A 1 333 ? -1.765 3.547 21.985 1.00 83.19 333 GLY A O 1
ATOM 2603 N N . TYR A 1 334 ? -0.693 4.913 20.557 1.00 84.69 334 TYR A N 1
ATOM 2604 C CA . TYR A 1 334 ? -0.100 3.861 19.740 1.00 84.69 334 TYR A CA 1
ATOM 2605 C C . TYR A 1 334 ? 1.310 4.243 19.291 1.00 84.69 334 TYR A C 1
ATOM 2607 O O . TYR A 1 334 ? 1.704 5.410 19.300 1.00 84.69 334 TYR A O 1
ATOM 2615 N N . TRP A 1 335 ? 2.086 3.234 18.906 1.00 83.62 335 TRP A N 1
ATOM 2616 C CA . TRP A 1 335 ? 3.386 3.433 18.282 1.00 83.62 335 TRP A CA 1
ATOM 2617 C C . TRP A 1 335 ? 3.195 3.667 16.784 1.00 83.62 335 TRP A C 1
ATOM 2619 O O . TRP A 1 335 ? 2.634 2.817 16.100 1.00 83.62 335 TRP A O 1
ATOM 2629 N N . SER A 1 336 ? 3.668 4.803 16.281 1.00 69.12 336 SER A N 1
ATOM 2630 C CA . SER A 1 336 ? 3.774 5.079 14.848 1.00 69.12 336 SER A CA 1
ATOM 2631 C C . SER A 1 336 ? 5.234 4.973 14.446 1.00 69.12 336 SER A C 1
ATOM 2633 O O . SER A 1 336 ? 6.084 5.545 15.125 1.00 69.12 336 SER A O 1
ATOM 2635 N N . PHE A 1 337 ? 5.541 4.265 13.364 1.00 71.19 337 PHE A N 1
ATOM 2636 C CA . PHE A 1 337 ? 6.882 4.336 12.793 1.00 71.19 337 PHE A CA 1
ATOM 2637 C C . PHE A 1 337 ? 7.055 5.699 12.115 1.00 71.19 337 PHE A C 1
ATOM 2639 O O . PHE A 1 337 ? 6.162 6.149 11.397 1.00 71.19 337 PHE A O 1
ATOM 2646 N N . ASP A 1 338 ? 8.158 6.377 12.403 1.00 73.31 338 ASP A N 1
ATOM 2647 C CA . ASP A 1 338 ? 8.531 7.642 11.778 1.00 73.31 338 ASP A CA 1
ATOM 2648 C C . ASP A 1 338 ? 9.728 7.378 10.859 1.00 73.31 338 ASP A C 1
ATOM 2650 O O . ASP A 1 338 ? 10.815 7.032 11.330 1.00 73.31 338 ASP A O 1
ATOM 2654 N N . ASP A 1 339 ? 9.515 7.505 9.547 1.00 51.12 339 ASP A N 1
ATOM 2655 C CA . ASP A 1 339 ? 10.517 7.182 8.525 1.00 51.12 339 ASP A CA 1
ATOM 2656 C C . ASP A 1 339 ? 11.745 8.103 8.579 1.00 51.12 339 ASP A C 1
ATOM 2658 O O . ASP A 1 339 ? 12.848 7.680 8.228 1.00 51.12 339 ASP A O 1
ATOM 2662 N N . GLU A 1 340 ? 11.585 9.350 9.035 1.00 50.91 340 GLU A N 1
ATOM 2663 C CA . GLU A 1 340 ? 12.700 10.293 9.165 1.00 50.91 340 GLU A CA 1
ATOM 2664 C C . GLU A 1 340 ? 13.577 9.943 10.370 1.00 50.91 340 GLU A C 1
ATOM 2666 O O . GLU A 1 340 ? 14.804 10.054 10.315 1.00 50.91 340 GLU A O 1
ATOM 2671 N N . LEU A 1 341 ? 12.950 9.501 11.462 1.00 55.09 341 LEU A N 1
ATOM 2672 C CA . LEU A 1 341 ? 13.641 9.066 12.675 1.00 55.09 341 LEU A CA 1
ATOM 2673 C C . LEU A 1 341 ? 14.119 7.612 12.604 1.00 55.09 341 LEU A C 1
ATOM 2675 O O . LEU A 1 341 ? 14.961 7.220 13.418 1.00 55.09 341 LEU A O 1
ATOM 2679 N N . ALA A 1 342 ? 13.593 6.835 11.653 1.00 63.66 342 ALA A N 1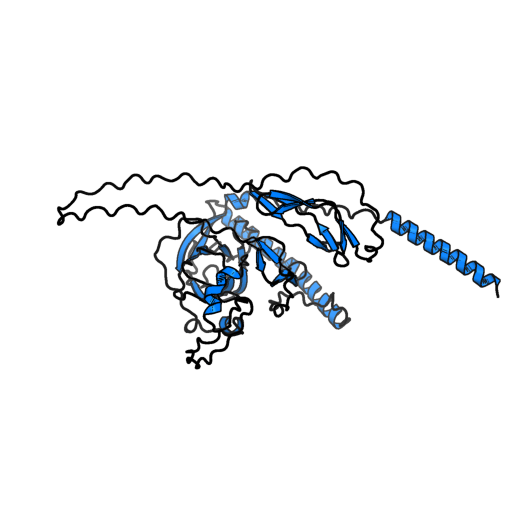
ATOM 2680 C CA . ALA A 1 342 ? 13.761 5.390 11.554 1.00 63.66 342 ALA A CA 1
ATOM 2681 C C . ALA A 1 342 ? 13.503 4.680 12.901 1.00 63.66 342 ALA A C 1
ATOM 2683 O O . ALA A 1 342 ? 14.246 3.779 13.298 1.00 63.66 342 ALA A O 1
ATOM 2684 N N . ASP A 1 343 ? 12.480 5.126 13.637 1.00 68.19 343 ASP A N 1
ATOM 2685 C CA . ASP A 1 343 ? 12.154 4.656 14.988 1.00 68.19 343 ASP A CA 1
ATOM 2686 C C . ASP A 1 343 ? 10.640 4.743 15.249 1.00 68.19 343 ASP A C 1
ATOM 2688 O O . ASP A 1 343 ? 9.914 5.462 14.560 1.00 68.19 343 ASP A O 1
ATOM 2692 N N . PHE A 1 344 ? 10.154 4.028 16.267 1.00 74.00 344 PHE A N 1
ATOM 2693 C CA . PHE A 1 344 ? 8.769 4.162 16.714 1.00 74.00 344 PHE A CA 1
ATOM 2694 C C . PHE A 1 344 ? 8.612 5.365 17.640 1.00 74.00 344 PHE A C 1
ATOM 2696 O O . PHE A 1 344 ? 9.258 5.483 18.682 1.00 74.00 344 PHE A O 1
ATOM 2703 N N . VAL A 1 345 ? 7.676 6.238 17.291 1.00 78.81 345 VAL A N 1
ATOM 2704 C CA . VAL A 1 345 ? 7.260 7.386 18.090 1.00 78.81 345 VAL A CA 1
ATOM 2705 C C . VAL A 1 345 ? 5.938 7.062 18.773 1.00 78.81 345 VAL A C 1
ATOM 2707 O O . VAL A 1 345 ? 4.993 6.583 18.147 1.00 78.81 345 VAL A O 1
ATOM 2710 N N . TRP A 1 346 ? 5.867 7.316 20.081 1.00 90.50 346 TRP A N 1
ATOM 2711 C CA . TRP A 1 346 ? 4.627 7.164 20.837 1.00 90.50 346 TRP A CA 1
ATOM 2712 C C . TRP A 1 346 ? 3.699 8.339 20.541 1.00 90.50 346 TRP A C 1
ATOM 2714 O O . TRP A 1 346 ? 4.021 9.483 20.876 1.00 90.50 346 TRP A O 1
ATOM 2724 N N . ILE A 1 347 ? 2.543 8.052 19.955 1.00 79.44 347 ILE A N 1
ATOM 2725 C CA . ILE A 1 347 ? 1.456 9.007 19.772 1.00 79.44 347 ILE A CA 1
ATOM 2726 C C . ILE A 1 347 ? 0.501 8.831 20.942 1.00 79.44 347 ILE A C 1
ATOM 2728 O O . ILE A 1 347 ? -0.124 7.781 21.072 1.00 79.44 347 ILE A O 1
ATOM 2732 N N . SER A 1 348 ? 0.416 9.840 21.811 1.00 79.31 348 SER A N 1
ATOM 2733 C CA . SER A 1 348 ? -0.430 9.753 23.000 1.00 79.31 348 SER A CA 1
ATOM 2734 C C . SER A 1 348 ? -1.910 9.633 22.646 1.00 79.31 348 SER A C 1
ATOM 2736 O O . SER A 1 348 ? -2.372 10.237 21.675 1.00 79.31 348 SER A O 1
ATOM 2738 N N . GLY A 1 349 ? -2.663 8.906 23.470 1.00 84.81 349 GLY A N 1
ATOM 2739 C CA . GLY A 1 349 ? -4.101 8.751 23.300 1.00 84.81 349 GLY A CA 1
ATOM 2740 C C . GLY A 1 349 ? -4.854 10.081 23.297 1.00 84.81 349 GLY A C 1
ATOM 2741 O O . GLY A 1 349 ? -4.414 11.088 23.863 1.00 84.81 349 GLY A O 1
ATOM 2742 N N . THR A 1 350 ? -6.018 10.091 22.654 1.00 86.81 350 THR A N 1
ATOM 2743 C CA . THR A 1 350 ? -6.844 11.293 22.514 1.00 86.81 350 THR A CA 1
ATOM 2744 C C . THR A 1 350 ? -8.336 10.974 22.560 1.00 86.81 350 THR A C 1
ATOM 2746 O O . THR A 1 350 ? -8.766 9.831 22.392 1.00 86.81 350 THR A O 1
ATOM 2749 N N . TYR A 1 351 ? -9.148 12.002 22.807 1.00 87.00 351 TYR A N 1
ATOM 2750 C CA . TYR A 1 351 ? -10.600 11.913 22.704 1.00 87.00 351 TYR A CA 1
ATOM 2751 C C . TYR A 1 351 ? -11.046 12.217 21.275 1.00 87.00 351 TYR A C 1
ATOM 2753 O O . TYR A 1 351 ? -10.761 13.292 20.752 1.00 87.00 351 TYR A O 1
ATOM 2761 N N . VAL A 1 352 ? -11.799 11.300 20.671 1.00 74.12 352 VAL A N 1
ATOM 2762 C CA . VAL A 1 352 ? -12.420 11.486 19.354 1.00 74.12 352 VAL A CA 1
ATOM 2763 C C . VAL A 1 352 ? -13.933 11.615 19.499 1.00 74.12 352 VAL A C 1
ATOM 2765 O O . VAL A 1 352 ? -14.550 10.930 20.316 1.00 74.12 352 VAL A O 1
ATOM 2768 N N . VAL A 1 353 ? -14.539 12.502 18.710 1.00 74.12 353 VAL A N 1
ATOM 2769 C CA . VAL A 1 353 ? -16.000 12.624 18.622 1.00 74.12 353 VAL A CA 1
ATOM 2770 C C . VAL A 1 353 ? -16.521 11.438 17.820 1.00 74.12 353 VAL A C 1
ATOM 2772 O O . VAL A 1 353 ? -16.127 11.254 16.669 1.00 74.12 353 VAL A O 1
ATOM 2775 N N . ARG A 1 354 ? -17.408 10.631 18.407 1.00 63.62 354 ARG A N 1
ATOM 2776 C CA . ARG A 1 354 ? -18.095 9.578 17.663 1.00 63.62 354 ARG A CA 1
ATOM 2777 C C . ARG A 1 354 ? -19.017 10.234 16.635 1.00 63.62 354 ARG A C 1
ATOM 2779 O O . ARG A 1 354 ? -19.792 11.120 17.004 1.00 63.62 354 ARG A O 1
ATOM 2786 N N . PRO A 1 355 ? -18.988 9.804 15.364 1.00 65.19 355 PRO A N 1
ATOM 2787 C CA . PRO A 1 355 ? -20.050 10.176 14.450 1.00 65.19 355 PRO A CA 1
ATOM 2788 C C . PRO A 1 355 ? -21.372 9.706 15.060 1.00 65.19 355 PRO A C 1
ATOM 2790 O O . PRO A 1 355 ? -21.505 8.533 15.424 1.00 65.19 355 PRO A O 1
ATOM 2793 N N . LYS A 1 356 ? -22.345 10.617 15.202 1.00 67.12 356 LYS A N 1
ATOM 2794 C CA . LYS A 1 356 ? -23.700 10.227 15.595 1.00 67.12 356 LYS A CA 1
ATOM 2795 C C . LYS A 1 356 ? -24.169 9.198 14.584 1.00 67.12 356 LYS A C 1
ATOM 2797 O O . LYS A 1 356 ? -24.238 9.496 13.391 1.00 67.12 356 LYS A O 1
ATOM 2802 N N . ARG A 1 357 ? -24.437 7.980 15.061 1.00 52.22 357 ARG A N 1
ATOM 2803 C CA . ARG A 1 357 ? -24.993 6.917 14.227 1.00 52.22 357 ARG A CA 1
ATOM 2804 C C . ARG A 1 357 ? -26.203 7.519 13.509 1.00 52.22 357 ARG A C 1
ATOM 2806 O O . ARG A 1 357 ? -27.056 8.073 14.209 1.00 52.22 357 ARG A O 1
ATOM 2813 N N . PRO A 1 358 ? -26.280 7.470 12.167 1.00 57.03 358 PRO A N 1
ATOM 2814 C CA . PRO A 1 358 ? -27.489 7.892 11.493 1.00 57.03 358 PRO A CA 1
ATOM 2815 C C . PRO A 1 358 ? -28.623 7.081 12.105 1.00 57.03 358 PRO A C 1
ATOM 2817 O O . PRO A 1 358 ? -28.579 5.847 12.114 1.00 57.03 358 PRO A O 1
ATOM 2820 N N . VAL A 1 359 ? -29.573 7.780 12.723 1.00 61.22 359 VAL A N 1
ATOM 2821 C CA . VAL A 1 359 ? -30.795 7.156 13.206 1.00 61.22 359 VAL A CA 1
ATOM 2822 C C . VAL A 1 359 ? -31.453 6.630 11.947 1.00 61.22 359 VAL A C 1
ATOM 2824 O O . VAL A 1 359 ? -31.917 7.409 11.116 1.00 61.22 359 VAL A O 1
ATOM 2827 N N . VAL A 1 360 ? -31.397 5.314 11.758 1.00 54.75 360 VAL A N 1
ATOM 2828 C CA . VAL A 1 360 ? -32.199 4.653 10.741 1.00 54.75 360 VAL A CA 1
ATOM 2829 C C . VAL A 1 360 ? -33.627 4.931 11.173 1.00 54.75 360 VAL A C 1
ATOM 2831 O O . VAL A 1 360 ? -34.114 4.335 12.134 1.00 54.75 360 VAL A O 1
ATOM 2834 N N . VAL A 1 361 ? -34.256 5.919 10.539 1.00 60.16 361 VAL A N 1
ATOM 2835 C CA . VAL A 1 361 ? -35.692 6.122 10.660 1.00 60.16 361 VAL A CA 1
ATOM 2836 C C . VAL A 1 361 ? -36.270 4.826 10.129 1.00 60.16 361 VAL A C 1
ATOM 2838 O O . VAL A 1 361 ? -36.127 4.536 8.941 1.00 60.16 361 VAL A O 1
ATOM 2841 N N . ALA A 1 362 ? -36.785 3.988 11.030 1.00 52.72 362 ALA A N 1
ATOM 2842 C CA . ALA A 1 362 ? -37.455 2.764 10.643 1.00 52.72 362 ALA A CA 1
ATOM 2843 C C . ALA A 1 362 ? -38.479 3.162 9.580 1.00 52.72 362 ALA A C 1
ATOM 2845 O O . ALA A 1 362 ? -39.351 3.992 9.849 1.00 52.72 362 ALA A O 1
ATOM 2846 N N . ALA A 1 363 ? -38.301 2.653 8.359 1.00 52.44 363 ALA A N 1
ATOM 2847 C CA . ALA A 1 363 ? -39.286 2.845 7.314 1.00 52.44 363 ALA A CA 1
ATOM 2848 C C . ALA A 1 363 ? -40.628 2.415 7.905 1.00 52.44 363 ALA A C 1
ATOM 2850 O O . ALA A 1 363 ? -40.713 1.342 8.514 1.00 52.44 363 ALA A O 1
ATOM 2851 N N . ALA A 1 364 ? -41.629 3.295 7.810 1.00 60.03 364 ALA A N 1
ATOM 2852 C CA . ALA A 1 364 ? -42.967 3.000 8.293 1.00 60.03 364 ALA A CA 1
ATOM 2853 C C . ALA A 1 364 ? -43.364 1.607 7.777 1.00 60.03 364 ALA A C 1
ATOM 2855 O O . ALA A 1 364 ? -43.102 1.321 6.605 1.00 60.03 364 ALA A O 1
ATOM 2856 N N . PRO A 1 365 ? -43.913 0.726 8.632 1.00 56.88 365 PRO A N 1
ATOM 2857 C CA . PRO A 1 365 ? -44.259 -0.626 8.226 1.00 56.88 365 PRO A CA 1
ATOM 2858 C C . PRO A 1 365 ? -45.170 -0.543 7.003 1.00 56.88 365 PRO A C 1
ATOM 2860 O O . PRO A 1 365 ? -46.295 -0.049 7.086 1.00 56.88 365 PRO A O 1
ATOM 2863 N N . VAL A 1 366 ? -44.655 -0.974 5.850 1.00 61.03 366 VAL A N 1
ATOM 2864 C CA . VAL A 1 366 ? -45.461 -1.123 4.643 1.00 61.03 366 VAL A CA 1
ATOM 2865 C C . VAL A 1 366 ? -46.480 -2.202 4.976 1.00 61.03 366 VAL A C 1
ATOM 2867 O O . VAL A 1 366 ? -46.105 -3.325 5.311 1.00 61.03 366 VAL A O 1
ATOM 2870 N N . ALA A 1 367 ? -47.759 -1.826 4.975 1.00 61.06 367 ALA A N 1
ATOM 2871 C CA . ALA A 1 367 ? -48.854 -2.739 5.253 1.00 61.06 367 ALA A CA 1
ATOM 2872 C C . ALA A 1 367 ? -48.725 -3.978 4.356 1.00 61.06 367 ALA A C 1
ATOM 2874 O O . ALA A 1 367 ? -48.572 -3.854 3.139 1.00 61.06 367 ALA A O 1
ATOM 2875 N N . SER A 1 368 ? -48.755 -5.160 4.972 1.00 56.25 368 SER A N 1
ATOM 2876 C CA . SER A 1 368 ? -48.703 -6.438 4.268 1.00 56.25 368 SER A CA 1
ATOM 2877 C C . SER A 1 368 ? -49.760 -6.464 3.158 1.00 56.25 368 SER A C 1
ATOM 2879 O O . SER A 1 368 ? -50.931 -6.197 3.448 1.00 56.25 368 SER A O 1
ATOM 2881 N N . PRO A 1 369 ? -49.401 -6.782 1.902 1.00 63.97 369 PRO A N 1
ATOM 2882 C CA . PRO A 1 369 ? -50.403 -6.965 0.867 1.00 63.97 369 PRO A CA 1
ATOM 2883 C C . PRO A 1 369 ? -51.291 -8.175 1.209 1.00 63.97 369 PRO A C 1
ATOM 2885 O O . PRO A 1 369 ? -50.818 -9.142 1.817 1.00 63.97 369 PRO A O 1
ATOM 2888 N N . PRO A 1 370 ? -52.584 -8.133 0.847 1.00 61.47 370 PRO A N 1
ATOM 2889 C CA . PRO A 1 370 ? -53.505 -9.228 1.102 1.00 61.47 370 PRO A CA 1
ATOM 2890 C C . PRO A 1 370 ? -53.079 -10.485 0.337 1.00 61.47 370 PRO A C 1
ATOM 2892 O O . PRO A 1 370 ? -52.685 -10.430 -0.827 1.00 61.47 370 PRO A O 1
ATOM 2895 N N . VAL A 1 371 ? -53.176 -11.624 1.019 1.00 65.31 371 VAL A N 1
ATOM 2896 C CA . VAL A 1 371 ? -52.929 -12.962 0.473 1.00 65.31 371 VAL A CA 1
ATOM 2897 C C . VAL A 1 371 ? -53.909 -13.222 -0.675 1.00 65.31 371 VAL A C 1
ATOM 2899 O O . VAL A 1 371 ? -55.117 -13.250 -0.452 1.00 65.31 371 VAL A O 1
ATOM 2902 N N . ALA A 1 372 ? -53.397 -13.428 -1.890 1.00 56.59 372 ALA A N 1
ATOM 2903 C CA . ALA A 1 372 ? -54.190 -13.823 -3.050 1.00 56.59 372 ALA A CA 1
ATOM 2904 C C . ALA A 1 372 ? -53.697 -15.163 -3.627 1.00 56.59 372 ALA A C 1
ATOM 2906 O O . ALA A 1 372 ? -52.507 -15.331 -3.869 1.00 56.59 372 ALA A O 1
ATOM 2907 N N . SER A 1 373 ? -54.669 -16.072 -3.775 1.00 60.38 373 SER A N 1
ATOM 2908 C CA . SER A 1 373 ? -54.910 -17.191 -4.710 1.00 60.38 373 SER A CA 1
ATOM 2909 C C . SER A 1 373 ? -53.789 -17.800 -5.593 1.00 60.38 373 SER A C 1
ATOM 2911 O O . SER A 1 373 ? -52.842 -17.123 -5.976 1.00 60.38 373 SER A O 1
ATOM 2913 N N . PRO A 1 374 ? -53.926 -19.095 -5.976 1.00 65.75 374 PRO A N 1
ATOM 2914 C CA . PRO A 1 374 ? -52.891 -19.884 -6.666 1.00 65.75 374 PRO A CA 1
ATOM 2915 C C . PRO A 1 374 ? -52.544 -19.389 -8.087 1.00 65.75 374 PRO A C 1
ATOM 2917 O O . PRO A 1 374 ? -53.322 -18.657 -8.701 1.00 65.75 374 PRO A O 1
ATOM 2920 N N . PRO A 1 375 ? -51.369 -19.787 -8.620 1.00 57.22 375 PRO A N 1
ATOM 2921 C CA . PRO A 1 375 ? -50.672 -19.043 -9.661 1.00 57.22 375 PRO A CA 1
ATOM 2922 C C . PRO A 1 375 ? -51.261 -19.293 -11.052 1.00 57.22 375 PRO A C 1
ATOM 2924 O O . PRO A 1 375 ? -51.284 -20.421 -11.543 1.00 57.22 375 PRO A O 1
ATOM 2927 N N . VAL A 1 376 ? -51.659 -18.212 -11.720 1.00 58.94 376 VAL A N 1
ATOM 2928 C CA . VAL A 1 376 ? -51.786 -18.162 -13.181 1.00 58.94 376 VAL A CA 1
ATOM 2929 C C . VAL A 1 376 ? -50.447 -17.673 -13.728 1.00 58.94 376 VAL A C 1
ATOM 2931 O O . VAL A 1 376 ? -49.879 -16.715 -13.206 1.00 58.94 376 VAL A O 1
ATOM 2934 N N . ALA A 1 377 ? -49.917 -18.359 -14.742 1.00 61.53 377 ALA A N 1
ATOM 2935 C CA . ALA A 1 377 ? -48.640 -18.035 -15.368 1.00 61.53 377 ALA A CA 1
ATOM 2936 C C . ALA A 1 377 ? -48.652 -16.599 -15.922 1.00 61.53 377 ALA A C 1
ATOM 2938 O O . ALA A 1 377 ? -49.360 -16.298 -16.884 1.00 61.53 377 ALA A O 1
ATOM 2939 N N . SER A 1 378 ? -47.872 -15.718 -15.295 1.00 56.44 378 SER A N 1
ATOM 2940 C CA . SER A 1 378 ? -47.726 -14.330 -15.727 1.00 56.44 378 SER A CA 1
ATOM 2941 C C . SER A 1 378 ? -46.785 -14.219 -16.936 1.00 56.44 378 SER A C 1
ATOM 2943 O O . SER A 1 378 ? -45.765 -14.913 -16.979 1.00 56.44 378 SER A O 1
ATOM 2945 N N . PRO A 1 379 ? -47.081 -13.327 -17.900 1.00 68.94 379 PRO A N 1
ATOM 2946 C CA . PRO A 1 379 ? -46.161 -12.978 -18.981 1.00 68.94 379 PRO A CA 1
ATOM 2947 C C . PRO A 1 379 ? -44.893 -12.291 -18.434 1.00 68.94 379 PRO A C 1
ATOM 2949 O O . PRO A 1 379 ? -44.898 -11.816 -17.294 1.00 68.94 379 PRO A O 1
ATOM 2952 N N . PRO A 1 380 ? -43.802 -12.225 -19.224 1.00 60.31 380 PRO A N 1
ATOM 2953 C CA . PRO A 1 380 ? -42.536 -11.642 -18.790 1.00 60.31 380 PRO A CA 1
ATOM 2954 C C . PRO A 1 380 ? -42.737 -10.192 -18.341 1.00 60.31 380 PRO A C 1
ATOM 2956 O O . PRO A 1 380 ? -43.072 -9.311 -19.133 1.00 60.31 380 PRO A O 1
ATOM 2959 N N . VAL A 1 381 ? -42.547 -9.959 -17.043 1.00 57.03 381 VAL A N 1
ATOM 2960 C CA . VAL A 1 381 ? -42.587 -8.629 -16.437 1.00 57.03 381 VAL A CA 1
ATOM 2961 C C . VAL A 1 381 ? -41.351 -7.876 -16.917 1.00 57.03 381 VAL A C 1
ATOM 2963 O O . VAL A 1 381 ? -40.224 -8.259 -16.605 1.00 57.03 381 VAL A O 1
ATOM 2966 N N . ALA A 1 382 ? -41.565 -6.822 -17.703 1.00 59.91 382 ALA A N 1
ATOM 2967 C CA . ALA A 1 382 ? -40.513 -5.886 -18.066 1.00 59.91 382 ALA A CA 1
ATOM 2968 C C . ALA A 1 382 ? -39.901 -5.306 -16.784 1.00 59.91 382 ALA A C 1
ATOM 2970 O O . ALA A 1 382 ? -40.623 -4.787 -15.929 1.00 59.91 382 ALA A O 1
ATOM 2971 N N . SER A 1 383 ? -38.579 -5.424 -16.645 1.00 58.41 383 SER A N 1
ATOM 2972 C CA . SER A 1 383 ? -37.838 -4.846 -15.527 1.00 58.41 383 SER A CA 1
ATOM 2973 C C . SER A 1 383 ? -38.214 -3.368 -15.378 1.00 58.41 383 SER A C 1
ATOM 2975 O O . SER A 1 383 ? -38.163 -2.640 -16.374 1.00 58.41 383 SER A O 1
ATOM 2977 N N . PRO A 1 384 ? -38.598 -2.902 -14.176 1.00 59.41 384 PRO A N 1
ATOM 2978 C CA . PRO A 1 384 ? -38.864 -1.489 -13.971 1.00 59.41 384 PRO A CA 1
ATOM 2979 C C . PRO A 1 384 ? -37.607 -0.686 -14.336 1.00 59.41 384 PRO A C 1
ATOM 2981 O O . PRO A 1 384 ? -36.490 -1.167 -14.105 1.00 59.41 384 PRO A O 1
ATOM 2984 N N . PRO A 1 385 ? -37.757 0.516 -14.921 1.00 60.03 385 PRO A N 1
ATOM 2985 C CA . PRO A 1 385 ? -36.619 1.366 -15.227 1.00 60.03 385 PRO A CA 1
ATOM 2986 C C . PRO A 1 385 ? -35.811 1.580 -13.947 1.00 60.03 385 PRO A C 1
ATOM 2988 O O . PRO A 1 385 ? -36.346 2.007 -12.922 1.00 60.03 385 PRO A O 1
ATOM 2991 N N . VAL A 1 386 ? -34.523 1.240 -14.004 1.00 48.69 386 VAL A N 1
ATOM 2992 C CA . VAL A 1 386 ? -33.578 1.517 -12.926 1.00 48.69 386 VAL A CA 1
ATOM 2993 C C . VAL A 1 386 ? -33.480 3.033 -12.820 1.00 48.69 386 VAL A C 1
ATOM 2995 O O . VAL A 1 386 ? -32.822 3.681 -13.632 1.00 48.69 386 VAL A O 1
ATOM 2998 N N . VAL A 1 387 ? -34.178 3.604 -11.841 1.00 56.81 387 VAL A N 1
ATOM 2999 C CA . VAL A 1 387 ? -33.995 4.999 -11.453 1.00 56.81 387 VAL A CA 1
ATOM 3000 C C . VAL A 1 387 ? -32.617 5.067 -10.807 1.00 56.81 387 VAL A C 1
ATOM 3002 O O . VAL A 1 387 ? -32.435 4.665 -9.660 1.00 56.81 387 VAL A O 1
ATOM 3005 N N . VAL A 1 388 ? -31.621 5.489 -11.582 1.00 47.75 388 VAL A N 1
ATOM 3006 C CA . VAL A 1 388 ? -30.298 5.822 -11.059 1.00 47.75 388 VAL A CA 1
ATOM 3007 C C . VAL A 1 388 ? -30.500 7.041 -10.167 1.00 47.75 388 VAL A C 1
ATOM 3009 O O . VAL A 1 388 ? -30.746 8.138 -10.669 1.00 47.75 388 VAL A O 1
ATOM 3012 N N . GLU A 1 389 ? -30.467 6.848 -8.845 1.00 42.88 389 GLU A N 1
ATOM 3013 C CA . GLU A 1 389 ? -30.365 7.978 -7.923 1.00 42.88 389 GLU A CA 1
ATOM 3014 C C . GLU A 1 389 ? -29.136 8.801 -8.338 1.00 42.88 389 GLU A C 1
ATOM 3016 O O . GLU A 1 389 ? -28.055 8.223 -8.511 1.00 42.88 389 GLU A O 1
ATOM 3021 N N . PRO A 1 390 ? -29.273 10.123 -8.552 1.00 58.97 390 PRO A N 1
ATOM 3022 C CA . PRO A 1 390 ? -28.125 10.958 -8.862 1.00 58.97 390 PRO A CA 1
ATOM 3023 C C . PRO A 1 390 ? -27.086 10.790 -7.754 1.00 58.97 390 PRO A C 1
ATOM 3025 O O . PRO A 1 390 ? -27.441 10.665 -6.578 1.00 58.97 390 PRO A O 1
ATOM 3028 N N . ALA A 1 391 ? -25.807 10.757 -8.141 1.00 42.69 391 ALA A N 1
ATOM 3029 C CA . ALA A 1 391 ? -24.698 10.683 -7.203 1.00 42.69 391 ALA A CA 1
ATOM 3030 C C . ALA A 1 391 ? -24.943 11.686 -6.071 1.00 42.69 391 ALA A C 1
ATOM 3032 O O . ALA A 1 391 ? -25.099 12.880 -6.327 1.00 42.69 391 ALA A O 1
ATOM 3033 N N . ARG A 1 392 ? -25.041 11.183 -4.834 1.00 45.00 392 ARG A N 1
ATOM 3034 C CA . ARG A 1 392 ? -25.194 12.036 -3.656 1.00 45.00 392 ARG A CA 1
ATOM 3035 C C . ARG A 1 392 ? -24.043 13.029 -3.669 1.00 45.00 392 ARG A C 1
ATOM 3037 O O . ARG A 1 392 ? -22.884 12.626 -3.568 1.00 45.00 392 ARG A O 1
ATOM 3044 N N . GLU A 1 393 ? -24.374 14.304 -3.822 1.00 42.81 393 GLU A N 1
ATOM 3045 C CA . GLU A 1 393 ? -23.414 15.387 -3.702 1.00 42.81 393 GLU A CA 1
ATOM 3046 C C . GLU A 1 393 ? -22.743 15.242 -2.330 1.00 42.81 393 GLU A C 1
ATOM 3048 O O . GLU A 1 393 ? -23.399 14.959 -1.322 1.00 42.81 393 GLU A O 1
ATOM 3053 N N . LEU A 1 394 ? -21.412 15.297 -2.297 1.00 42.88 394 LEU A N 1
ATOM 3054 C CA . LEU A 1 394 ? -20.642 15.160 -1.067 1.00 42.88 394 LEU A CA 1
ATOM 3055 C C . LEU A 1 394 ? -20.932 16.394 -0.194 1.00 42.88 394 LEU A C 1
ATOM 3057 O O . LEU A 1 394 ? -20.184 17.366 -0.194 1.00 42.88 394 LEU A O 1
ATOM 3061 N N . ASP A 1 395 ? -22.019 16.346 0.580 1.00 43.25 395 ASP A N 1
ATOM 3062 C CA . ASP A 1 395 ? -22.542 17.410 1.457 1.00 43.25 395 ASP A CA 1
ATOM 3063 C C . ASP A 1 395 ? -21.618 17.745 2.650 1.00 43.25 395 ASP A C 1
ATOM 3065 O O . ASP A 1 395 ? -22.035 18.260 3.693 1.00 43.25 395 ASP A O 1
ATOM 3069 N N . ALA A 1 396 ? -20.331 17.413 2.563 1.00 53.50 396 ALA A N 1
ATOM 3070 C CA . ALA A 1 396 ? -19.338 17.620 3.604 1.00 53.50 396 ALA A CA 1
ATOM 3071 C C . ALA A 1 396 ? -18.183 18.508 3.136 1.00 53.50 396 ALA A C 1
ATOM 3073 O O . ALA A 1 396 ? -17.028 18.272 3.485 1.00 53.50 396 ALA A O 1
ATOM 3074 N N . ALA A 1 397 ? -18.488 19.574 2.396 1.00 67.75 397 ALA A N 1
ATOM 3075 C CA . ALA A 1 397 ? -17.535 20.658 2.215 1.00 67.75 397 ALA A CA 1
ATOM 3076 C C . ALA A 1 397 ? -17.207 21.277 3.588 1.00 67.75 397 ALA A C 1
ATOM 3078 O O . ALA A 1 397 ? -18.050 21.907 4.228 1.00 67.75 397 ALA A O 1
ATOM 3079 N N . ILE A 1 398 ? -15.968 21.106 4.060 1.00 73.19 398 ILE A N 1
ATOM 3080 C CA . ILE A 1 398 ? -15.451 21.871 5.199 1.00 73.19 398 ILE A CA 1
ATOM 3081 C C . ILE A 1 398 ? -15.498 23.345 4.788 1.00 73.19 398 ILE A C 1
ATOM 3083 O O . ILE A 1 398 ? -14.835 23.746 3.824 1.00 73.19 398 ILE A O 1
ATOM 3087 N N . ALA A 1 399 ? -16.297 24.155 5.487 1.00 81.56 399 ALA A N 1
ATOM 3088 C CA . ALA A 1 399 ? -16.348 25.595 5.251 1.00 81.56 399 ALA A CA 1
ATOM 3089 C C . ALA A 1 399 ? -14.933 26.185 5.345 1.00 81.56 399 ALA A C 1
ATOM 3091 O O . ALA A 1 399 ? -14.107 25.699 6.120 1.00 81.56 399 ALA A O 1
ATOM 3092 N N . ALA A 1 400 ? -14.631 27.216 4.554 1.00 83.00 400 ALA A N 1
ATOM 3093 C CA . ALA A 1 400 ? -13.325 27.861 4.643 1.00 83.00 400 ALA A CA 1
ATOM 3094 C C . ALA A 1 400 ? -13.113 28.366 6.078 1.00 83.00 400 ALA A C 1
ATOM 3096 O O . ALA A 1 400 ? -14.059 28.850 6.706 1.00 83.00 400 ALA A O 1
ATOM 3097 N N . ALA A 1 401 ? -11.895 28.214 6.604 1.00 83.06 401 ALA A N 1
ATOM 3098 C CA . ALA A 1 401 ? -11.566 28.790 7.899 1.00 83.06 401 ALA A CA 1
ATOM 3099 C C . ALA A 1 401 ? -11.838 30.302 7.844 1.00 83.06 401 ALA A C 1
ATOM 3101 O O . ALA A 1 401 ? -11.474 30.938 6.848 1.00 83.06 401 ALA A O 1
ATOM 3102 N N . PRO A 1 402 ? -12.478 30.892 8.867 1.00 90.88 402 PRO A N 1
ATOM 3103 C CA . PRO A 1 402 ? -12.641 32.332 8.913 1.00 90.88 402 PRO A CA 1
ATOM 3104 C C . PRO A 1 402 ? -11.270 33.011 8.896 1.00 90.88 402 PRO A C 1
ATOM 3106 O O . PRO A 1 402 ? -10.262 32.416 9.289 1.00 90.88 402 PRO A O 1
ATOM 3109 N N . ALA A 1 403 ? -11.236 34.280 8.486 1.00 88.25 403 ALA A N 1
ATOM 3110 C CA . ALA A 1 403 ? -10.016 35.069 8.587 1.00 88.25 403 ALA A CA 1
ATOM 3111 C C . ALA A 1 403 ? -9.464 34.996 10.028 1.00 88.25 403 ALA A C 1
ATOM 3113 O O . ALA A 1 403 ? -10.248 34.997 10.991 1.00 88.25 403 ALA A O 1
ATOM 3114 N N . PRO A 1 404 ? -8.137 34.872 10.209 1.00 82.88 404 PRO A N 1
ATOM 3115 C CA . PRO A 1 404 ? -7.547 34.885 11.539 1.00 82.88 404 PRO A CA 1
ATOM 3116 C C . PRO A 1 404 ? -7.943 36.182 12.247 1.00 82.88 404 PRO A C 1
ATOM 3118 O O . PRO A 1 404 ? -7.909 37.261 11.650 1.00 82.88 404 PRO A O 1
ATOM 3121 N N . LYS A 1 405 ? -8.345 36.086 13.518 1.00 86.62 405 LYS A N 1
ATOM 3122 C CA . LYS A 1 405 ? -8.551 37.293 14.316 1.00 86.62 405 LYS A CA 1
ATOM 3123 C C . LYS A 1 405 ? -7.179 37.905 14.563 1.00 86.62 405 LYS A C 1
ATOM 3125 O O . LYS A 1 405 ? -6.250 37.196 14.945 1.00 86.62 405 LYS A O 1
ATOM 3130 N N . VAL A 1 406 ? -7.054 39.205 14.316 1.00 80.00 406 VAL A N 1
ATOM 3131 C CA . VAL A 1 406 ? -5.830 39.941 14.630 1.00 80.00 406 VAL A CA 1
ATOM 3132 C C . VAL A 1 406 ? -5.703 39.965 16.148 1.00 80.00 406 VAL A C 1
ATOM 3134 O O . VAL A 1 406 ? -6.401 40.715 16.826 1.00 80.00 406 VAL A O 1
ATOM 3137 N N . GLU A 1 407 ? -4.858 39.096 16.689 1.00 76.31 407 GLU A N 1
ATOM 3138 C CA . GLU A 1 407 ? -4.413 39.210 18.071 1.00 76.31 407 GLU A CA 1
ATOM 3139 C C . GLU A 1 407 ? -3.248 40.191 18.141 1.00 76.31 407 GLU A C 1
ATOM 3141 O O . GLU A 1 407 ? -2.381 40.231 17.265 1.00 76.31 407 GLU A O 1
ATOM 3146 N N . ALA A 1 408 ? -3.258 41.012 19.189 1.00 63.69 408 ALA A N 1
ATOM 3147 C CA . ALA A 1 408 ? -2.156 41.905 19.491 1.00 63.69 408 ALA A CA 1
ATOM 3148 C C . ALA A 1 408 ? -0.862 41.106 19.727 1.00 63.69 408 ALA A C 1
ATOM 3150 O O . ALA A 1 408 ? -0.890 39.912 20.033 1.00 63.69 408 ALA A O 1
ATOM 3151 N N . VAL A 1 409 ? 0.271 41.798 19.588 1.00 76.94 409 VAL A N 1
ATOM 3152 C CA . VAL A 1 409 ? 1.619 41.305 19.905 1.00 76.94 409 VAL A CA 1
ATOM 3153 C C . VAL A 1 409 ? 1.597 40.467 21.187 1.00 76.94 409 VAL A C 1
ATOM 3155 O O . VAL A 1 409 ? 0.945 40.854 22.157 1.00 76.94 409 VAL A O 1
ATOM 3158 N N . ALA A 1 410 ? 2.301 39.328 21.168 1.00 83.12 410 ALA A N 1
ATOM 3159 C CA . ALA A 1 410 ? 2.357 38.374 22.273 1.00 83.12 410 ALA A CA 1
ATOM 3160 C C . ALA A 1 410 ? 2.490 39.101 23.628 1.00 83.12 410 ALA A C 1
ATOM 3162 O O . ALA A 1 410 ? 3.462 39.843 23.816 1.00 83.12 410 ALA A O 1
ATOM 3163 N N . PRO A 1 411 ? 1.538 38.928 24.566 1.00 86.19 411 PRO A N 1
ATOM 3164 C CA . PRO A 1 411 ? 1.645 39.541 25.877 1.00 86.19 411 PRO A CA 1
ATOM 3165 C C . PRO A 1 411 ? 2.883 38.981 26.588 1.00 86.19 411 PRO A C 1
ATOM 3167 O O . PRO A 1 411 ? 3.251 37.825 26.348 1.00 86.19 411 PRO A O 1
ATOM 3170 N N . PRO A 1 412 ? 3.526 39.758 27.477 1.00 86.00 412 PRO A N 1
ATOM 3171 C CA . PRO A 1 412 ? 4.651 39.254 28.254 1.00 86.00 412 PRO A CA 1
ATOM 3172 C C . PRO A 1 412 ? 4.251 37.961 28.987 1.00 86.00 412 PRO A C 1
ATOM 3174 O O . PRO A 1 412 ? 3.111 37.859 29.458 1.00 86.00 412 PRO A O 1
ATOM 3177 N N . PRO A 1 413 ? 5.147 36.959 29.071 1.00 84.06 413 PRO A N 1
ATOM 3178 C CA . PRO A 1 413 ? 4.840 35.711 29.754 1.00 84.06 413 PRO A CA 1
ATOM 3179 C C . PRO A 1 413 ? 4.469 36.007 31.212 1.00 84.06 413 PRO A C 1
ATOM 3181 O O . PRO A 1 413 ? 5.201 36.738 31.888 1.00 84.06 413 PRO A O 1
ATOM 3184 N N . PRO A 1 414 ? 3.341 35.481 31.728 1.00 82.81 414 PRO A N 1
ATOM 3185 C CA . PRO A 1 414 ? 3.017 35.635 33.139 1.00 82.81 414 PRO A CA 1
ATOM 3186 C C . PRO A 1 414 ? 4.119 34.988 33.982 1.00 82.81 414 PRO A C 1
ATOM 3188 O O . PRO A 1 414 ? 4.722 34.004 33.561 1.00 82.81 414 PRO A O 1
ATOM 3191 N N . ALA A 1 415 ? 4.358 35.489 35.197 1.00 79.44 415 ALA A N 1
ATOM 3192 C CA . ALA A 1 415 ? 5.421 34.979 36.075 1.00 79.44 415 ALA A CA 1
ATOM 3193 C C . ALA A 1 415 ? 5.340 33.452 36.318 1.00 79.44 415 ALA A C 1
ATOM 3195 O O . ALA A 1 415 ? 6.355 32.799 36.535 1.00 79.44 415 ALA A O 1
ATOM 3196 N N . VAL A 1 416 ? 4.138 32.871 36.218 1.00 63.75 416 VAL A N 1
ATOM 3197 C CA . VAL A 1 416 ? 3.875 31.424 36.341 1.00 63.75 416 VAL A CA 1
ATOM 3198 C C . VAL A 1 416 ? 4.259 30.634 35.074 1.00 63.75 416 VAL A C 1
ATOM 3200 O O . VAL A 1 416 ? 4.555 29.446 35.154 1.00 63.75 416 VAL A O 1
ATOM 3203 N N . ALA A 1 417 ? 4.312 31.286 33.910 1.00 58.91 417 ALA A N 1
ATOM 3204 C CA . ALA A 1 417 ? 4.773 30.718 32.642 1.00 58.91 417 ALA A CA 1
ATOM 3205 C C . ALA A 1 417 ? 6.281 30.920 32.408 1.00 58.91 417 ALA A C 1
ATOM 3207 O O . ALA A 1 417 ? 6.762 30.655 31.314 1.00 58.91 417 ALA A O 1
ATOM 3208 N N . ALA A 1 418 ? 7.056 31.328 33.418 1.00 64.00 418 ALA A N 1
ATOM 3209 C CA . ALA A 1 418 ? 8.520 31.404 33.348 1.00 64.00 418 ALA A CA 1
ATOM 3210 C C . ALA A 1 418 ? 9.200 30.016 33.333 1.00 64.00 418 ALA A C 1
ATOM 3212 O O . ALA A 1 418 ? 10.318 29.848 33.821 1.00 64.00 418 ALA A O 1
ATOM 3213 N N . GLN A 1 419 ? 8.523 28.998 32.799 1.00 75.31 419 GLN A N 1
ATOM 3214 C CA . GLN A 1 419 ? 9.155 27.723 32.512 1.00 75.31 419 GLN A CA 1
ATOM 3215 C C . GLN A 1 419 ? 10.032 27.887 31.263 1.00 75.31 419 GLN A C 1
ATOM 3217 O O . GLN A 1 419 ? 9.638 28.581 30.323 1.00 75.31 419 GLN A O 1
ATOM 3222 N N . PRO A 1 420 ? 11.217 27.253 31.219 1.00 80.94 420 PRO A N 1
ATOM 3223 C CA . PRO A 1 420 ? 12.192 27.444 30.139 1.00 80.94 420 PRO A CA 1
ATOM 3224 C C . PRO A 1 420 ? 11.685 27.020 28.748 1.00 80.94 420 PRO A C 1
ATOM 3226 O O . PRO A 1 420 ? 12.344 27.272 27.745 1.00 80.94 420 PRO A O 1
ATOM 3229 N N . ASN A 1 421 ? 10.525 26.371 28.681 1.00 86.38 421 ASN A N 1
ATOM 3230 C CA . ASN A 1 421 ? 9.880 25.840 27.487 1.00 86.38 421 ASN A CA 1
ATOM 3231 C C . ASN A 1 421 ? 8.484 26.438 27.223 1.00 86.38 421 ASN A C 1
ATOM 3233 O O . ASN A 1 421 ? 7.726 25.880 26.425 1.00 86.38 421 ASN A O 1
ATOM 3237 N N . ALA A 1 422 ? 8.113 27.533 27.891 1.00 88.81 422 ALA A N 1
ATOM 3238 C CA . ALA A 1 422 ? 6.873 28.231 27.583 1.00 88.81 422 ALA A CA 1
ATOM 3239 C C . ALA A 1 422 ? 6.990 28.934 26.224 1.00 88.81 422 ALA A C 1
ATOM 3241 O O . ALA A 1 422 ? 7.880 29.754 26.000 1.00 88.81 422 ALA A O 1
ATOM 3242 N N . VAL A 1 423 ? 6.075 28.616 25.313 1.00 89.44 423 VAL A N 1
ATOM 3243 C CA . VAL A 1 423 ? 5.998 29.210 23.977 1.00 89.44 423 VAL A CA 1
ATOM 3244 C C . VAL A 1 423 ? 4.661 29.925 23.851 1.00 89.44 423 VAL A C 1
ATOM 3246 O O . VAL A 1 423 ? 3.617 29.372 24.205 1.00 89.44 423 VAL A O 1
ATOM 3249 N N . TRP A 1 424 ? 4.685 31.156 23.342 1.00 92.50 424 TRP A N 1
ATOM 3250 C CA . TRP A 1 424 ? 3.460 31.840 22.952 1.00 92.50 424 TRP A CA 1
ATOM 3251 C C . TRP A 1 424 ? 2.882 31.166 21.711 1.00 92.50 424 TRP A C 1
ATOM 3253 O O . TRP A 1 424 ? 3.489 31.170 20.637 1.00 92.50 424 TRP A O 1
ATOM 3263 N N . VAL A 1 425 ? 1.698 30.589 21.863 1.00 92.56 425 VAL A N 1
ATOM 3264 C CA . VAL A 1 425 ? 0.897 30.081 20.759 1.00 92.56 425 VAL A CA 1
ATOM 3265 C C . VAL A 1 425 ? -0.096 31.168 20.393 1.00 92.56 425 VAL A C 1
ATOM 3267 O O . VAL A 1 425 ? -0.964 31.491 21.196 1.00 92.56 425 VAL A O 1
ATOM 3270 N N . ALA A 1 426 ? 0.036 31.734 19.193 1.00 91.75 426 ALA A N 1
ATOM 3271 C CA . ALA A 1 426 ? -0.940 32.688 18.682 1.00 91.75 426 ALA A CA 1
ATOM 3272 C C . ALA A 1 426 ? -2.321 32.030 18.540 1.00 91.75 426 ALA A C 1
ATOM 3274 O O . ALA A 1 426 ? -2.433 30.821 18.282 1.00 91.75 426 ALA A O 1
ATOM 3275 N N . GLY A 1 427 ? -3.373 32.832 18.696 1.00 93.00 427 GLY A N 1
ATOM 3276 C CA . GLY A 1 427 ? -4.731 32.362 18.516 1.00 93.00 427 GLY A CA 1
ATOM 3277 C C . GLY A 1 427 ? -4.945 31.782 17.121 1.00 93.00 427 GLY A C 1
ATOM 3278 O O . GLY A 1 427 ? -4.367 32.231 16.128 1.00 93.00 427 GLY A O 1
ATOM 3279 N N . HIS A 1 428 ? -5.741 30.723 17.050 1.00 94.00 428 HIS A N 1
ATOM 3280 C CA . HIS A 1 428 ? -5.945 29.967 15.822 1.00 94.00 428 HIS A CA 1
ATOM 3281 C C . HIS A 1 428 ? -7.334 29.338 15.771 1.00 94.00 428 HIS A C 1
ATOM 3283 O O . HIS A 1 428 ? -7.987 29.092 16.788 1.00 94.00 428 HIS A O 1
ATOM 3289 N N . TRP A 1 429 ? -7.793 29.061 14.554 1.00 93.69 429 TRP A N 1
ATOM 3290 C CA . TRP A 1 429 ? -9.046 28.360 14.314 1.00 93.69 429 TRP A CA 1
ATOM 3291 C C . TRP A 1 429 ? -8.846 26.847 14.431 1.00 93.69 429 TRP A C 1
ATOM 3293 O O . TRP A 1 429 ? -7.929 26.283 13.840 1.00 93.69 429 TRP A O 1
ATOM 3303 N N . VAL A 1 430 ? -9.728 26.190 15.182 1.00 92.06 430 VAL A N 1
ATOM 3304 C CA . VAL A 1 430 ? -9.778 24.732 15.334 1.00 92.06 430 VAL A CA 1
ATOM 3305 C C . VAL A 1 430 ? -11.124 24.254 14.809 1.00 92.06 430 VAL A C 1
ATOM 3307 O O . VAL A 1 430 ? -12.162 24.837 15.137 1.00 92.06 430 VAL A O 1
ATOM 3310 N N . LEU A 1 431 ? -11.123 23.204 13.993 1.00 88.44 431 LEU A N 1
ATOM 3311 C CA . LEU A 1 431 ? -12.356 22.587 13.519 1.00 88.44 431 LEU A CA 1
ATOM 3312 C C . LEU A 1 431 ? -12.890 21.644 14.605 1.00 88.44 431 LEU A C 1
ATOM 3314 O O . LEU A 1 431 ? -12.244 20.656 14.948 1.00 88.44 431 LEU A O 1
ATOM 3318 N N . VAL A 1 432 ? -14.059 21.958 15.168 1.00 86.31 432 VAL A N 1
ATOM 3319 C CA . VAL A 1 432 ? -14.737 21.126 16.174 1.00 86.31 432 VAL A CA 1
ATOM 3320 C C . VAL A 1 432 ? -16.057 20.651 15.581 1.00 86.31 432 VAL A C 1
ATOM 3322 O O . VAL A 1 432 ? -16.996 21.428 15.402 1.00 86.31 432 VAL A O 1
ATOM 3325 N N . GLY A 1 433 ? -16.118 19.368 15.222 1.00 86.31 433 GLY A N 1
ATOM 3326 C CA . GLY A 1 433 ? -17.216 18.840 14.417 1.00 86.31 4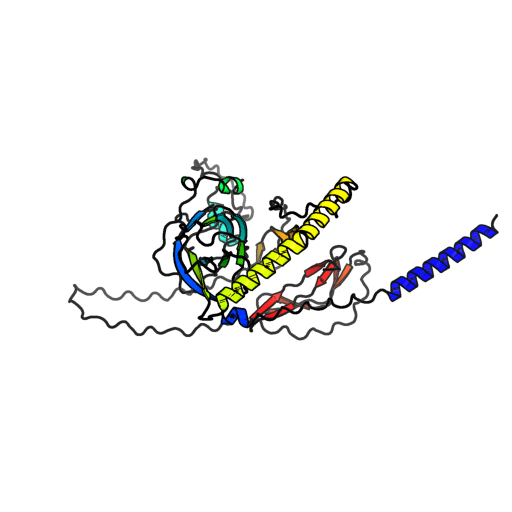33 GLY A CA 1
ATOM 3327 C C . GLY A 1 433 ? -17.208 19.467 13.021 1.00 86.31 433 GLY A C 1
ATOM 3328 O O . GLY A 1 433 ? -16.289 19.232 12.244 1.00 86.31 433 GLY A O 1
ATOM 3329 N N . ARG A 1 434 ? -18.225 20.279 12.710 1.00 81.69 434 ARG A N 1
ATOM 3330 C CA . ARG A 1 434 ? -18.349 21.012 11.433 1.00 81.69 434 ARG A CA 1
ATOM 3331 C C . ARG A 1 434 ? -18.154 22.523 11.574 1.00 81.69 434 ARG A C 1
ATOM 3333 O O . ARG A 1 434 ? -18.318 23.252 10.600 1.00 81.69 434 ARG A O 1
ATOM 3340 N N . THR A 1 435 ? -17.817 22.997 12.771 1.00 87.75 435 THR A N 1
ATOM 3341 C CA . THR A 1 435 ? -17.811 24.426 13.082 1.00 87.75 435 THR A CA 1
ATOM 3342 C C . THR A 1 435 ? -16.411 24.882 13.453 1.00 87.75 435 THR A C 1
ATOM 3344 O O . THR A 1 435 ? -15.704 24.232 14.226 1.00 87.75 435 THR A O 1
ATOM 3347 N N . TRP A 1 436 ? -16.014 26.030 12.913 1.00 92.19 436 TRP A N 1
ATOM 3348 C CA . TRP A 1 436 ? -14.773 26.689 13.287 1.00 92.19 436 TRP A CA 1
ATOM 3349 C C . TRP A 1 436 ? -14.908 27.339 14.660 1.00 92.19 436 TRP A C 1
ATOM 3351 O O . TRP A 1 436 ? -15.781 28.177 14.880 1.00 92.19 436 TRP A O 1
ATOM 3361 N N . ARG A 1 437 ? -14.017 26.973 15.582 1.00 94.06 437 ARG A N 1
ATOM 3362 C CA . ARG A 1 437 ? -13.914 27.585 16.907 1.00 94.06 437 ARG A CA 1
ATOM 3363 C C . ARG A 1 437 ? -12.579 28.303 17.042 1.00 94.06 437 ARG A C 1
ATOM 3365 O O . ARG A 1 437 ? -11.529 27.707 16.818 1.00 94.06 437 ARG A O 1
ATOM 3372 N N . TRP A 1 438 ? -12.628 29.580 17.410 1.00 94.31 438 TRP A N 1
ATOM 3373 C CA . TRP A 1 438 ? -11.426 30.354 17.710 1.00 94.31 438 TRP A CA 1
ATOM 3374 C C . TRP A 1 438 ? -10.867 29.909 19.056 1.00 94.31 438 TRP A C 1
ATOM 3376 O O . TRP A 1 438 ? -11.589 29.911 20.054 1.00 94.31 438 TRP A O 1
ATOM 3386 N N . THR A 1 439 ? -9.589 29.558 19.077 1.00 91.81 439 THR A N 1
ATOM 3387 C CA . THR A 1 439 ? -8.819 29.343 20.299 1.00 91.81 439 THR A CA 1
ATOM 3388 C C . THR A 1 439 ? -7.949 30.579 20.502 1.00 91.81 439 THR A C 1
ATOM 3390 O O . THR A 1 439 ? -7.103 30.825 19.644 1.00 91.81 439 THR A O 1
ATOM 3393 N N . PRO A 1 440 ? -8.159 31.376 21.566 1.00 92.88 440 PRO A N 1
ATOM 3394 C CA . PRO A 1 440 ? -7.319 32.534 21.856 1.00 92.88 440 PRO A CA 1
ATOM 3395 C C . PRO A 1 440 ? -5.861 32.145 22.090 1.00 92.88 440 PRO A C 1
ATOM 3397 O O . PRO A 1 440 ? -5.581 31.036 22.556 1.00 92.88 440 PRO A O 1
ATOM 3400 N N . GLY A 1 441 ? -4.947 33.064 21.793 1.00 92.50 441 GLY A N 1
ATOM 3401 C CA . GLY A 1 441 ? -3.530 32.869 22.041 1.00 92.50 441 GLY A CA 1
ATOM 3402 C C . GLY A 1 441 ? -3.222 32.670 23.524 1.00 92.50 441 GLY A C 1
ATOM 3403 O O . GLY A 1 441 ? -3.856 33.264 24.401 1.00 92.50 441 GLY A O 1
ATOM 3404 N N . ALA A 1 442 ? -2.252 31.807 23.813 1.00 93.44 442 ALA A N 1
ATOM 3405 C CA . ALA A 1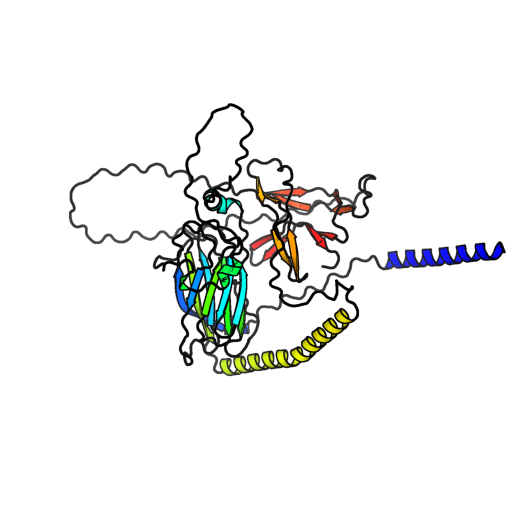 442 ? -1.858 31.474 25.174 1.00 93.44 442 ALA A CA 1
ATOM 3406 C C . ALA A 1 442 ? -0.374 31.109 25.260 1.00 93.44 442 ALA A C 1
ATOM 3408 O O . ALA A 1 442 ? 0.222 30.583 24.319 1.00 93.44 442 ALA A O 1
ATOM 3409 N N . TRP A 1 443 ? 0.210 31.334 26.435 1.00 92.06 443 TRP A N 1
ATOM 3410 C CA . TRP A 1 443 ? 1.495 30.746 26.799 1.00 92.06 443 TRP A CA 1
ATOM 3411 C C . TRP A 1 443 ? 1.280 29.279 27.160 1.00 92.06 443 TRP A C 1
ATOM 3413 O O . TRP A 1 443 ? 0.531 28.972 28.088 1.00 92.06 443 TRP A O 1
ATOM 3423 N N . ILE A 1 444 ? 1.919 28.376 26.419 1.00 91.12 444 ILE A N 1
ATOM 3424 C CA . ILE A 1 444 ? 1.786 26.930 26.615 1.00 91.12 444 ILE A CA 1
ATOM 3425 C C . ILE A 1 444 ? 3.176 26.324 26.779 1.00 91.12 444 ILE A C 1
ATOM 3427 O O . ILE A 1 444 ? 4.102 26.657 26.040 1.00 91.12 444 ILE A O 1
ATOM 3431 N N . ASN A 1 445 ? 3.321 25.406 27.733 1.00 87.75 445 ASN A N 1
ATOM 3432 C CA . ASN A 1 445 ? 4.553 24.643 27.906 1.00 87.75 445 ASN A CA 1
ATOM 3433 C C . ASN A 1 445 ? 4.652 23.588 26.801 1.00 87.75 445 ASN A C 1
ATOM 3435 O O . ASN A 1 445 ? 3.907 22.606 26.800 1.00 87.75 445 ASN A O 1
ATOM 3439 N N . GLY A 1 446 ? 5.560 23.810 25.854 1.00 87.06 446 GLY A N 1
ATOM 3440 C CA . GLY A 1 446 ? 5.853 22.862 24.786 1.00 87.06 446 GLY A CA 1
ATOM 3441 C C . GLY A 1 446 ? 6.942 21.872 25.178 1.00 87.06 446 GLY A C 1
ATOM 3442 O O . GLY A 1 446 ? 7.753 22.166 26.055 1.00 87.06 446 GLY A O 1
ATOM 3443 N N . PRO A 1 447 ? 7.034 20.699 24.541 1.00 89.38 447 PRO A N 1
ATOM 3444 C CA . PRO A 1 447 ? 8.225 19.869 24.665 1.00 89.38 447 PRO A CA 1
ATOM 3445 C C . PRO A 1 447 ? 9.495 20.657 24.298 1.00 89.38 447 PRO A C 1
ATOM 3447 O O . PRO A 1 447 ? 9.491 21.478 23.375 1.00 89.38 447 PRO A O 1
ATOM 3450 N N . VAL A 1 448 ? 10.596 20.403 25.008 1.00 85.88 448 VAL A N 1
ATOM 3451 C CA . VAL A 1 448 ? 11.886 21.058 24.735 1.00 85.88 448 VAL A CA 1
ATOM 3452 C C . VAL A 1 448 ? 12.297 20.805 23.281 1.00 85.88 448 VAL A C 1
ATOM 3454 O O . VAL A 1 448 ? 12.235 19.675 22.798 1.00 85.88 448 VAL A O 1
ATOM 3457 N N . GLY A 1 449 ? 12.706 21.864 22.579 1.00 87.44 449 GLY A N 1
ATOM 3458 C CA . GLY A 1 449 ? 13.123 21.773 21.179 1.00 87.44 449 GLY A CA 1
ATOM 3459 C C . GLY A 1 449 ? 11.968 21.639 20.182 1.00 87.44 449 GLY A C 1
ATOM 3460 O O . GLY A 1 449 ? 12.189 21.165 19.070 1.00 87.44 449 GLY A O 1
ATOM 3461 N N . THR A 1 450 ? 10.745 22.033 20.545 1.00 90.00 450 THR A N 1
ATOM 3462 C CA . THR A 1 450 ? 9.591 22.045 19.630 1.00 90.00 450 THR A CA 1
ATOM 3463 C C . THR A 1 450 ? 9.005 23.446 19.450 1.00 90.00 450 THR A C 1
ATOM 3465 O O . THR A 1 450 ? 9.210 24.333 20.276 1.00 90.00 450 THR A O 1
ATOM 3468 N N . ARG A 1 451 ? 8.273 23.652 18.352 1.00 91.56 451 ARG A N 1
ATOM 3469 C CA . ARG A 1 451 ? 7.400 24.808 18.115 1.00 91.56 451 ARG A CA 1
ATOM 3470 C C . ARG A 1 451 ? 5.976 24.336 17.874 1.00 91.56 451 ARG A C 1
ATOM 3472 O O . ARG A 1 451 ? 5.764 23.250 17.340 1.00 91.56 451 ARG A O 1
ATOM 3479 N N . PHE A 1 452 ? 5.003 25.164 18.223 1.00 92.50 452 PHE A N 1
ATOM 3480 C CA . PHE A 1 452 ? 3.614 24.884 17.892 1.00 92.50 452 PHE A CA 1
ATOM 3481 C C . PHE A 1 452 ? 3.330 25.251 16.430 1.00 92.50 452 PHE A C 1
ATOM 3483 O O . PHE A 1 452 ? 3.650 26.352 15.979 1.00 92.50 452 PHE A O 1
ATOM 3490 N N . ARG A 1 453 ? 2.717 24.330 15.687 1.00 93.00 453 ARG A N 1
ATOM 3491 C CA . ARG A 1 453 ? 2.162 24.538 14.350 1.00 93.00 453 ARG A CA 1
ATOM 3492 C C . ARG A 1 453 ? 0.645 24.613 14.478 1.00 93.00 453 ARG A C 1
ATOM 3494 O O . ARG A 1 453 ? 0.017 23.641 14.890 1.00 93.00 453 ARG A O 1
ATOM 3501 N N . ALA A 1 454 ? 0.060 25.750 14.112 1.00 90.25 454 ALA A N 1
ATOM 3502 C CA . ALA A 1 454 ? -1.390 25.906 14.104 1.00 90.25 454 ALA A CA 1
ATOM 3503 C C . ALA A 1 454 ? -2.060 24.919 13.123 1.00 90.25 454 ALA A C 1
ATOM 3505 O O . ALA A 1 454 ? -1.428 24.522 12.135 1.00 90.25 454 ALA A O 1
ATOM 3506 N N . PRO A 1 455 ? -3.324 24.528 13.368 1.00 89.25 455 PRO A N 1
ATOM 3507 C CA . PRO A 1 455 ? -4.098 23.751 12.412 1.00 89.25 455 PRO A CA 1
ATOM 3508 C C . PRO A 1 455 ? -4.184 24.457 11.060 1.00 89.25 455 PRO A C 1
ATOM 3510 O O . PRO A 1 455 ? -4.278 25.683 10.991 1.00 89.25 455 PRO A O 1
ATOM 3513 N N . VAL A 1 456 ? -4.167 23.682 9.979 1.00 89.94 456 VAL A N 1
ATOM 3514 C CA . VAL A 1 456 ? -4.253 24.206 8.610 1.00 89.94 456 VAL A CA 1
ATOM 3515 C C . VAL A 1 456 ? -5.213 23.367 7.780 1.00 89.94 456 VAL A C 1
ATOM 3517 O O . VAL A 1 456 ? -5.321 22.158 7.973 1.00 89.94 456 VAL A O 1
ATOM 3520 N N . VAL A 1 457 ? -5.905 24.008 6.838 1.00 84.44 457 VAL A N 1
ATOM 3521 C CA . VAL A 1 457 ? -6.693 23.313 5.814 1.00 84.44 457 VAL A CA 1
ATOM 3522 C C . VAL A 1 457 ? -5.889 23.308 4.527 1.00 84.44 457 VAL A C 1
ATOM 3524 O O . VAL A 1 457 ? -5.605 24.367 3.974 1.00 84.44 457 VAL A O 1
ATOM 3527 N N . HIS A 1 458 ? -5.535 22.123 4.045 1.00 79.38 458 HIS A N 1
ATOM 3528 C CA . HIS A 1 458 ? -4.945 21.949 2.724 1.00 79.38 458 HIS A CA 1
ATOM 3529 C C . HIS A 1 458 ? -6.044 21.726 1.689 1.00 79.38 458 HIS A C 1
ATOM 3531 O O . HIS A 1 458 ? -6.994 20.990 1.940 1.00 79.38 458 HIS A O 1
ATOM 3537 N N . VAL A 1 459 ? -5.907 22.347 0.519 1.00 78.69 459 VAL A N 1
ATOM 3538 C CA . VAL A 1 459 ? -6.783 22.103 -0.632 1.00 78.69 459 VAL A CA 1
ATOM 3539 C C . VAL A 1 459 ? -6.004 21.263 -1.644 1.00 78.69 459 VAL A C 1
ATOM 3541 O O . VAL A 1 459 ? -4.952 21.700 -2.102 1.00 78.69 459 VAL A O 1
ATOM 3544 N N . ARG A 1 460 ? -6.492 20.064 -1.978 1.00 60.69 460 ARG A N 1
ATOM 3545 C CA . ARG A 1 460 ? -5.936 19.175 -3.016 1.00 60.69 460 ARG A CA 1
ATOM 3546 C C . ARG A 1 460 ? -7.072 18.692 -3.908 1.00 60.69 460 ARG A C 1
ATOM 3548 O O . ARG A 1 460 ? -8.001 18.096 -3.388 1.00 60.69 460 ARG A O 1
ATOM 3555 N N . ASN A 1 461 ? -7.026 18.954 -5.214 1.00 66.81 461 ASN A N 1
ATOM 3556 C CA . ASN A 1 461 ? -8.044 18.493 -6.175 1.00 66.81 461 ASN A CA 1
ATOM 3557 C C . ASN A 1 461 ? -9.490 18.756 -5.701 1.00 66.81 461 ASN A C 1
ATOM 3559 O O . ASN A 1 461 ? -10.313 17.852 -5.661 1.00 66.81 461 ASN A O 1
ATOM 3563 N N . GLN A 1 462 ? -9.773 19.991 -5.264 1.00 67.81 462 GLN A N 1
ATOM 3564 C CA . GLN A 1 462 ? -11.057 20.423 -4.673 1.00 67.81 462 GLN A CA 1
ATOM 3565 C C . GLN A 1 462 ? -11.416 19.805 -3.301 1.00 67.81 462 GLN A C 1
ATOM 3567 O O . GLN A 1 462 ? -12.319 20.306 -2.630 1.00 67.81 462 GLN A O 1
ATOM 3572 N N . LEU A 1 463 ? -10.665 18.814 -2.812 1.00 60.62 463 LEU A N 1
ATOM 3573 C CA . LEU A 1 463 ? -10.789 18.266 -1.463 1.00 60.62 463 LEU A CA 1
ATOM 3574 C C . LEU A 1 463 ? -10.115 19.184 -0.435 1.00 60.62 463 LEU A C 1
ATOM 3576 O O . LEU A 1 463 ? -8.958 19.579 -0.585 1.00 60.62 463 LEU A O 1
ATOM 3580 N N . ARG A 1 464 ? -10.833 19.501 0.646 1.00 76.31 464 ARG A N 1
ATOM 3581 C CA . ARG A 1 464 ? -10.305 20.231 1.808 1.00 76.31 464 ARG A CA 1
ATOM 3582 C C . ARG A 1 464 ? -9.931 19.242 2.908 1.00 76.31 464 ARG A C 1
ATOM 3584 O O . ARG A 1 464 ? -10.805 18.581 3.456 1.00 76.31 464 ARG A O 1
ATOM 3591 N N . ILE A 1 465 ? -8.649 19.169 3.249 1.00 78.69 465 ILE A N 1
ATOM 3592 C CA . ILE A 1 465 ? -8.091 18.282 4.276 1.00 78.69 465 ILE A CA 1
ATOM 3593 C C . ILE A 1 465 ? -7.710 19.127 5.490 1.00 78.69 465 ILE A C 1
ATOM 3595 O O . ILE A 1 465 ? -6.873 20.022 5.387 1.00 78.69 465 ILE A O 1
ATOM 3599 N N . TYR A 1 466 ? -8.312 18.851 6.643 1.00 86.81 466 TYR A N 1
ATOM 3600 C CA . TYR A 1 466 ? -7.972 19.513 7.901 1.00 86.81 466 TYR A CA 1
ATOM 3601 C C . TYR A 1 466 ? -6.816 18.788 8.601 1.00 86.81 466 TYR A C 1
ATOM 3603 O O . TYR A 1 466 ? -6.934 17.612 8.932 1.00 86.81 466 TYR A O 1
ATOM 3611 N N . LEU A 1 467 ? -5.717 19.497 8.862 1.00 84.81 467 LEU A N 1
ATOM 3612 C CA . LEU A 1 467 ? -4.601 19.014 9.673 1.00 84.81 467 LEU A CA 1
ATOM 3613 C C . LEU A 1 467 ? -4.696 19.639 11.077 1.00 84.81 467 LEU A C 1
ATOM 3615 O O . LEU A 1 467 ? -4.614 20.865 11.178 1.00 84.81 467 LEU A O 1
ATOM 3619 N N . PRO A 1 468 ? -4.834 18.849 12.160 1.00 74.81 468 PRO A N 1
ATOM 3620 C CA . PRO A 1 468 ? -5.221 19.337 13.492 1.00 74.81 468 PRO A CA 1
ATOM 3621 C C . PRO A 1 468 ? -4.179 20.175 14.264 1.00 74.81 468 PRO A C 1
ATOM 3623 O O . PRO A 1 468 ? -4.430 20.523 15.415 1.00 74.81 468 PRO A O 1
ATOM 3626 N N . GLY A 1 469 ? -3.056 20.568 13.654 1.00 90.50 469 GLY A N 1
ATOM 3627 C CA . GLY A 1 469 ? -1.983 21.309 14.331 1.00 90.50 469 GLY A CA 1
ATOM 3628 C C . GLY A 1 469 ? -1.288 20.491 15.431 1.00 90.50 469 GLY A C 1
ATOM 3629 O O . GLY A 1 469 ? -1.620 19.330 15.659 1.00 90.50 469 GLY A O 1
ATOM 3630 N N . GLY A 1 470 ? -0.290 21.072 16.099 1.00 91.62 470 GLY A N 1
ATOM 3631 C CA . GLY A 1 470 ? 0.427 20.414 17.199 1.00 91.62 470 GLY A CA 1
ATOM 3632 C C . GLY A 1 470 ? 1.882 20.853 17.366 1.00 91.62 470 GLY A C 1
ATOM 3633 O O . GLY A 1 470 ? 2.352 21.779 16.707 1.00 91.62 470 GLY A O 1
ATOM 3634 N N . TRP A 1 471 ? 2.607 20.188 18.267 1.00 90.69 471 TRP A N 1
ATOM 3635 C CA . TRP A 1 471 ? 4.033 20.436 18.502 1.00 90.69 471 TRP A CA 1
ATOM 3636 C C . TRP A 1 471 ? 4.893 19.721 17.457 1.00 90.69 471 TRP A C 1
ATOM 3638 O O . TRP A 1 471 ? 4.761 18.517 17.266 1.00 90.69 471 TRP A O 1
ATOM 3648 N N . VAL A 1 472 ? 5.804 20.451 16.817 1.00 86.25 472 VAL A N 1
ATOM 3649 C CA . VAL A 1 472 ? 6.766 19.921 15.837 1.00 86.25 472 VAL A CA 1
ATOM 3650 C C . VAL A 1 472 ? 8.191 20.264 16.264 1.00 86.25 472 VAL A C 1
ATOM 3652 O O . VAL A 1 472 ? 8.425 21.350 16.796 1.00 86.25 472 VAL A O 1
ATOM 3655 N N . ARG A 1 473 ? 9.165 19.367 16.061 1.00 86.88 473 ARG A N 1
ATOM 3656 C CA . ARG A 1 473 ? 10.566 19.634 16.440 1.00 86.88 473 ARG A CA 1
ATOM 3657 C C . ARG A 1 473 ? 11.151 20.799 15.639 1.00 86.88 473 ARG A C 1
ATOM 3659 O O . ARG A 1 473 ? 10.948 20.911 14.430 1.00 86.88 473 ARG A O 1
ATOM 3666 N N . LEU A 1 474 ? 11.892 21.669 16.321 1.00 75.69 474 LEU A N 1
ATOM 3667 C CA . LEU A 1 474 ? 12.680 22.729 15.699 1.00 75.69 474 LEU A CA 1
ATOM 3668 C C . LEU A 1 474 ? 13.752 22.076 14.814 1.00 75.69 474 LEU A C 1
ATOM 3670 O O . LEU A 1 474 ? 14.563 21.300 15.308 1.00 75.69 474 LEU A O 1
ATOM 3674 N N . GLY A 1 475 ? 13.729 22.369 13.511 1.00 72.00 475 GLY A N 1
ATOM 3675 C CA . GLY A 1 475 ? 14.634 21.763 12.527 1.00 72.00 475 GLY A CA 1
ATOM 3676 C C . GLY A 1 475 ? 14.050 20.595 11.722 1.00 72.00 475 GLY A C 1
ATOM 3677 O O . GLY A 1 475 ? 14.805 19.980 10.972 1.00 72.00 475 GLY A O 1
ATOM 3678 N N . SER A 1 476 ? 12.746 20.311 11.842 1.00 53.16 476 SER A N 1
ATOM 3679 C CA . SER A 1 476 ? 11.998 19.464 10.891 1.00 53.16 476 SER A CA 1
ATOM 3680 C C . SER A 1 476 ? 11.628 20.200 9.611 1.00 53.16 476 SER A C 1
ATOM 3682 O O . SER A 1 476 ? 11.456 21.444 9.645 1.00 53.16 476 SER A O 1
#

pLDDT: mean 71.98, std 17.02, range [30.22, 95.25]